Protein AF-0000000075448101 (afdb_homodimer)

InterPro domains:
  IPR000719 Protein kinase domain [PF00069] (1-210)
  IPR000719 Protein kinase domain [PS50011] (1-211)
  IPR000719 Protein kinase domain [SM00220] (1-211)
  IPR001245 Serine-threonine/tyrosine-protein kinase, catalytic domain [PR00109] (26-39)
  IPR001245 Serine-threonine/tyrosine-protein kinase, catalytic domain [PR00109] (62-80)
  IPR001245 Serine-threonine/tyrosine-protein kinase, catalytic domain [PR00109] (111-121)
  IPR001245 Serine-threonine/tyrosine-protein kinase, catalytic domain [PR00109] (179-201)
  IPR008271 Serine/thre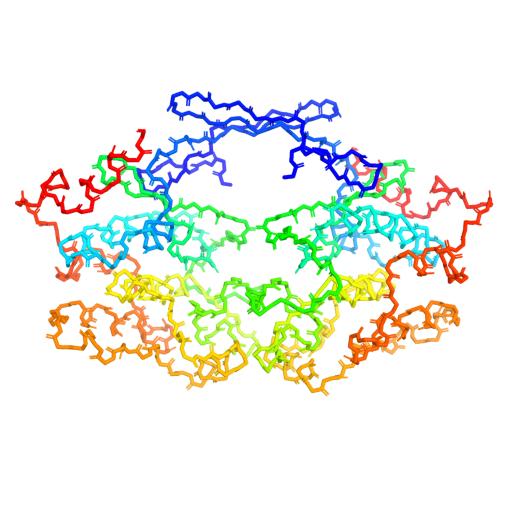onine-protein kinase, active site [PS00108] (68-80)
  IPR011009 Protein kinase-like domain superfamily [SSF56112] (1-221)
  IPR050538 Mitogen-activated protein kinase kinase kinase [PTHR48016] (2-217)

pLDDT: mean 94.85, std 6.55, range [46.41, 98.94]

Secondary structure (DSSP, 8-state):
-TT---TTB--EEEEEE-SSEEEEEEE--TT-BHHHHHHHH----HHHHHHHHHHHHHHHHHHHHTTEE-S---GGGEEE-TTS-EEE---TT-EE-S-TTS-BTT--S-S-GGG--HHHH--TTS-B-THHHHHHHHHHHHHHHHSS-TTTTS-HHHHHHHHHTTPPPPPPHHHHTTS-HHHHHHHHHHT-SSGGGSPPHHHHHHH-GGGS--TT--GGGSHHHHHHHTT-/-TT---TTB--EEEEEE-SSEEEEEEE--TT-BHHHHHHHH----HHHHHHHHHHHHHHHHHHHHTTEE-S--SGGGEEE-TTS-EEE---TT-EE-S-TTS-BTT--S-S-GGG--HHHH--TTS-B-THHHHHHHHHHHHHHHHSS-TTTTS-HHHHHHHHHTTPPPPPPHHHHTTS-HHHHHHHHHHT-SSGGGSPPHHHHHHH-GGGS--TT--GGGSHHHHHHHTT-

Solvent-accessible surface area (backbone atoms only — not comparable to full-atom values): 24820 Å² total; per-residue (Å²): 114,77,75,59,85,49,90,20,39,58,38,52,72,47,73,45,79,55,91,58,28,32,35,39,32,32,56,44,66,84,51,38,25,46,35,56,43,21,75,74,69,39,48,53,54,69,71,56,50,29,52,51,48,31,39,50,29,52,28,46,31,53,34,41,72,72,14,34,33,52,50,48,53,41,39,71,31,25,33,28,32,83,81,62,53,42,20,45,46,77,65,87,70,38,44,78,42,96,50,40,79,40,60,33,59,83,48,64,75,67,59,52,75,71,32,53,33,31,41,51,53,52,32,84,80,42,20,43,36,39,50,42,42,39,24,6,45,28,36,32,54,48,19,40,61,68,36,45,63,46,47,71,91,43,53,62,56,58,42,49,54,40,26,51,71,53,51,68,73,70,75,56,76,94,47,59,86,70,57,51,68,50,58,53,51,50,36,53,45,25,54,36,68,54,58,87,73,27,61,50,43,57,52,44,48,76,64,37,74,53,32,52,85,57,90,83,68,52,54,84,75,37,71,65,41,60,59,58,62,65,74,105,114,78,73,59,84,49,89,20,38,58,38,52,72,46,70,47,79,56,90,58,27,32,34,40,32,32,56,45,66,82,49,38,24,45,34,56,44,22,73,74,68,40,49,53,53,66,70,55,49,30,53,52,50,31,40,49,28,52,28,48,30,52,36,40,72,73,15,34,33,52,51,48,53,40,39,69,32,26,34,28,31,84,82,62,52,43,20,45,46,78,65,87,69,40,46,76,44,95,50,40,79,41,61,32,59,82,48,64,74,68,60,54,75,70,34,54,33,32,42,52,51,51,32,84,80,43,20,41,35,38,50,42,40,39,26,6,45,29,35,32,53,50,19,40,62,67,37,45,63,46,47,72,91,43,53,62,54,58,41,50,53,42,24,52,72,53,50,67,72,71,76,55,75,93,46,59,85,70,56,52,69,51,58,52,50,52,36,54,45,26,56,35,67,54,59,87,72,28,62,51,41,57,53,44,48,76,64,37,74,53,32,53,83,58,89,83,68,52,54,84,76,35,71,66,42,62,58,58,63,66,75,107

Sequence (464 aa):
MQHLDHINIVQYLGCERKETSISIFLEYISGGSIGSCLRKHGKFEESVVSSLTRQTLSGLAYLHREGILHRDLKADNILLDLDGTCKISDFGISKKTDNIYGNDKTNNMQGSVFWMAPEVIRSQGEGYSAKVDIWSLGCVVLEMFAGKRPWAKEEAVGAIYKIANGERPPIPEDIQDTLGPLAVAFMMDCFQVNPFDRPTADVLLSQHPFCELDPNYNFYDTVLYHKIKSFKMQHLDHINIVQYLGCERKETSISIFLEYISGGSIGSCLRKHGKFEESVVSSLTRQTLSGLAYLHREGILHRDLKADNILLDLDGTCKISDFGISKKTDNIYGNDKTNNMQGSVFWMAPEVIRSQGEGYSAKVDIWSLGCVVLEMFAGKRPWAKEEAVGAIYKIANGERPPIPEDIQDTLGPLAVAFMMDCFQVNPFDRPTADVLLSQHPFCELDPNYNFYDTVLYHKIKSFK

Structure (mmCIF, N/CA/C/O backbone):
data_AF-0000000075448101-model_v1
#
loop_
_entity.id
_entity.type
_entity.pdbx_description
1 polymer 'mitogen-activated protein kinase'
#
loop_
_atom_site.group_PDB
_atom_site.id
_atom_site.type_symbol
_atom_site.label_atom_id
_atom_site.label_alt_id
_atom_site.label_comp_id
_atom_site.label_asym_id
_atom_site.label_entity_id
_atom_site.label_seq_id
_atom_site.pdbx_PDB_ins_code
_atom_site.Cartn_x
_atom_site.Cartn_y
_atom_site.Cartn_z
_atom_site.occupancy
_atom_site.B_iso_or_equiv
_atom_site.auth_seq_id
_atom_site.auth_comp_id
_atom_site.auth_asym_id
_atom_site.auth_atom_id
_atom_site.pdbx_PDB_model_num
ATOM 1 N N . MET A 1 1 ? -9.234 -10.016 9.742 1 58.25 1 MET A N 1
ATOM 2 C CA . MET A 1 1 ? -8.594 -11.242 9.266 1 58.25 1 MET A CA 1
ATOM 3 C C . MET A 1 1 ? -8.422 -12.242 10.398 1 58.25 1 MET A C 1
ATOM 5 O O . MET A 1 1 ? -7.891 -13.336 10.195 1 58.25 1 MET A O 1
ATOM 9 N N . GLN A 1 2 ? -8.898 -11.953 11.492 1 65.31 2 GLN A N 1
ATOM 10 C CA . GLN A 1 2 ? -8.625 -12.648 12.742 1 65.31 2 GLN A CA 1
ATOM 11 C C . GLN A 1 2 ? -9.172 -14.078 12.703 1 65.31 2 GLN A C 1
ATOM 13 O O . GLN A 1 2 ? -8.656 -14.961 13.391 1 65.31 2 GLN A O 1
ATOM 18 N N . HIS A 1 3 ? -9.805 -14.367 11.57 1 81.56 3 HIS A N 1
ATOM 19 C CA . HIS A 1 3 ? -10.414 -15.68 11.734 1 81.56 3 HIS A CA 1
ATOM 20 C C . HIS A 1 3 ? -10.133 -16.578 10.531 1 81.56 3 HIS A C 1
ATOM 22 O O . HIS A 1 3 ? -10.758 -17.625 10.367 1 81.56 3 HIS A O 1
ATOM 28 N N . LEU A 1 4 ? -9.234 -16.266 9.883 1 90.94 4 LEU A N 1
ATOM 29 C CA . LEU A 1 4 ? -8.961 -17.078 8.703 1 90.94 4 LEU A CA 1
ATOM 30 C C . LEU A 1 4 ? -8.07 -18.266 9.062 1 90.94 4 LEU A C 1
ATOM 32 O O . LEU A 1 4 ? -7.039 -18.094 9.719 1 90.94 4 LEU A O 1
ATOM 36 N N . ASP A 1 5 ? -8.555 -19.516 8.727 1 94.31 5 ASP A N 1
ATOM 37 C CA . ASP A 1 5 ? -7.812 -20.75 8.961 1 94.31 5 ASP A CA 1
ATOM 38 C C . ASP A 1 5 ? -7.77 -21.609 7.703 1 94.31 5 ASP A C 1
ATOM 40 O O . ASP A 1 5 ? -8.727 -22.312 7.398 1 94.31 5 ASP A O 1
ATOM 44 N N . HIS A 1 6 ? -6.758 -21.547 6.996 1 97.5 6 HIS A N 1
ATOM 45 C CA . HIS A 1 6 ? -6.551 -22.281 5.758 1 97.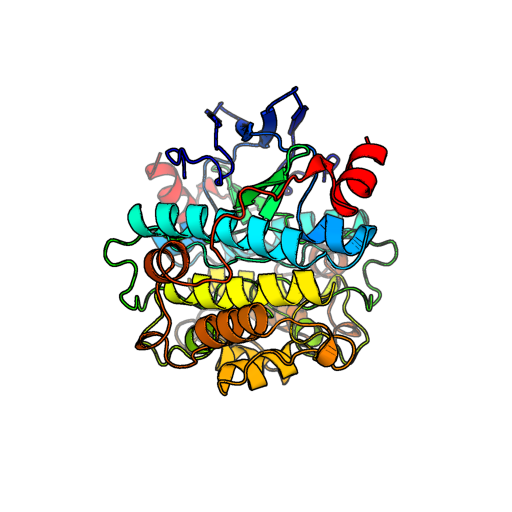5 6 HIS A CA 1
ATOM 46 C C . HIS A 1 6 ? -5.062 -22.5 5.484 1 97.5 6 HIS A C 1
ATOM 48 O O . HIS A 1 6 ? -4.246 -21.609 5.742 1 97.5 6 HIS A O 1
ATOM 54 N N . ILE A 1 7 ? -4.703 -23.562 4.918 1 97.81 7 ILE A N 1
ATOM 55 C CA . ILE A 1 7 ? -3.32 -23.984 4.73 1 97.81 7 ILE A CA 1
ATOM 56 C C . ILE A 1 7 ? -2.594 -23 3.811 1 97.81 7 ILE A C 1
ATOM 58 O O . ILE A 1 7 ? -1.372 -22.859 3.887 1 97.81 7 ILE A O 1
ATOM 62 N N . ASN A 1 8 ? -3.307 -22.297 2.953 1 98.62 8 ASN A N 1
ATOM 63 C CA . ASN A 1 8 ? -2.684 -21.391 1.985 1 98.62 8 ASN A CA 1
ATOM 64 C C . ASN A 1 8 ? -2.912 -19.938 2.35 1 98.62 8 ASN A C 1
ATOM 66 O O . ASN A 1 8 ? -2.809 -19.047 1.494 1 98.62 8 ASN A O 1
ATOM 70 N N . ILE A 1 9 ? -3.303 -19.656 3.604 1 98.25 9 ILE A N 1
ATOM 71 C CA . ILE A 1 9 ? -3.436 -18.312 4.156 1 98.25 9 ILE A CA 1
ATOM 72 C C . ILE A 1 9 ? -2.539 -18.172 5.387 1 98.25 9 ILE A C 1
ATOM 74 O O . ILE A 1 9 ? -2.564 -19.016 6.281 1 98.25 9 ILE A O 1
ATOM 78 N N . VAL A 1 10 ? -1.687 -17.156 5.348 1 97.19 10 VAL A N 1
ATOM 79 C CA . VAL A 1 10 ? -0.873 -16.906 6.535 1 97.19 10 VAL A CA 1
ATOM 80 C C . VAL A 1 10 ? -1.777 -16.688 7.746 1 97.19 10 VAL A C 1
ATOM 82 O O . VAL A 1 10 ? -2.799 -16.016 7.652 1 97.19 10 VAL A O 1
ATOM 85 N N . GLN A 1 11 ? -1.369 -17.234 8.836 1 94.75 11 GLN A N 1
ATOM 86 C CA . GLN A 1 11 ? -2.238 -17.188 10.008 1 94.75 11 GLN A CA 1
ATOM 87 C C . GLN A 1 11 ? -1.943 -15.969 10.875 1 94.75 11 GLN A C 1
ATOM 89 O O . GLN A 1 11 ? -0.783 -15.68 11.172 1 94.75 11 GLN A O 1
ATOM 94 N N . TYR A 1 12 ? -3 -15.242 11.094 1 93.06 12 TYR A N 1
ATOM 95 C CA . TYR A 1 12 ? -2.99 -14.312 12.211 1 93.06 12 TYR A CA 1
ATOM 96 C C . TYR A 1 12 ? -3.242 -15.031 13.531 1 93.06 12 TYR A C 1
ATOM 98 O O . TYR A 1 12 ? -4.336 -15.547 13.758 1 93.06 12 TYR A O 1
ATOM 106 N N . LEU A 1 13 ? -2.238 -15.039 14.375 1 93 13 LEU A N 1
ATOM 107 C CA . LEU A 1 13 ? -2.311 -15.859 15.578 1 93 13 LEU A CA 1
ATOM 108 C C . LEU A 1 13 ? -2.967 -15.102 16.719 1 93 13 LEU A C 1
ATOM 110 O O . LEU A 1 13 ? -3.5 -15.703 17.656 1 93 13 LEU A O 1
ATOM 114 N N . GLY A 1 14 ? -2.869 -13.789 16.719 1 90.25 14 GLY A N 1
ATOM 115 C CA . GLY A 1 14 ? -3.557 -12.984 17.703 1 90.25 14 GLY A CA 1
ATOM 116 C C . GLY A 1 14 ? -2.912 -11.625 17.922 1 90.25 14 GLY A C 1
ATOM 117 O O . GLY A 1 14 ? -1.961 -11.266 17.219 1 90.25 14 GLY A O 1
ATOM 118 N N . CYS A 1 15 ? -3.613 -10.859 18.703 1 91.81 15 CYS A N 1
ATOM 119 C CA . CYS A 1 15 ? -3.117 -9.539 19.062 1 91.81 15 CYS A CA 1
ATOM 120 C C . CYS A 1 15 ? -3.406 -9.227 20.531 1 91.81 15 CYS A C 1
ATOM 122 O O . CYS A 1 15 ? -4.406 -9.688 21.078 1 91.81 15 CYS A O 1
ATOM 124 N N . GLU A 1 16 ? -2.445 -8.625 21.125 1 93.56 16 GLU A N 1
ATOM 125 C CA . GLU A 1 16 ? -2.611 -8.156 22.5 1 93.56 16 GLU A CA 1
ATOM 126 C C . GLU A 1 16 ? -2.365 -6.656 22.609 1 93.56 16 GLU A C 1
ATOM 128 O O . GLU A 1 16 ? -1.334 -6.156 22.141 1 93.56 16 GLU A O 1
ATOM 133 N N . ARG A 1 17 ? -3.363 -6.031 23.125 1 92.81 17 ARG A N 1
ATOM 134 C CA . ARG A 1 17 ? -3.225 -4.594 23.344 1 92.81 17 ARG A CA 1
ATOM 135 C C . ARG A 1 17 ? -2.945 -4.293 24.812 1 92.81 17 ARG A C 1
ATOM 137 O O . ARG A 1 17 ? -3.625 -4.816 25.703 1 92.81 17 ARG A O 1
ATOM 144 N N . LYS A 1 18 ? -1.932 -3.543 25.031 1 92.81 18 LYS A N 1
ATOM 145 C CA . LYS A 1 18 ? -1.643 -2.961 26.328 1 92.81 18 LYS A CA 1
ATOM 146 C C . LYS A 1 18 ? -1.881 -1.453 26.328 1 92.81 18 LYS A C 1
ATOM 148 O O . LYS A 1 18 ? -2.414 -0.907 25.359 1 92.81 18 LYS A O 1
ATOM 153 N N . GLU A 1 19 ? -1.604 -0.842 27.422 1 88.88 19 GLU A N 1
ATOM 154 C CA . GLU A 1 19 ? -1.863 0.587 27.562 1 88.88 19 GLU A CA 1
ATOM 155 C C . GLU A 1 19 ? -1.072 1.394 26.531 1 88.88 19 GLU A C 1
ATOM 157 O O . GLU A 1 19 ? -1.596 2.342 25.938 1 88.88 19 GLU A O 1
ATOM 162 N N . THR A 1 20 ? 0.101 0.955 26.297 1 91.31 20 THR A N 1
ATOM 163 C CA . THR A 1 20 ? 0.954 1.797 25.469 1 91.31 20 THR A CA 1
ATOM 164 C C . THR A 1 20 ? 1.556 0.991 24.328 1 91.31 20 THR A C 1
ATOM 166 O O . THR A 1 20 ? 2.449 1.47 23.625 1 91.31 20 THR A O 1
ATOM 169 N N . SER A 1 21 ? 1.074 -0.249 24.203 1 94.31 21 SER A N 1
ATOM 170 C CA . SER A 1 21 ? 1.671 -1.071 23.156 1 94.31 21 SER A CA 1
ATOM 171 C C . SER A 1 21 ? 0.669 -2.082 22.609 1 94.31 21 SER A C 1
ATOM 173 O O . SER A 1 21 ? -0.315 -2.412 23.266 1 94.31 21 SER A O 1
ATOM 175 N N . ILE A 1 22 ? 0.922 -2.469 21.406 1 93.88 22 ILE A N 1
ATOM 176 C CA . ILE A 1 22 ? 0.16 -3.533 20.766 1 93.88 22 ILE A CA 1
ATOM 177 C C . ILE A 1 22 ? 1.108 -4.629 20.281 1 93.88 22 ILE A C 1
ATOM 179 O O . ILE A 1 22 ? 2.191 -4.34 19.766 1 93.88 22 ILE A O 1
ATOM 183 N N . SER A 1 23 ? 0.733 -5.859 20.547 1 94.81 23 SER A N 1
ATOM 184 C CA . SER A 1 23 ? 1.482 -7.031 20.094 1 94.81 23 SER A CA 1
ATOM 185 C C . SER A 1 23 ? 0.706 -7.812 19.031 1 94.81 23 SER A C 1
ATOM 187 O O . SER A 1 23 ? -0.442 -8.203 19.266 1 94.81 23 SER A O 1
ATOM 189 N N . ILE A 1 24 ? 1.372 -7.992 17.953 1 93.44 24 ILE A N 1
ATOM 190 C CA . ILE A 1 24 ? 0.77 -8.766 16.875 1 93.44 24 ILE A CA 1
ATOM 191 C C . ILE A 1 24 ? 1.519 -10.086 16.703 1 93.44 24 ILE A C 1
ATOM 193 O O . ILE A 1 24 ? 2.746 -10.102 16.594 1 93.44 24 ILE A O 1
ATOM 197 N N . PHE A 1 25 ? 0.82 -11.133 16.672 1 94.38 25 PHE A N 1
ATOM 198 C CA . PHE A 1 25 ? 1.392 -12.469 16.531 1 94.38 25 PHE A CA 1
ATOM 199 C C . PHE A 1 25 ? 1.001 -13.086 15.188 1 94.38 25 PHE A C 1
ATOM 201 O O . PHE A 1 25 ? -0.185 -13.258 14.898 1 94.38 25 PHE A O 1
ATOM 208 N N . LEU A 1 26 ? 2.027 -13.391 14.398 1 94.5 26 LEU A N 1
ATOM 209 C CA . LEU A 1 26 ? 1.801 -13.945 13.07 1 94.5 26 LEU A CA 1
ATOM 210 C C . LEU A 1 26 ? 2.531 -15.281 12.914 1 94.5 26 LEU A C 1
ATOM 212 O O . LEU A 1 26 ? 3.52 -15.539 13.602 1 94.5 26 LEU A O 1
ATOM 216 N N . GLU A 1 27 ? 1.944 -16.125 12.055 1 95.19 27 GLU A N 1
ATOM 217 C CA . GLU A 1 27 ? 2.68 -17.297 11.594 1 95.19 27 GLU A CA 1
ATOM 218 C C . GLU A 1 27 ? 3.979 -16.891 10.898 1 95.19 27 GLU A C 1
ATOM 220 O O . GLU A 1 27 ? 4.008 -15.945 10.125 1 95.19 27 GLU A O 1
ATOM 225 N N . TYR A 1 28 ? 5.008 -17.688 11.32 1 94.5 28 TYR A N 1
ATOM 226 C CA . TYR A 1 28 ? 6.285 -17.469 10.656 1 94.5 28 TYR A CA 1
ATOM 227 C C . TYR A 1 28 ? 6.496 -18.484 9.539 1 94.5 28 TYR A C 1
ATOM 229 O O . TYR A 1 28 ? 6.379 -19.688 9.758 1 94.5 28 TYR A O 1
ATOM 237 N N . ILE A 1 29 ? 6.754 -17.969 8.281 1 93.69 29 ILE A N 1
ATOM 238 C CA . ILE A 1 29 ? 7.051 -18.812 7.121 1 93.69 29 ILE A CA 1
ATOM 239 C C . ILE A 1 29 ? 8.516 -18.625 6.715 1 93.69 29 ILE A C 1
ATOM 241 O O . ILE A 1 29 ? 8.93 -17.531 6.352 1 93.69 29 ILE A O 1
ATOM 245 N N . SER A 1 30 ? 9.328 -19.609 6.602 1 90.44 30 SER A N 1
ATOM 246 C CA . SER A 1 30 ? 10.781 -19.531 6.594 1 90.44 30 SER A CA 1
ATOM 247 C C . SER A 1 30 ? 11.32 -19.312 5.18 1 90.44 30 SER A C 1
ATOM 249 O O . SER A 1 30 ? 12.406 -18.766 5.004 1 90.44 30 SER A O 1
ATOM 251 N N . GLY A 1 31 ? 10.672 -19.703 4.164 1 91.81 31 GLY A N 1
ATOM 252 C CA . GLY A 1 31 ? 11.242 -19.703 2.826 1 91.81 31 GLY A CA 1
ATOM 253 C C . GLY A 1 31 ? 11.18 -18.344 2.158 1 91.81 31 GLY A C 1
ATOM 254 O O . GLY A 1 31 ? 11.742 -18.141 1.08 1 91.81 31 GLY A O 1
ATOM 255 N N . GLY A 1 32 ? 10.469 -17.375 2.719 1 93.44 32 GLY A N 1
ATOM 256 C CA . GLY A 1 32 ? 10.336 -16.062 2.121 1 93.44 32 GLY A CA 1
ATOM 257 C C . GLY A 1 32 ? 9.156 -15.953 1.172 1 93.44 32 GLY A C 1
ATOM 258 O O . GLY A 1 32 ? 8.359 -16.891 1.054 1 93.44 32 GLY A O 1
ATOM 259 N N . SER A 1 33 ? 9.094 -14.812 0.509 1 97.69 33 SER A N 1
ATOM 260 C CA . SER A 1 33 ? 8.016 -14.617 -0.456 1 97.69 33 SER A CA 1
ATOM 261 C C . SER A 1 33 ? 8.398 -15.156 -1.83 1 97.69 33 SER A C 1
ATOM 263 O O . SER A 1 33 ? 9.586 -15.289 -2.139 1 97.69 33 SER A O 1
ATOM 265 N N . ILE A 1 34 ? 7.445 -15.461 -2.645 1 98.5 34 ILE A N 1
ATOM 266 C CA . ILE A 1 34 ? 7.699 -15.836 -4.031 1 98.5 34 ILE A CA 1
ATOM 267 C C . ILE A 1 34 ? 8.469 -14.727 -4.734 1 98.5 34 ILE A C 1
ATOM 269 O O . ILE A 1 34 ? 9.398 -14.992 -5.496 1 98.5 34 ILE A O 1
ATOM 273 N N . GLY A 1 35 ? 8.094 -13.492 -4.414 1 97.88 35 GLY A N 1
ATOM 274 C CA . GLY A 1 35 ? 8.812 -12.367 -4.988 1 97.88 35 GLY A CA 1
ATOM 275 C C . GLY A 1 35 ? 10.297 -12.367 -4.656 1 97.88 35 GLY A C 1
ATOM 276 O O . GLY A 1 35 ? 11.133 -12.164 -5.535 1 97.88 35 GLY A O 1
ATOM 277 N N . SER A 1 36 ? 10.625 -12.586 -3.395 1 96.25 36 SER A N 1
ATOM 278 C CA . SER A 1 36 ? 12.023 -12.633 -2.979 1 96.25 36 SER A CA 1
ATOM 279 C C . SER A 1 36 ? 12.758 -13.805 -3.621 1 96.25 36 SER A C 1
ATOM 281 O O . SER A 1 36 ? 13.922 -13.688 -3.998 1 96.25 36 SER A O 1
ATOM 283 N N . CYS A 1 37 ? 12.125 -14.906 -3.764 1 97.25 37 CYS A N 1
ATOM 284 C CA . CYS A 1 37 ? 12.711 -16.062 -4.41 1 97.25 37 CYS A CA 1
ATOM 285 C C . CYS A 1 37 ? 13.023 -15.781 -5.875 1 97.25 37 CYS A C 1
ATOM 287 O O . CYS A 1 37 ? 14.086 -16.156 -6.375 1 97.25 37 CYS A O 1
ATOM 289 N N . LEU A 1 38 ? 12.086 -15.125 -6.492 1 97.81 38 LEU A N 1
ATOM 290 C CA . LEU A 1 38 ? 12.297 -14.766 -7.895 1 97.81 38 LEU A CA 1
ATOM 291 C C . LEU A 1 38 ? 13.508 -13.852 -8.047 1 97.81 38 LEU A C 1
ATOM 293 O O . LEU A 1 38 ? 14.328 -14.055 -8.945 1 97.81 38 LEU A O 1
ATOM 297 N N . ARG A 1 39 ? 13.633 -12.891 -7.227 1 95.25 39 ARG A N 1
ATOM 298 C CA . ARG A 1 39 ? 14.742 -11.945 -7.293 1 95.25 39 ARG A CA 1
ATOM 299 C C . ARG A 1 39 ? 16.078 -12.641 -7.039 1 95.25 39 ARG A C 1
ATOM 301 O O . ARG A 1 39 ? 17.078 -12.336 -7.688 1 95.25 39 ARG A O 1
ATOM 308 N N . LYS A 1 40 ? 16.062 -13.586 -6.16 1 95.88 40 LYS A N 1
ATOM 309 C CA . LYS A 1 40 ? 17.297 -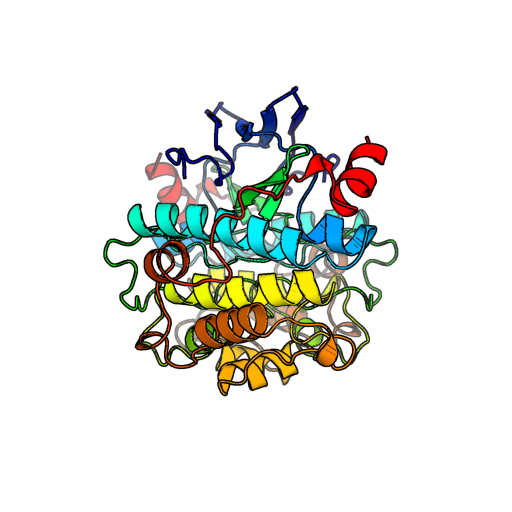14.234 -5.719 1 95.88 40 LYS A CA 1
ATOM 310 C C . LYS A 1 40 ? 17.672 -15.398 -6.637 1 95.88 40 LYS A C 1
ATOM 312 O O . LYS A 1 40 ? 18.859 -15.641 -6.895 1 95.88 40 LYS A O 1
ATOM 317 N N . HIS A 1 41 ? 16.641 -16.094 -7.129 1 96.12 41 HIS A N 1
ATOM 318 C CA . HIS A 1 41 ? 16.938 -17.391 -7.738 1 96.12 41 HIS A CA 1
ATOM 319 C C . HIS A 1 41 ? 16.422 -17.453 -9.172 1 96.12 41 HIS A C 1
ATOM 321 O O . HIS A 1 41 ? 16.688 -18.422 -9.883 1 96.12 41 HIS A O 1
ATOM 327 N N . GLY A 1 42 ? 15.688 -16.469 -9.609 1 96.38 42 GLY A N 1
ATOM 328 C CA . GLY A 1 42 ? 15.195 -16.453 -10.977 1 96.38 42 GLY A CA 1
ATOM 329 C C . GLY A 1 42 ? 13.867 -17.156 -11.156 1 96.38 42 GLY A C 1
ATOM 330 O O . GLY A 1 42 ? 13.188 -17.469 -10.172 1 96.38 42 GLY A O 1
ATOM 331 N N . LYS A 1 43 ? 13.523 -17.391 -12.398 1 97.56 43 LYS A N 1
ATOM 332 C CA . LYS A 1 43 ? 12.203 -17.906 -12.742 1 97.56 43 LYS A CA 1
ATOM 333 C C . LYS A 1 43 ? 12.047 -19.359 -12.289 1 97.56 43 LYS A C 1
ATOM 335 O O . LYS A 1 43 ? 13.031 -20.016 -11.953 1 97.56 43 LYS A O 1
ATOM 340 N N . PHE A 1 44 ? 10.836 -19.828 -12.258 1 98.12 44 PHE A N 1
ATOM 341 C CA . PHE A 1 44 ? 10.523 -21.141 -11.727 1 98.12 44 PHE A CA 1
ATOM 342 C C . PHE A 1 44 ? 10.234 -22.125 -12.852 1 98.12 44 PHE A C 1
ATOM 344 O O . PHE A 1 44 ? 9.898 -21.719 -13.969 1 98.12 44 PHE A O 1
ATOM 351 N N . GLU A 1 45 ? 10.367 -23.406 -12.492 1 95.81 45 GLU A N 1
ATOM 352 C CA . GLU A 1 45 ? 9.953 -24.5 -13.375 1 95.81 45 GLU A CA 1
ATOM 353 C C . GLU A 1 45 ? 8.438 -24.594 -13.453 1 95.81 45 GLU A C 1
ATOM 355 O O . GLU A 1 45 ? 7.742 -24.312 -12.477 1 95.81 45 GLU A O 1
ATOM 360 N N . GLU A 1 46 ? 7.988 -25.109 -14.586 1 96.88 46 GLU A N 1
ATOM 361 C CA . GLU A 1 46 ? 6.551 -25.172 -14.836 1 96.88 46 GLU A CA 1
ATOM 362 C C . GLU A 1 46 ? 5.832 -25.969 -13.758 1 96.88 46 GLU A C 1
ATOM 364 O O . GLU A 1 46 ? 4.738 -25.594 -13.32 1 96.88 46 GLU A O 1
ATOM 369 N N . SER A 1 47 ? 6.422 -27.078 -13.32 1 97.25 47 SER A N 1
ATOM 370 C CA . SER A 1 47 ? 5.766 -27.906 -12.312 1 97.25 47 SER A CA 1
ATOM 371 C C . SER A 1 47 ? 5.602 -27.156 -11 1 97.25 47 SER A C 1
ATOM 373 O O . SER A 1 47 ? 4.586 -27.297 -10.32 1 97.25 47 SER A O 1
ATOM 375 N N . VAL A 1 48 ? 6.594 -26.328 -10.656 1 98.38 48 VAL A N 1
ATOM 376 C CA . VAL A 1 48 ? 6.527 -25.5 -9.461 1 98.38 48 VAL A CA 1
ATOM 377 C C . VAL A 1 48 ? 5.43 -24.438 -9.617 1 98.38 48 VAL A C 1
ATOM 379 O O . VAL A 1 48 ? 4.602 -24.266 -8.719 1 98.38 48 VAL A O 1
ATOM 382 N N . VAL A 1 49 ? 5.391 -23.797 -10.805 1 98.75 49 VAL A N 1
ATOM 383 C CA . VAL A 1 49 ? 4.402 -22.75 -11.07 1 98.75 49 VAL A CA 1
ATOM 384 C C . VAL A 1 49 ? 2.996 -23.328 -10.977 1 98.75 49 VAL A C 1
ATOM 386 O O . VAL A 1 49 ? 2.111 -22.734 -10.352 1 98.75 49 VAL A O 1
ATOM 389 N N . SER A 1 50 ? 2.848 -24.484 -11.578 1 98.69 50 SER A N 1
ATOM 390 C CA . SER A 1 50 ? 1.545 -25.141 -11.547 1 98.69 50 SER A CA 1
ATOM 391 C C . SER A 1 50 ? 1.118 -25.453 -10.117 1 98.69 50 SER A C 1
ATOM 393 O O . SER A 1 50 ? -0.005 -25.141 -9.719 1 98.69 50 SER A O 1
ATOM 395 N N . SER A 1 51 ? 1.985 -26.016 -9.352 1 98.75 51 SER A N 1
ATOM 396 C CA . SER A 1 51 ? 1.693 -26.391 -7.973 1 98.75 51 SER A CA 1
ATOM 397 C C . SER A 1 51 ? 1.359 -25.156 -7.133 1 98.75 51 SER A C 1
ATOM 399 O O . SER A 1 51 ? 0.354 -25.141 -6.418 1 98.75 51 SER A O 1
ATOM 401 N N . LEU A 1 52 ? 2.172 -24.109 -7.23 1 98.81 52 LEU A N 1
ATOM 402 C CA . LEU A 1 52 ? 1.966 -22.875 -6.457 1 98.81 52 LEU A CA 1
ATOM 403 C C . LEU A 1 52 ? 0.683 -22.172 -6.887 1 98.81 52 LEU A C 1
ATOM 405 O O . LEU A 1 52 ? -0.017 -21.594 -6.055 1 98.81 52 LEU A O 1
ATOM 409 N N . THR A 1 53 ? 0.386 -22.234 -8.164 1 98.94 53 THR A N 1
ATOM 410 C CA . THR A 1 53 ? -0.847 -21.656 -8.68 1 98.94 53 THR A CA 1
ATOM 411 C C . THR A 1 53 ? -2.066 -22.344 -8.078 1 98.94 53 THR A C 1
ATOM 413 O O . THR A 1 53 ? -3 -21.688 -7.621 1 98.94 53 THR A O 1
ATOM 416 N N . ARG A 1 54 ? -2.039 -23.656 -8.062 1 98.88 54 ARG A N 1
ATOM 417 C CA . ARG A 1 54 ? -3.131 -24.422 -7.477 1 98.88 54 ARG A CA 1
ATOM 418 C C . ARG A 1 54 ? -3.334 -24.047 -6.012 1 98.88 54 ARG A C 1
ATOM 420 O O . ARG A 1 54 ? -4.465 -23.844 -5.566 1 98.88 54 ARG A O 1
ATOM 427 N N . GLN A 1 55 ? -2.283 -23.938 -5.289 1 98.81 55 GLN A N 1
ATOM 428 C CA . GLN A 1 55 ? -2.346 -23.609 -3.871 1 98.81 55 GLN A CA 1
ATOM 429 C C . GLN A 1 55 ? -2.885 -22.203 -3.658 1 98.81 55 GLN A C 1
ATOM 431 O O . GLN A 1 55 ? -3.727 -21.969 -2.787 1 98.81 55 GLN A O 1
ATOM 436 N N . THR A 1 56 ? -2.395 -21.25 -4.461 1 98.94 56 THR A N 1
ATOM 437 C CA . THR A 1 56 ? -2.877 -19.875 -4.363 1 98.94 56 THR A CA 1
ATOM 438 C C . THR A 1 56 ? -4.371 -19.812 -4.676 1 98.94 56 THR A C 1
ATOM 440 O O . THR A 1 56 ? -5.117 -19.109 -3.99 1 98.94 56 THR A O 1
ATOM 443 N N . LEU A 1 57 ? -4.762 -20.578 -5.676 1 98.94 57 LEU A N 1
ATOM 444 C CA . LEU A 1 57 ? -6.18 -20.641 -6.016 1 98.94 57 LEU A CA 1
ATOM 445 C C . LEU A 1 57 ? -6.992 -21.203 -4.848 1 98.94 57 LEU A C 1
ATOM 447 O O . LEU A 1 57 ? -8.094 -20.719 -4.57 1 98.94 57 LEU A O 1
ATOM 451 N N . SER A 1 58 ? -6.461 -22.203 -4.246 1 98.88 58 SER A N 1
ATOM 452 C CA . SER A 1 58 ? -7.129 -22.766 -3.074 1 98.88 58 SER A CA 1
ATOM 453 C C . SER A 1 58 ? -7.32 -21.703 -1.989 1 98.88 58 SER A C 1
ATOM 455 O O . SER A 1 58 ? -8.406 -21.578 -1.42 1 98.88 58 SER A O 1
ATOM 457 N N . GLY A 1 59 ? -6.285 -20.922 -1.715 1 98.81 59 GLY A N 1
ATOM 458 C CA . GLY A 1 59 ? -6.387 -19.828 -0.776 1 98.81 59 GLY A CA 1
ATOM 459 C C . GLY A 1 59 ? -7.395 -18.766 -1.199 1 98.81 59 GLY A C 1
ATOM 460 O O . GLY A 1 59 ? -8.211 -18.328 -0.388 1 98.81 59 GLY A O 1
ATOM 461 N N . LEU A 1 60 ? -7.375 -18.375 -2.471 1 98.88 60 LEU A N 1
ATOM 462 C CA . LEU A 1 60 ? -8.297 -17.375 -2.988 1 98.88 60 LEU A CA 1
ATOM 463 C C . LEU A 1 60 ? -9.734 -17.859 -2.904 1 98.88 60 LEU A C 1
ATOM 465 O O . LEU A 1 60 ? -10.633 -17.094 -2.547 1 98.88 60 LEU A O 1
ATOM 469 N N . ALA A 1 61 ? -9.891 -19.125 -3.299 1 98.75 61 ALA A N 1
ATOM 470 C CA . ALA A 1 61 ? -11.234 -19.688 -3.215 1 98.75 61 ALA A CA 1
ATOM 471 C C . ALA A 1 61 ? -11.773 -19.609 -1.789 1 98.75 61 ALA A C 1
ATOM 473 O O . ALA A 1 61 ? -12.93 -19.234 -1.576 1 98.75 61 ALA A O 1
ATOM 474 N N . TYR A 1 62 ? -11 -19.969 -0.831 1 98.69 62 TYR A N 1
ATOM 475 C CA . TYR A 1 62 ? -11.367 -19.875 0.577 1 98.69 62 TYR A CA 1
ATOM 476 C C . TYR A 1 62 ? -11.695 -18.438 0.965 1 98.69 62 TYR A C 1
ATOM 478 O O . TYR A 1 62 ? -12.742 -18.172 1.562 1 98.69 62 TYR A O 1
ATOM 486 N N . LEU A 1 63 ? -10.797 -17.453 0.608 1 98.5 63 LEU A N 1
ATOM 487 C CA . LEU A 1 63 ? -11.023 -16.047 0.917 1 98.5 63 LEU A CA 1
ATOM 488 C C . LEU A 1 63 ? -12.344 -15.57 0.333 1 98.5 63 LEU A C 1
ATOM 490 O O . LEU A 1 63 ? -13.133 -14.93 1.025 1 98.5 63 LEU A O 1
ATOM 494 N N . HIS A 1 64 ? -12.547 -15.898 -0.92 1 98.56 64 HIS A N 1
ATOM 495 C CA . HIS A 1 64 ? -13.75 -15.445 -1.604 1 98.56 64 HIS A CA 1
ATOM 496 C C . HIS A 1 64 ? -15 -16.047 -0.976 1 98.56 64 HIS A C 1
ATOM 498 O O . HIS A 1 64 ? -16.031 -15.375 -0.849 1 98.56 64 HIS A O 1
ATOM 504 N N . ARG A 1 65 ? -14.914 -17.281 -0.563 1 97.81 65 ARG A N 1
ATOM 505 C CA . ARG A 1 65 ? -16.031 -17.906 0.142 1 97.81 65 ARG A CA 1
ATOM 506 C C . ARG A 1 65 ? -16.312 -17.203 1.465 1 97.81 65 ARG A C 1
ATOM 508 O O . ARG A 1 65 ? -17.453 -17.094 1.893 1 97.81 65 ARG A O 1
ATOM 515 N N . GLU A 1 66 ? -15.289 -16.75 2.068 1 97.19 66 GLU A N 1
ATOM 516 C CA . GLU A 1 66 ? -15.422 -16.016 3.33 1 97.19 66 GLU A CA 1
ATOM 517 C C . GLU A 1 66 ? -15.805 -14.562 3.09 1 97.19 66 GLU A C 1
ATOM 519 O O . GLU A 1 66 ? -15.859 -13.766 4.031 1 97.19 66 GLU A O 1
ATOM 524 N N . GLY A 1 67 ? -15.961 -14.164 1.793 1 97.56 67 GLY A N 1
ATOM 525 C CA . GLY A 1 67 ? -16.406 -12.82 1.449 1 97.56 67 GLY A CA 1
ATOM 526 C C . GLY A 1 67 ? -15.281 -11.805 1.479 1 97.56 67 GLY A C 1
ATOM 527 O O . GLY A 1 67 ? -15.516 -10.617 1.74 1 97.56 67 GLY A O 1
ATOM 528 N N . ILE A 1 68 ? -14.086 -12.266 1.199 1 97.69 68 ILE A N 1
ATOM 529 C CA . ILE A 1 68 ? -12.945 -11.367 1.295 1 97.69 68 ILE A CA 1
ATOM 530 C C . ILE A 1 68 ? -12.281 -11.227 -0.073 1 97.69 68 ILE A C 1
ATOM 532 O O . ILE A 1 68 ? -11.875 -12.219 -0.679 1 97.69 68 ILE A O 1
ATOM 536 N N . LEU A 1 69 ? -12.242 -10.047 -0.675 1 97.5 69 LEU A N 1
ATOM 537 C CA . LEU A 1 69 ? -11.391 -9.75 -1.823 1 97.5 69 LEU A CA 1
ATOM 538 C C . LEU A 1 69 ? -10.039 -9.227 -1.373 1 97.5 69 LEU A C 1
ATOM 540 O O . LEU A 1 69 ? -9.961 -8.32 -0.534 1 97.5 69 LEU A O 1
ATOM 544 N N . HIS A 1 70 ? -8.938 -9.758 -1.831 1 98 70 HIS A N 1
ATOM 545 C CA . HIS A 1 70 ? -7.582 -9.477 -1.375 1 98 70 HIS A CA 1
ATOM 546 C C . HIS A 1 70 ? -7.102 -8.117 -1.878 1 98 70 HIS A C 1
ATOM 548 O O . HIS A 1 70 ? -6.641 -7.289 -1.092 1 98 70 HIS A O 1
ATOM 554 N N . ARG A 1 71 ? -7.094 -7.867 -3.225 1 97.12 71 ARG A N 1
ATOM 555 C CA . ARG A 1 71 ? -6.926 -6.598 -3.926 1 97.12 71 ARG A CA 1
ATOM 556 C C . ARG A 1 71 ? -5.449 -6.27 -4.113 1 97.12 71 ARG A C 1
ATOM 558 O O . ARG A 1 71 ? -5.109 -5.254 -4.723 1 97.12 71 ARG A O 1
ATOM 565 N N . ASP A 1 72 ? -4.574 -7.141 -3.68 1 97.12 72 ASP A N 1
ATOM 566 C CA . ASP A 1 72 ? -3.154 -6.855 -3.873 1 97.12 72 ASP A CA 1
ATOM 567 C C . ASP A 1 72 ? -2.354 -8.141 -4.051 1 97.12 72 ASP A C 1
ATOM 569 O O . ASP A 1 72 ? -1.268 -8.289 -3.488 1 97.12 72 ASP A O 1
ATOM 573 N N . LEU A 1 73 ? -2.889 -9.055 -4.723 1 98.31 73 LEU A N 1
ATOM 574 C CA . LEU A 1 73 ? -2.164 -10.289 -5.004 1 98.31 73 LEU A CA 1
ATOM 575 C C . LEU A 1 73 ? -1.004 -10.039 -5.957 1 98.31 73 LEU A C 1
ATOM 577 O O . LEU A 1 73 ? -1.189 -9.445 -7.023 1 98.31 73 LEU A O 1
ATOM 581 N N . LYS A 1 74 ? 0.163 -10.367 -5.543 1 97.94 74 LYS A N 1
ATOM 582 C CA . LYS A 1 74 ? 1.431 -10.328 -6.266 1 97.94 74 LYS A CA 1
ATOM 583 C C . LYS A 1 74 ? 2.445 -11.289 -5.645 1 97.94 74 LYS A C 1
ATOM 585 O O . LYS A 1 74 ? 2.209 -11.844 -4.57 1 97.94 74 LYS A O 1
ATOM 590 N N . ALA A 1 75 ? 3.529 -11.523 -6.285 1 98.5 75 ALA A N 1
ATOM 591 C CA . ALA A 1 75 ? 4.512 -12.516 -5.844 1 98.5 75 ALA A CA 1
ATOM 592 C C . ALA A 1 75 ? 5.059 -12.164 -4.465 1 98.5 75 ALA A C 1
ATOM 594 O O . ALA A 1 75 ? 5.355 -13.047 -3.66 1 98.5 75 ALA A O 1
ATOM 595 N N . ASP A 1 76 ? 5.113 -10.859 -4.137 1 96.94 76 ASP A N 1
ATOM 596 C CA . ASP A 1 76 ? 5.672 -10.414 -2.867 1 96.94 76 ASP A CA 1
ATOM 597 C C . ASP A 1 76 ? 4.727 -10.727 -1.709 1 96.94 76 ASP A C 1
ATOM 599 O O . ASP A 1 76 ? 5.129 -10.695 -0.545 1 96.94 76 ASP A O 1
ATOM 603 N N . ASN A 1 77 ? 3.451 -10.977 -2.037 1 97.44 77 ASN A N 1
ATOM 604 C CA . ASN A 1 77 ? 2.457 -11.195 -0.991 1 97.44 77 ASN A CA 1
ATOM 605 C C . ASN A 1 77 ? 2.074 -12.672 -0.884 1 97.44 77 ASN A C 1
ATOM 607 O O . ASN A 1 77 ? 1.033 -13.008 -0.317 1 97.44 77 ASN A O 1
ATOM 611 N N . ILE A 1 78 ? 2.887 -13.539 -1.498 1 98.81 78 ILE A N 1
ATOM 612 C CA . ILE A 1 78 ? 2.748 -14.977 -1.351 1 98.81 78 ILE A CA 1
ATOM 613 C C . ILE A 1 78 ? 4.027 -15.562 -0.753 1 98.81 78 ILE A C 1
ATOM 615 O O . ILE A 1 78 ? 5.086 -15.523 -1.384 1 98.81 78 ILE A O 1
ATOM 619 N N . LEU A 1 79 ? 3.873 -16.094 0.415 1 98.12 79 LEU A N 1
ATOM 620 C CA . LEU A 1 79 ? 5.008 -16.672 1.128 1 98.12 79 LEU A CA 1
ATOM 621 C C . LEU A 1 79 ? 5.188 -18.141 0.761 1 98.12 79 LEU A C 1
ATOM 623 O O . LEU A 1 79 ? 4.207 -18.844 0.51 1 98.12 79 LEU A O 1
ATOM 627 N N . LEU A 1 80 ? 6.406 -18.516 0.654 1 98.12 80 LEU A N 1
ATOM 628 C CA . LEU A 1 80 ? 6.754 -19.891 0.314 1 98.12 80 LEU A CA 1
ATOM 629 C C . LEU A 1 80 ? 7.516 -20.562 1.454 1 98.12 80 LEU A C 1
ATOM 631 O O . LEU A 1 80 ? 8.578 -20.078 1.855 1 98.12 80 LEU A O 1
ATOM 635 N N . ASP A 1 81 ? 6.969 -21.625 1.931 1 96.56 81 ASP A N 1
ATOM 636 C CA . ASP A 1 81 ? 7.633 -22.391 2.988 1 96.56 81 ASP A CA 1
ATOM 637 C C . ASP A 1 81 ? 8.617 -23.406 2.406 1 96.56 81 ASP A C 1
ATOM 639 O O . ASP A 1 81 ? 8.57 -23.703 1.212 1 96.56 81 ASP A O 1
ATOM 643 N N . LEU A 1 82 ? 9.391 -23.984 3.256 1 95.06 82 LEU A N 1
ATOM 644 C CA . LEU A 1 82 ? 10.453 -24.875 2.824 1 95.06 82 LEU A CA 1
ATOM 645 C C . LEU A 1 82 ? 9.891 -26.234 2.398 1 95.06 82 LEU A C 1
ATOM 647 O O . LEU A 1 82 ? 10.562 -27 1.712 1 95.06 82 LEU A O 1
ATOM 651 N N . ASP A 1 83 ? 8.719 -26.484 2.758 1 96.38 83 ASP A N 1
ATOM 652 C CA . ASP A 1 83 ? 8.133 -27.75 2.354 1 96.38 83 ASP A CA 1
ATOM 653 C C . ASP A 1 83 ? 7.336 -27.609 1.058 1 96.38 83 ASP A C 1
ATOM 655 O O . ASP A 1 83 ? 6.684 -28.547 0.61 1 96.38 83 ASP A O 1
ATOM 659 N N . GLY A 1 84 ? 7.301 -26.406 0.529 1 97.5 84 GLY A N 1
ATOM 660 C CA . GLY A 1 84 ? 6.648 -26.188 -0.751 1 97.5 84 GLY A CA 1
ATOM 661 C C . GLY A 1 84 ? 5.246 -25.625 -0.618 1 97.5 84 GLY A C 1
ATOM 662 O O . GLY A 1 84 ? 4.586 -25.344 -1.62 1 97.5 84 GLY A O 1
ATOM 663 N N . THR A 1 85 ? 4.801 -25.406 0.584 1 98.25 85 THR A N 1
ATOM 664 C CA . THR A 1 85 ? 3.496 -24.797 0.815 1 98.25 85 THR A CA 1
ATOM 665 C C . THR A 1 85 ? 3.576 -23.281 0.659 1 98.25 85 THR A C 1
ATOM 667 O O . THR A 1 85 ? 4.484 -22.641 1.196 1 98.25 85 THR A O 1
ATOM 670 N N . CYS A 1 86 ? 2.684 -22.703 -0.13 1 98.5 86 CYS A N 1
ATOM 671 C CA . CYS A 1 86 ? 2.666 -21.25 -0.209 1 98.5 86 CYS A CA 1
ATOM 672 C C . CYS A 1 86 ? 1.444 -20.672 0.502 1 98.5 86 CYS A C 1
ATOM 674 O O . CYS A 1 86 ? 0.437 -21.359 0.664 1 98.5 86 CYS A O 1
ATOM 676 N N . LYS A 1 87 ? 1.559 -19.5 1.035 1 98.56 87 LYS A N 1
ATOM 677 C CA . LYS A 1 87 ? 0.494 -18.844 1.794 1 98.56 87 LYS A CA 1
ATOM 678 C C . LYS A 1 87 ? 0.325 -17.391 1.368 1 98.56 87 LYS A C 1
ATOM 680 O O . LYS A 1 87 ? 1.299 -16.641 1.312 1 98.56 87 LYS A O 1
ATOM 685 N N . ILE A 1 88 ? -0.932 -17.047 1.044 1 98.62 88 ILE A N 1
ATOM 686 C CA . ILE A 1 88 ? -1.264 -15.648 0.76 1 98.62 88 ILE A CA 1
ATOM 687 C C . ILE A 1 88 ? -1.114 -14.812 2.029 1 98.62 88 ILE A C 1
ATOM 689 O O . ILE A 1 88 ? -1.521 -15.242 3.113 1 98.62 88 ILE A O 1
ATOM 693 N N . SER A 1 89 ? -0.491 -13.719 1.882 1 96.5 89 SER A N 1
ATOM 694 C CA . SER A 1 89 ? -0.27 -12.812 3.006 1 96.5 89 SER A CA 1
ATOM 695 C C . SER A 1 89 ? -0.614 -11.375 2.635 1 96.5 89 SER A C 1
ATOM 697 O O . SER A 1 89 ? -1.149 -11.117 1.555 1 96.5 89 SER A O 1
ATOM 699 N N . ASP A 1 90 ? -0.428 -10.414 3.545 1 91.75 90 ASP A N 1
ATOM 700 C CA . ASP A 1 90 ? -0.628 -8.977 3.373 1 91.75 90 ASP A CA 1
ATOM 701 C C . ASP A 1 90 ? -2.082 -8.664 3.023 1 91.75 90 ASP A C 1
ATOM 703 O O . ASP A 1 90 ? -2.422 -8.5 1.851 1 91.75 90 ASP A O 1
ATOM 707 N N . PHE A 1 91 ? -2.895 -8.492 3.99 1 93.5 91 PHE A N 1
ATOM 708 C CA . PHE A 1 91 ? -4.312 -8.188 3.846 1 93.5 91 PHE A CA 1
ATOM 709 C C . PHE A 1 91 ? -4.59 -6.723 4.156 1 93.5 91 PHE A C 1
ATOM 711 O O . PHE A 1 91 ? -5.688 -6.371 4.59 1 93.5 91 PHE A O 1
ATOM 718 N N . GLY A 1 92 ? -3.578 -5.93 3.957 1 87.81 92 GLY A N 1
ATOM 719 C CA . GLY A 1 92 ? -3.623 -4.527 4.34 1 87.81 92 GLY A CA 1
ATOM 720 C C . GLY A 1 92 ? -4.715 -3.75 3.635 1 87.81 92 GLY A C 1
ATOM 721 O O . GLY A 1 92 ? -5.227 -2.764 4.168 1 87.81 92 GLY A O 1
ATOM 722 N N . ILE A 1 93 ? -5.113 -4.172 2.455 1 89.88 93 ILE A N 1
ATOM 723 C CA . ILE A 1 93 ? -6.129 -3.426 1.716 1 89.88 93 ILE A CA 1
ATOM 724 C C . ILE A 1 93 ? -7.262 -4.363 1.307 1 89.88 93 ILE A C 1
ATOM 726 O O . ILE A 1 93 ? -8 -4.074 0.362 1 89.88 93 ILE A O 1
ATOM 730 N N . SER A 1 94 ? -7.312 -5.5 1.976 1 95.44 94 SER A N 1
ATOM 731 C CA . SER A 1 94 ? -8.414 -6.414 1.717 1 95.44 94 SER A CA 1
ATOM 732 C C . SER A 1 94 ? -9.75 -5.812 2.156 1 95.44 94 SER A C 1
ATOM 734 O O . SER A 1 94 ? -9.773 -4.844 2.918 1 95.44 94 SER A O 1
ATOM 736 N N . LYS A 1 95 ? -10.812 -6.41 1.609 1 95.31 95 LYS A N 1
ATOM 737 C CA . LYS A 1 95 ? -12.141 -5.906 1.933 1 95.31 95 LYS A CA 1
ATOM 738 C C . LYS A 1 95 ? -13.148 -7.047 2.072 1 95.31 95 LYS A C 1
ATOM 740 O O . LYS A 1 95 ? -13.164 -7.969 1.254 1 95.31 95 LYS A O 1
ATOM 745 N N . LYS A 1 96 ? -13.93 -6.992 3.084 1 95.56 96 LYS A N 1
ATOM 746 C CA . LYS A 1 96 ? -15.031 -7.938 3.262 1 95.56 96 LYS A CA 1
ATOM 747 C C . LYS A 1 96 ? -16.297 -7.441 2.58 1 95.56 96 LYS A C 1
ATOM 749 O O . LYS A 1 96 ? -16.609 -6.246 2.621 1 95.56 96 LYS A O 1
ATOM 754 N N . THR A 1 97 ? -16.953 -8.312 2.004 1 96.56 97 THR A N 1
ATOM 755 C CA . THR A 1 97 ? -18.203 -7.973 1.318 1 96.56 97 THR A CA 1
ATOM 756 C C . THR A 1 97 ? -19.188 -9.141 1.371 1 96.56 97 THR A C 1
ATOM 758 O O . THR A 1 97 ? -18.781 -10.297 1.479 1 96.56 97 THR A O 1
ATOM 761 N N . ASP A 1 98 ? -20.438 -8.812 1.294 1 96.12 98 ASP A N 1
ATOM 762 C CA . ASP A 1 98 ? -21.484 -9.836 1.272 1 96.12 98 ASP A CA 1
ATOM 763 C C . ASP A 1 98 ? -21.766 -10.297 -0.154 1 96.12 98 ASP A C 1
ATOM 765 O O . ASP A 1 98 ? -22.453 -11.297 -0.361 1 96.12 98 ASP A O 1
ATOM 769 N N . ASN A 1 99 ? -21.297 -9.609 -1.11 1 97.5 99 ASN A N 1
ATOM 770 C CA . ASN A 1 99 ? -21.438 -9.953 -2.521 1 97.5 99 ASN A CA 1
ATOM 771 C C . ASN A 1 99 ? -20.094 -9.984 -3.229 1 97.5 99 ASN A C 1
ATOM 773 O O . ASN A 1 99 ? -19.75 -9.062 -3.973 1 97.5 99 ASN A O 1
ATOM 777 N N . ILE A 1 100 ? -19.438 -11.055 -3.121 1 98.06 100 ILE A N 1
ATOM 778 C CA . ILE A 1 100 ? -18.016 -11.188 -3.395 1 98.06 100 ILE A CA 1
ATOM 779 C C . ILE A 1 100 ? -17.75 -11 -4.887 1 98.06 100 ILE A C 1
ATOM 781 O O . ILE A 1 100 ? -16.703 -10.477 -5.281 1 98.06 100 ILE A O 1
ATOM 785 N N . TYR A 1 101 ? -18.672 -11.359 -5.723 1 97.81 101 TYR A N 1
ATOM 786 C CA . TYR A 1 101 ? -18.453 -11.25 -7.16 1 97.81 101 TYR A CA 1
ATOM 787 C C . TYR A 1 101 ? -19.375 -10.219 -7.785 1 97.81 101 TYR A C 1
ATOM 789 O O . TYR A 1 101 ? -19.562 -10.195 -9 1 97.81 101 TYR A O 1
ATOM 797 N N . GLY A 1 102 ? -19.984 -9.414 -6.945 1 96.94 102 GLY A N 1
ATOM 798 C CA . GLY A 1 102 ? -20.672 -8.203 -7.375 1 96.94 102 GLY A CA 1
ATOM 799 C C . GLY A 1 102 ? -19.828 -6.957 -7.254 1 96.94 102 GLY A C 1
ATOM 800 O O . GLY A 1 102 ? -19.094 -6.789 -6.277 1 96.94 102 GLY A O 1
ATOM 801 N N . ASN A 1 103 ? -19.953 -6.164 -8.273 1 95.69 103 ASN A N 1
ATOM 802 C CA . ASN A 1 103 ? -19.234 -4.898 -8.203 1 95.69 103 ASN A CA 1
ATOM 803 C C . ASN A 1 103 ? -19.688 -4.059 -7.012 1 95.69 103 ASN A C 1
ATOM 805 O O . ASN A 1 103 ? -20.875 -3.984 -6.715 1 95.69 103 ASN A O 1
ATOM 809 N N . ASP A 1 104 ? -18.734 -3.529 -6.383 1 95.19 104 ASP A N 1
ATOM 810 C CA . ASP A 1 104 ? -18.953 -2.629 -5.258 1 95.19 104 ASP A CA 1
ATOM 811 C C . ASP A 1 104 ? -18.375 -1.244 -5.539 1 95.19 104 ASP A C 1
ATOM 813 O O . ASP A 1 104 ? -17.172 -1.084 -5.648 1 95.19 104 ASP A O 1
ATOM 817 N N . LYS A 1 105 ? -19.156 -0.217 -5.578 1 90.69 105 LYS A N 1
ATOM 818 C CA . LYS A 1 105 ? -18.781 1.142 -5.961 1 90.69 105 LYS A CA 1
ATOM 819 C C . LYS A 1 105 ? -17.781 1.736 -4.965 1 90.69 105 LYS A C 1
ATOM 821 O O . LYS A 1 105 ? -17.078 2.703 -5.281 1 90.69 105 LYS A O 1
ATOM 826 N N . THR A 1 106 ? -17.797 1.169 -3.783 1 89.06 106 THR A N 1
ATOM 827 C CA . THR A 1 106 ? -16.891 1.704 -2.771 1 89.06 106 THR A CA 1
ATOM 828 C C . THR A 1 106 ? -15.477 1.146 -2.955 1 89.06 106 THR A C 1
ATOM 830 O O . THR A 1 106 ? -14.539 1.585 -2.289 1 89.06 106 THR A O 1
ATOM 833 N N . ASN A 1 107 ? -15.344 0.207 -3.826 1 91.5 107 ASN A N 1
ATOM 834 C CA . ASN A 1 107 ? -14.016 -0.274 -4.184 1 91.5 107 ASN A CA 1
ATOM 835 C C . ASN A 1 107 ? -13.289 0.709 -5.098 1 91.5 107 ASN A C 1
ATOM 837 O O . ASN A 1 107 ? -13.484 0.69 -6.312 1 91.5 107 ASN A O 1
ATOM 841 N N . ASN A 1 108 ? -12.438 1.48 -4.48 1 86.38 108 ASN A N 1
ATOM 842 C CA . ASN A 1 108 ? -11.602 2.408 -5.234 1 86.38 108 ASN A CA 1
ATOM 843 C C . ASN A 1 108 ? -10.289 1.758 -5.66 1 86.38 108 ASN A C 1
ATOM 845 O O . ASN A 1 108 ? -10.055 0.582 -5.379 1 86.38 108 ASN A O 1
ATOM 849 N N . MET A 1 109 ? -9.531 2.521 -6.434 1 86.62 109 MET A N 1
ATOM 850 C CA . MET A 1 109 ? -8.258 1.988 -6.914 1 86.62 109 MET A CA 1
ATOM 851 C C . MET A 1 109 ? -7.328 1.67 -5.75 1 86.62 109 MET A C 1
ATOM 853 O O . MET A 1 109 ? -6.879 2.574 -5.043 1 86.62 109 MET A O 1
ATOM 857 N N . GLN A 1 110 ? -7.109 0.436 -5.5 1 86.69 110 GLN A N 1
ATOM 858 C CA . GLN A 1 110 ? -6.215 -0.119 -4.492 1 86.69 110 GLN A CA 1
ATOM 859 C C . GLN A 1 110 ? -5.344 -1.227 -5.078 1 86.69 110 GLN A C 1
ATOM 861 O O . GLN A 1 110 ? -5.75 -1.913 -6.016 1 86.69 110 GLN A O 1
ATOM 866 N N . GLY A 1 111 ? -4.086 -1.307 -4.547 1 89.75 111 GLY A N 1
ATOM 867 C CA . GLY A 1 111 ? -3.234 -2.408 -4.969 1 89.75 111 GLY A CA 1
ATOM 868 C C . GLY A 1 111 ? -1.965 -1.95 -5.66 1 89.75 111 GLY A C 1
ATOM 869 O O . GLY A 1 111 ? -1.576 -0.786 -5.551 1 89.75 111 GLY A O 1
ATOM 870 N N . SER A 1 112 ? -1.318 -2.885 -6.262 1 92.56 112 SER A N 1
ATOM 871 C CA . SER A 1 112 ? -0.089 -2.615 -7 1 92.56 112 SER A CA 1
ATOM 872 C C . SER A 1 112 ? -0.355 -2.508 -8.492 1 92.56 112 SER A C 1
ATOM 874 O O . SER A 1 112 ? -0.869 -3.445 -9.109 1 92.56 112 SER A O 1
ATOM 876 N N . VAL A 1 113 ? 0.074 -1.547 -9.078 1 89.94 113 VAL A N 1
ATOM 877 C CA . VAL A 1 113 ? -0.331 -1.067 -10.398 1 89.94 113 VAL A CA 1
ATOM 878 C C . VAL A 1 113 ? -0.132 -2.172 -11.43 1 89.94 113 VAL A C 1
ATOM 880 O O . VAL A 1 113 ? -1.057 -2.506 -12.18 1 89.94 113 VAL A O 1
ATOM 883 N N . PHE A 1 114 ? 0.99 -2.844 -11.453 1 94.44 114 PHE A N 1
ATOM 884 C CA . PHE A 1 114 ? 1.37 -3.727 -12.547 1 94.44 114 PHE A CA 1
ATOM 885 C C . PHE A 1 114 ? 0.588 -5.031 -12.484 1 94.44 114 PHE A C 1
ATOM 887 O O . PHE A 1 114 ? 0.604 -5.816 -13.438 1 94.44 114 PHE A O 1
ATOM 894 N N . TRP A 1 115 ? -0.162 -5.219 -11.445 1 97.44 115 TRP A N 1
ATOM 895 C CA . TRP A 1 115 ? -0.949 -6.434 -11.266 1 97.44 115 TRP A CA 1
ATOM 896 C C . TRP A 1 115 ? -2.441 -6.129 -11.32 1 97.44 115 TRP A C 1
ATOM 898 O O . TRP A 1 115 ? -3.271 -7.023 -11.148 1 97.44 115 TRP A O 1
ATOM 908 N N . MET A 1 116 ? -2.795 -4.859 -11.625 1 96.56 116 MET A N 1
ATOM 909 C CA . MET A 1 116 ? -4.184 -4.414 -11.547 1 96.56 116 MET A CA 1
ATOM 910 C C . MET A 1 116 ? -4.977 -4.887 -12.758 1 96.56 116 MET A C 1
ATOM 912 O O . MET A 1 116 ? -4.473 -4.871 -13.883 1 96.56 116 MET A O 1
ATOM 916 N N . ALA A 1 117 ? -6.188 -5.234 -12.492 1 97.94 117 ALA A N 1
ATOM 917 C CA . ALA A 1 117 ? -7.145 -5.484 -13.562 1 97.94 117 ALA A CA 1
ATOM 918 C C . ALA A 1 117 ? -7.648 -4.176 -14.164 1 97.94 117 ALA A C 1
ATOM 920 O O . ALA A 1 117 ? -7.621 -3.131 -13.508 1 97.94 117 ALA A O 1
ATOM 921 N N . PRO A 1 118 ? -8.133 -4.234 -15.406 1 96.62 118 PRO A N 1
ATOM 922 C CA . PRO A 1 118 ? -8.594 -3.016 -16.062 1 96.62 118 PRO A CA 1
ATOM 923 C C . PRO A 1 118 ? -9.695 -2.301 -15.289 1 96.62 118 PRO A C 1
ATOM 925 O O . PRO A 1 118 ? -9.695 -1.07 -15.195 1 96.62 118 PRO A O 1
ATOM 928 N N . GLU A 1 119 ? -10.594 -3.027 -14.633 1 96.5 119 GLU A N 1
ATOM 929 C CA . GLU A 1 119 ? -11.75 -2.434 -13.969 1 96.5 119 GLU A CA 1
ATOM 930 C C . GLU A 1 119 ? -11.352 -1.767 -12.656 1 96.5 119 GLU A C 1
ATOM 932 O O . GLU A 1 119 ? -12.133 -1.01 -12.078 1 96.5 119 GLU A O 1
ATOM 937 N N . VAL A 1 120 ? -10.172 -2.053 -12.188 1 95.06 120 VAL A N 1
ATOM 938 C CA . VAL A 1 120 ? -9.68 -1.342 -11.008 1 95.06 120 VAL A CA 1
ATOM 939 C C . VAL A 1 120 ? -9.344 0.1 -11.383 1 95.06 120 VAL A C 1
ATOM 941 O O . VAL A 1 120 ? -9.555 1.018 -10.586 1 95.06 120 VAL A O 1
ATOM 944 N N . ILE A 1 121 ? -8.758 0.234 -12.562 1 90.94 121 ILE A N 1
ATOM 945 C CA . ILE A 1 121 ? -8.305 1.533 -13.047 1 90.94 121 ILE A CA 1
ATOM 946 C C . ILE A 1 121 ? -9.484 2.303 -13.641 1 90.94 121 ILE A C 1
ATOM 948 O O . ILE A 1 121 ? -9.68 3.48 -13.328 1 90.94 121 ILE A O 1
ATOM 952 N N . ARG A 1 122 ? -10.242 1.649 -14.406 1 87.75 122 ARG A N 1
ATOM 953 C CA . ARG A 1 122 ? -11.414 2.24 -15.047 1 87.75 122 ARG A CA 1
ATOM 954 C C . ARG A 1 122 ? -12.695 1.532 -14.617 1 87.75 122 ARG A C 1
ATOM 956 O O . ARG A 1 122 ? -13.203 0.665 -15.328 1 87.75 122 ARG A O 1
ATOM 963 N N . SER A 1 123 ? -13.172 1.905 -13.484 1 80.56 123 SER A N 1
ATOM 964 C CA . SER A 1 123 ? -14.367 1.243 -12.969 1 80.56 123 SER A CA 1
ATOM 965 C C . SER A 1 123 ? -15.633 1.878 -13.531 1 80.56 123 SER A C 1
ATOM 967 O O . SER A 1 123 ? -16.719 1.28 -13.477 1 80.56 123 SER A O 1
ATOM 969 N N . GLN A 1 124 ? -15.531 3.061 -14.078 1 79.19 124 GLN A N 1
ATOM 970 C CA . GLN A 1 124 ? -16.656 3.82 -14.602 1 79.19 124 GLN A CA 1
ATOM 971 C C . GLN A 1 124 ? -17.75 3.979 -13.539 1 79.19 124 GLN A C 1
ATOM 973 O O . GLN A 1 124 ? -18.938 3.766 -13.82 1 79.19 124 GLN A O 1
ATOM 978 N N . GLY A 1 125 ? -17.344 4.133 -12.266 1 81.69 125 GLY A N 1
ATOM 979 C CA . GLY A 1 125 ? -18.266 4.398 -11.172 1 81.69 125 GLY A CA 1
ATOM 980 C C . GLY A 1 125 ? -18.922 3.143 -10.633 1 81.69 125 GLY A C 1
ATOM 981 O O . GLY A 1 125 ? -19.656 3.197 -9.641 1 81.69 125 GLY A O 1
ATOM 982 N N . GLU A 1 126 ? -18.625 1.988 -11.18 1 90.88 126 GLU A N 1
ATOM 983 C CA . GLU A 1 126 ? -19.297 0.756 -10.773 1 90.88 126 GLU A CA 1
ATOM 984 C C . GLU A 1 126 ? -18.484 -0.003 -9.734 1 90.88 126 GLU A C 1
ATOM 986 O O . GLU A 1 126 ? -19 -0.925 -9.094 1 90.88 126 GLU A O 1
ATOM 991 N N . GLY A 1 127 ? -17.281 0.362 -9.594 1 93.56 127 GLY A N 1
ATOM 992 C CA . GLY A 1 127 ? -16.406 -0.408 -8.734 1 93.56 127 GLY A CA 1
ATOM 993 C C . GLY A 1 127 ? -16 -1.742 -9.336 1 93.56 127 GLY A C 1
ATOM 994 O O . GLY A 1 127 ? -15.984 -1.9 -10.555 1 93.56 127 GLY A O 1
ATOM 995 N N . TYR A 1 128 ? -15.586 -2.619 -8.484 1 96.94 128 TYR A N 1
ATOM 996 C CA . TYR A 1 128 ? -15.133 -3.926 -8.953 1 96.94 128 TYR A CA 1
ATOM 997 C C . TYR A 1 128 ? -15.367 -4.992 -7.887 1 96.94 128 TYR A C 1
ATOM 999 O O . TYR A 1 128 ? -15.758 -4.68 -6.762 1 96.94 128 TYR A O 1
ATOM 1007 N N . SER A 1 129 ? -15.195 -6.238 -8.281 1 98.06 129 SER A N 1
ATOM 1008 C CA . SER A 1 129 ? -15.438 -7.398 -7.43 1 98.06 129 SER A CA 1
ATOM 1009 C C . SER A 1 129 ? -14.148 -8.188 -7.199 1 98.06 129 SER A C 1
ATOM 1011 O O . SER A 1 129 ? -13.062 -7.73 -7.555 1 98.06 129 SER A O 1
ATOM 1013 N N . ALA A 1 130 ? -14.289 -9.367 -6.602 1 98.62 130 ALA A N 1
ATOM 1014 C CA . ALA A 1 130 ? -13.148 -10.211 -6.277 1 98.62 130 ALA A CA 1
ATOM 1015 C C . ALA A 1 130 ? -12.508 -10.781 -7.543 1 98.62 130 ALA A C 1
ATOM 1017 O O . ALA A 1 130 ? -11.438 -11.398 -7.488 1 98.62 130 ALA A O 1
ATOM 1018 N N . LYS A 1 131 ? -13.148 -10.508 -8.75 1 98.75 131 LYS A N 1
ATOM 1019 C CA . LYS A 1 131 ? -12.586 -10.961 -10.016 1 98.75 131 LYS A CA 1
ATOM 1020 C C . LYS A 1 131 ? -11.211 -10.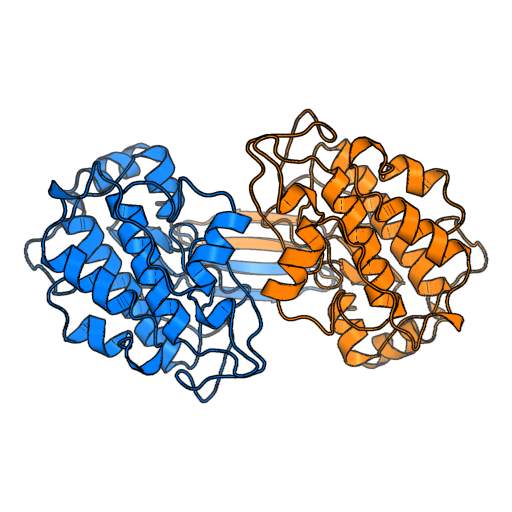336 -10.266 1 98.75 131 LYS A C 1
ATOM 1022 O O . LYS A 1 131 ? -10.406 -10.891 -11.016 1 98.75 131 LYS A O 1
ATOM 1027 N N . VAL A 1 132 ? -10.914 -9.219 -9.578 1 98.75 132 VAL A N 1
ATOM 1028 C CA . VAL A 1 132 ? -9.633 -8.547 -9.766 1 98.75 132 VAL A CA 1
ATOM 1029 C C . VAL A 1 132 ? -8.508 -9.414 -9.203 1 98.75 132 VAL A C 1
ATOM 1031 O O . VAL A 1 132 ? -7.383 -9.375 -9.703 1 98.75 132 VAL A O 1
ATOM 1034 N N . ASP A 1 133 ? -8.812 -10.266 -8.195 1 98.88 133 ASP A N 1
ATOM 1035 C CA . ASP A 1 133 ? -7.816 -11.18 -7.641 1 98.88 133 ASP A CA 1
ATOM 1036 C C . ASP A 1 133 ? -7.402 -12.234 -8.664 1 98.88 133 ASP A C 1
ATOM 1038 O O . ASP A 1 133 ? -6.25 -12.68 -8.68 1 98.88 133 ASP A O 1
ATOM 1042 N N . ILE A 1 134 ? -8.344 -12.594 -9.5 1 98.94 134 ILE A N 1
ATOM 1043 C CA . ILE A 1 134 ? -8.078 -13.602 -10.523 1 98.94 134 ILE A CA 1
ATOM 1044 C C . ILE A 1 134 ? -7.148 -13.031 -11.586 1 98.94 134 ILE A C 1
ATOM 1046 O O . ILE A 1 134 ? -6.207 -13.703 -12.023 1 98.94 134 ILE A O 1
ATOM 1050 N N . TRP A 1 135 ? -7.418 -11.82 -12 1 98.88 135 TRP A N 1
ATOM 1051 C CA . TRP A 1 135 ? -6.504 -11.148 -12.914 1 98.88 135 TRP A CA 1
ATOM 1052 C C . TRP A 1 135 ? -5.098 -11.086 -12.328 1 98.88 135 TRP A C 1
ATOM 1054 O O . TRP A 1 135 ? -4.125 -11.445 -12.992 1 98.88 135 TRP A O 1
ATOM 1064 N N . SER A 1 136 ? -4.996 -10.656 -11.078 1 98.88 136 SER A N 1
ATOM 1065 C CA . SER A 1 136 ? -3.709 -10.547 -10.398 1 98.88 136 SER A CA 1
ATOM 1066 C C . SER A 1 136 ? -2.998 -11.891 -10.336 1 98.88 136 SER A C 1
ATOM 1068 O O . SER A 1 136 ? -1.771 -11.961 -10.438 1 98.88 136 SER A O 1
ATOM 1070 N N . LEU A 1 137 ? -3.773 -12.945 -10.133 1 98.94 137 LEU A N 1
ATOM 1071 C CA . LEU A 1 137 ? -3.162 -14.266 -10.133 1 98.94 137 LEU A CA 1
ATOM 1072 C C . LEU A 1 137 ? -2.523 -14.578 -11.477 1 98.94 137 LEU A C 1
ATOM 1074 O O . LEU A 1 137 ? -1.417 -15.117 -11.539 1 98.94 137 LEU A O 1
ATOM 1078 N N . GLY A 1 138 ? -3.232 -14.258 -12.57 1 98.94 138 GLY A N 1
ATOM 1079 C CA . GLY A 1 138 ? -2.609 -14.398 -13.875 1 98.94 138 GLY A CA 1
ATOM 1080 C C . GLY A 1 138 ? -1.276 -13.68 -13.977 1 98.94 138 GLY A C 1
ATOM 1081 O O . GLY A 1 138 ? -0.316 -14.219 -14.531 1 98.94 138 GLY A O 1
ATOM 1082 N N . CYS A 1 139 ? -1.233 -12.508 -13.406 1 98.88 139 CYS A N 1
ATOM 1083 C CA . CYS A 1 139 ? 0.001 -11.734 -13.383 1 98.88 139 CYS A CA 1
ATOM 1084 C C . CYS A 1 139 ? 1.08 -12.445 -12.578 1 98.88 139 CYS A C 1
ATOM 1086 O O . CYS A 1 139 ? 2.25 -12.453 -12.969 1 98.88 139 CYS A O 1
ATOM 1088 N N . VAL A 1 140 ? 0.751 -13.047 -11.477 1 98.88 140 VAL A N 1
ATOM 1089 C CA . VAL A 1 140 ? 1.7 -13.766 -10.625 1 98.88 140 VAL A CA 1
ATOM 1090 C C . VAL A 1 140 ? 2.254 -14.969 -11.383 1 98.88 140 VAL A C 1
ATOM 1092 O O . VAL A 1 140 ? 3.451 -15.258 -11.305 1 98.88 140 VAL A O 1
ATOM 1095 N N . VAL A 1 141 ? 1.354 -15.656 -12.062 1 98.88 141 VAL A N 1
ATOM 1096 C CA . VAL A 1 141 ? 1.783 -16.797 -12.867 1 98.88 141 VAL A CA 1
ATOM 1097 C C . VAL A 1 141 ? 2.799 -16.344 -13.914 1 98.88 141 VAL A C 1
ATOM 1099 O O . VAL A 1 141 ? 3.859 -16.953 -14.062 1 98.88 141 VAL A O 1
ATOM 1102 N N . LEU A 1 142 ? 2.482 -15.273 -14.578 1 98.81 142 LEU A N 1
ATOM 1103 C CA . LEU A 1 142 ? 3.408 -14.703 -15.547 1 98.81 142 LEU A CA 1
ATOM 1104 C C . LEU A 1 142 ? 4.73 -14.328 -14.883 1 98.81 142 LEU A C 1
ATOM 1106 O O . LEU A 1 142 ? 5.801 -14.594 -15.438 1 98.81 142 LEU A O 1
ATOM 1110 N N . GLU A 1 143 ? 4.707 -13.758 -13.695 1 98.25 143 GLU A N 1
ATOM 1111 C CA . GLU A 1 143 ? 5.895 -13.398 -12.922 1 98.25 143 GLU A CA 1
ATOM 1112 C C . GLU A 1 143 ? 6.762 -14.617 -12.648 1 98.25 143 GLU A C 1
ATOM 1114 O O . GLU A 1 143 ? 7.988 -14.562 -12.781 1 98.25 143 GLU A O 1
ATOM 1119 N N . MET A 1 144 ? 6.129 -15.664 -12.273 1 98.75 144 MET A N 1
ATOM 1120 C CA . MET A 1 144 ? 6.879 -16.859 -11.898 1 98.75 144 MET A CA 1
ATOM 1121 C C . MET A 1 144 ? 7.574 -17.469 -13.117 1 98.75 144 MET A C 1
ATOM 1123 O O . MET A 1 144 ? 8.695 -17.969 -13.016 1 98.75 144 MET A O 1
ATOM 1127 N N . PHE A 1 145 ? 6.918 -17.359 -14.273 1 98.56 145 PHE A N 1
ATOM 1128 C CA . PHE A 1 145 ? 7.512 -17.906 -15.492 1 98.56 145 PHE A CA 1
ATOM 1129 C C . PHE A 1 145 ? 8.609 -16.984 -16.016 1 98.56 145 PHE A C 1
ATOM 1131 O O . PHE A 1 145 ? 9.617 -17.453 -16.547 1 98.56 145 PHE A O 1
ATOM 1138 N N . ALA A 1 146 ? 8.375 -15.664 -15.859 1 97.88 146 ALA A N 1
ATOM 1139 C CA . ALA A 1 146 ? 9.266 -14.695 -16.5 1 97.88 146 ALA A CA 1
ATOM 1140 C C . ALA A 1 146 ? 10.406 -14.305 -15.57 1 97.88 146 ALA A C 1
ATOM 1142 O O . ALA A 1 146 ? 11.461 -13.867 -16.031 1 97.88 146 ALA A O 1
ATOM 1143 N N . GLY A 1 147 ? 10.148 -14.375 -14.242 1 97.5 147 GLY A N 1
ATOM 1144 C CA . GLY A 1 147 ? 11.141 -13.945 -13.266 1 97.5 147 GLY A CA 1
ATOM 1145 C C . GLY A 1 147 ? 11.156 -12.445 -13.047 1 97.5 147 GLY A C 1
ATOM 1146 O O . GLY A 1 147 ? 12.086 -11.914 -12.438 1 97.5 147 GLY A O 1
ATOM 1147 N N . LYS A 1 148 ? 10.195 -11.781 -13.594 1 95.5 148 LYS A N 1
ATOM 1148 C CA . LYS A 1 148 ? 10.062 -10.336 -13.461 1 95.5 148 LYS A CA 1
ATOM 1149 C C . LYS A 1 148 ? 8.594 -9.922 -13.445 1 95.5 148 LYS A C 1
ATOM 1151 O O . LYS A 1 148 ? 7.719 -10.703 -13.828 1 95.5 148 LYS A O 1
ATOM 1156 N N . ARG A 1 149 ? 8.344 -8.719 -13.016 1 94.88 149 ARG A N 1
ATOM 1157 C CA . ARG A 1 149 ? 6.969 -8.234 -12.906 1 94.88 149 ARG A CA 1
ATOM 1158 C C . ARG A 1 149 ? 6.324 -8.094 -14.281 1 94.88 149 ARG A C 1
ATOM 1160 O O . ARG A 1 149 ? 7.02 -7.949 -15.289 1 94.88 149 ARG A O 1
ATOM 1167 N N . PRO A 1 150 ? 4.906 -8.062 -14.312 1 97.25 150 PRO A N 1
ATOM 1168 C CA . PRO A 1 150 ? 4.23 -7.707 -15.562 1 97.25 150 PRO A CA 1
ATOM 1169 C C . PRO A 1 150 ? 4.535 -6.281 -16.016 1 97.25 150 PRO A C 1
ATOM 1171 O O . PRO A 1 150 ? 4.879 -5.43 -15.195 1 97.25 150 PRO A O 1
ATOM 1174 N N . TRP A 1 151 ? 4.582 -6.098 -17.344 1 95.75 151 TRP A N 1
ATOM 1175 C CA . TRP A 1 151 ? 4.801 -4.781 -17.938 1 95.75 151 TRP A CA 1
ATOM 1176 C C . TRP A 1 151 ? 6.195 -4.262 -17.609 1 95.75 151 TRP A C 1
ATOM 1178 O O . TRP A 1 151 ? 6.371 -3.068 -17.344 1 95.75 151 TRP A O 1
ATOM 1188 N N . ALA A 1 152 ? 7.121 -5.172 -17.5 1 91.38 152 ALA A N 1
ATOM 1189 C CA . ALA A 1 152 ? 8.469 -4.855 -17.031 1 91.38 152 ALA A CA 1
ATOM 1190 C C . ALA A 1 152 ? 9.117 -3.785 -17.906 1 91.38 152 ALA A C 1
ATOM 1192 O O . ALA A 1 152 ? 10.016 -3.068 -17.453 1 91.38 152 ALA A O 1
ATOM 1193 N N . LYS A 1 153 ? 8.656 -3.604 -19.141 1 89.88 153 LYS A N 1
ATOM 1194 C CA . LYS A 1 153 ? 9.258 -2.637 -20.047 1 89.88 153 LYS A CA 1
ATOM 1195 C C . LYS A 1 153 ? 8.539 -1.293 -19.984 1 89.88 153 LYS A C 1
ATOM 1197 O O . LYS A 1 153 ? 8.938 -0.334 -20.656 1 89.88 153 LYS A O 1
ATOM 1202 N N . GLU A 1 154 ? 7.504 -1.227 -19.172 1 89.25 154 GLU A N 1
ATOM 1203 C CA . GLU A 1 154 ? 6.711 -0.006 -19.062 1 89.25 154 GLU A CA 1
ATOM 1204 C C . GLU A 1 154 ? 6.984 0.719 -17.75 1 89.25 154 GLU A C 1
ATOM 1206 O O . GLU A 1 154 ? 7.176 0.081 -16.719 1 89.25 154 GLU A O 1
ATOM 1211 N N . GLU A 1 155 ? 6.973 2.004 -17.875 1 83.69 155 GLU A N 1
ATOM 1212 C CA . GLU A 1 155 ? 6.801 2.799 -16.672 1 83.69 155 GLU A CA 1
ATOM 1213 C C . GLU A 1 155 ? 5.352 2.768 -16.188 1 83.69 155 GLU A C 1
ATOM 1215 O O . GLU A 1 155 ? 4.457 2.338 -16.922 1 83.69 155 GLU A O 1
ATOM 1220 N N . ALA A 1 156 ? 5.156 3.225 -15 1 83.75 156 ALA A N 1
ATOM 1221 C CA . ALA A 1 156 ? 3.846 3.121 -14.367 1 83.75 156 ALA A CA 1
ATOM 1222 C C . ALA A 1 156 ? 2.762 3.76 -15.227 1 83.75 156 ALA A C 1
ATOM 1224 O O . ALA A 1 156 ? 1.708 3.16 -15.453 1 83.75 156 ALA A O 1
ATOM 1225 N N . VAL A 1 157 ? 2.992 4.895 -15.758 1 84 157 VAL A N 1
ATOM 1226 C CA . VAL A 1 157 ? 1.983 5.621 -16.531 1 84 157 VAL A CA 1
ATOM 1227 C C . VAL A 1 157 ? 1.65 4.852 -17.797 1 84 157 VAL A C 1
ATOM 1229 O O . VAL A 1 157 ? 0.479 4.715 -18.156 1 84 157 VAL A O 1
ATOM 1232 N N . GLY A 1 158 ? 2.701 4.367 -18.422 1 88.56 158 GLY A N 1
ATOM 1233 C CA . GLY A 1 158 ? 2.477 3.564 -19.609 1 88.56 158 GLY A CA 1
ATOM 1234 C C . GLY A 1 158 ? 1.68 2.303 -19.344 1 88.56 158 GLY A C 1
ATOM 1235 O O . GLY A 1 158 ? 0.761 1.97 -20.094 1 88.56 158 GLY A O 1
ATOM 1236 N N . ALA A 1 159 ? 2.021 1.671 -18.266 1 92.06 159 ALA A N 1
ATOM 1237 C CA . ALA A 1 159 ? 1.31 0.455 -17.875 1 92.06 159 ALA A CA 1
ATOM 1238 C C . ALA A 1 159 ? -0.156 0.751 -17.578 1 92.06 159 ALA A C 1
ATOM 1240 O O . ALA A 1 159 ? -1.05 0.043 -18.047 1 92.06 159 ALA A O 1
ATOM 1241 N N . ILE A 1 160 ? -0.361 1.819 -16.844 1 91.44 160 ILE A N 1
ATOM 1242 C CA . ILE A 1 160 ? -1.709 2.193 -16.422 1 91.44 160 ILE A CA 1
ATOM 1243 C C . ILE A 1 160 ? -2.58 2.428 -17.656 1 91.44 160 ILE A C 1
ATOM 1245 O O . ILE A 1 160 ? -3.715 1.947 -17.719 1 91.44 160 ILE A O 1
ATOM 1249 N N . TYR A 1 161 ? -2.037 3.1 -18.578 1 90.06 161 TYR A N 1
ATOM 1250 C CA . TYR A 1 161 ? -2.795 3.396 -19.781 1 90.06 161 TYR A CA 1
ATOM 1251 C C . TYR A 1 161 ? -3.139 2.117 -20.547 1 90.06 161 TYR A C 1
ATOM 1253 O O . TYR A 1 161 ? -4.281 1.928 -20.969 1 90.06 161 TYR A O 1
ATOM 1261 N N . LYS A 1 162 ? -2.213 1.266 -20.672 1 95.06 162 LYS A N 1
ATOM 1262 C CA . LYS A 1 162 ? -2.422 0.016 -21.391 1 95.06 162 LYS A CA 1
ATOM 1263 C C . LYS A 1 162 ? -3.422 -0.88 -20.672 1 95.06 162 LYS A C 1
ATOM 1265 O O . LYS A 1 162 ? -4.309 -1.464 -21.297 1 95.06 162 LYS A O 1
ATOM 1270 N N . ILE A 1 163 ? -3.314 -0.93 -19.375 1 95.5 163 ILE A N 1
ATOM 1271 C CA . ILE A 1 163 ? -4.227 -1.728 -18.562 1 95.5 163 ILE A CA 1
ATOM 1272 C C . ILE A 1 163 ? -5.641 -1.158 -18.656 1 95.5 163 ILE A C 1
ATOM 1274 O O . ILE A 1 163 ? -6.598 -1.897 -18.906 1 95.5 163 ILE A O 1
ATOM 1278 N N . ALA A 1 164 ? -5.73 0.109 -18.531 1 92.44 164 ALA A N 1
ATOM 1279 C CA . ALA A 1 164 ? -7.027 0.771 -18.594 1 92.44 164 ALA A CA 1
ATOM 1280 C C . ALA A 1 164 ? -7.719 0.489 -19.922 1 92.44 164 ALA A C 1
ATOM 1282 O O . ALA A 1 164 ? -8.945 0.413 -20 1 92.44 164 ALA A O 1
ATOM 1283 N N . ASN A 1 165 ? -6.961 0.258 -20.953 1 93.56 165 ASN A N 1
ATOM 1284 C CA . ASN A 1 165 ? -7.488 0.004 -22.281 1 93.56 165 ASN A CA 1
ATOM 1285 C C . ASN A 1 165 ? -7.77 -1.48 -22.5 1 93.56 165 ASN A C 1
ATOM 1287 O O . ASN A 1 165 ? -8.102 -1.896 -23.609 1 93.56 165 ASN A O 1
ATOM 1291 N N . GLY A 1 166 ? -7.539 -2.266 -21.531 1 96 166 GLY A N 1
ATOM 1292 C CA . GLY A 1 166 ? -7.887 -3.676 -21.594 1 96 166 GLY A CA 1
ATOM 1293 C C . GLY A 1 166 ? -6.789 -4.539 -22.188 1 96 166 GLY A C 1
ATOM 1294 O O . GLY A 1 166 ? -7.039 -5.664 -22.625 1 96 166 GLY A O 1
ATOM 1295 N N . GLU A 1 167 ? -5.605 -4 -22.234 1 97.69 167 GLU A N 1
ATOM 1296 C CA . GLU A 1 167 ? -4.5 -4.816 -22.719 1 97.69 167 GLU A CA 1
ATOM 1297 C C . GLU A 1 167 ? -4.047 -5.824 -21.672 1 97.69 167 GLU A C 1
ATOM 1299 O O . GLU A 1 167 ? -4.031 -5.523 -20.469 1 97.69 167 GLU A O 1
ATOM 1304 N N . ARG A 1 168 ? -3.666 -7 -22.125 1 97.88 168 ARG A N 1
ATOM 1305 C CA . ARG A 1 168 ? -3.102 -8.023 -21.25 1 97.88 168 ARG A CA 1
ATOM 1306 C C . ARG A 1 168 ? -1.599 -7.832 -21.078 1 97.88 168 ARG A C 1
ATOM 1308 O O . ARG A 1 168 ? -0.928 -7.316 -21.969 1 97.88 168 ARG A O 1
ATOM 1315 N N . PRO A 1 169 ? -1.126 -8.172 -19.891 1 98.12 169 PRO A N 1
ATOM 1316 C CA . PRO A 1 169 ? 0.335 -8.117 -19.797 1 98.12 169 PRO A CA 1
ATOM 1317 C C . PRO A 1 169 ? 1.027 -8.945 -20.875 1 98.12 169 PRO A C 1
ATOM 1319 O O . PRO A 1 169 ? 0.644 -10.086 -21.125 1 98.12 169 PRO A O 1
ATOM 1322 N N . PRO A 1 170 ? 1.983 -8.383 -21.516 1 97.69 170 PRO A N 1
ATOM 1323 C CA . PRO A 1 170 ? 2.656 -9.133 -22.578 1 97.69 170 PRO A CA 1
ATOM 1324 C C . PRO A 1 170 ? 3.52 -10.273 -22.047 1 97.69 170 PRO A C 1
ATOM 1326 O O . PRO A 1 170 ? 4.172 -10.117 -21.016 1 97.69 170 PRO A O 1
ATOM 1329 N N . ILE A 1 171 ? 3.502 -11.375 -22.719 1 97.31 171 ILE A N 1
ATOM 1330 C CA . ILE A 1 171 ? 4.453 -12.445 -22.453 1 97.31 171 ILE A CA 1
ATOM 1331 C C . ILE A 1 171 ? 5.816 -12.094 -23.031 1 97.31 171 ILE A C 1
ATOM 1333 O O . ILE A 1 171 ? 5.934 -11.828 -24.234 1 97.31 171 ILE A O 1
ATOM 1337 N N . PRO A 1 172 ? 6.719 -12.062 -22.188 1 96.75 172 PRO A N 1
ATOM 1338 C CA . PRO A 1 172 ? 8.039 -11.75 -22.719 1 96.75 172 PRO A CA 1
ATOM 1339 C C . PRO A 1 172 ? 8.469 -12.703 -23.828 1 96.75 172 PRO A C 1
ATOM 1341 O O . PRO A 1 172 ? 8.18 -13.906 -23.766 1 96.75 172 PRO A O 1
ATOM 1344 N N . GLU A 1 173 ? 9.242 -12.203 -24.766 1 95.12 173 GLU A N 1
ATOM 1345 C CA . GLU A 1 173 ? 9.648 -12.969 -25.938 1 95.12 173 GLU A CA 1
ATOM 1346 C C . GLU A 1 173 ? 10.523 -14.156 -25.547 1 95.12 173 GLU A C 1
ATOM 1348 O O . GLU A 1 173 ? 10.422 -15.234 -26.141 1 95.12 173 GLU A O 1
ATOM 1353 N N . ASP A 1 174 ? 11.305 -14 -24.562 1 94.88 174 ASP A N 1
ATOM 1354 C CA . ASP A 1 174 ? 12.312 -14.992 -24.188 1 94.88 174 ASP A CA 1
ATOM 1355 C C . ASP A 1 174 ? 11.664 -16.219 -23.562 1 94.88 174 ASP A C 1
ATOM 1357 O O . ASP A 1 174 ? 12.305 -17.266 -23.438 1 94.88 174 ASP A O 1
ATOM 1361 N N . ILE A 1 175 ? 10.367 -16.094 -23.25 1 95.5 175 ILE A N 1
ATOM 1362 C CA . ILE A 1 175 ? 9.75 -17.266 -22.625 1 95.5 175 ILE A CA 1
ATOM 1363 C C . ILE A 1 175 ? 8.578 -17.75 -23.484 1 95.5 175 ILE A C 1
ATOM 1365 O O . ILE A 1 175 ? 7.934 -18.75 -23.156 1 95.5 175 ILE A O 1
ATOM 1369 N N . GLN A 1 176 ? 8.297 -17.125 -24.531 1 93.5 176 GLN A N 1
ATOM 1370 C CA . GLN A 1 176 ? 7.125 -17.391 -25.344 1 93.5 176 GLN A CA 1
ATOM 1371 C C . GLN A 1 176 ? 7.117 -18.844 -25.828 1 93.5 176 GLN A C 1
ATOM 1373 O O . GLN A 1 176 ? 6.086 -19.516 -25.797 1 93.5 176 GLN A O 1
ATOM 1378 N N . ASP A 1 177 ? 8.289 -19.328 -26.141 1 93.19 177 ASP A N 1
ATOM 1379 C CA . ASP A 1 177 ? 8.375 -20.672 -26.734 1 93.19 177 ASP A CA 1
ATOM 1380 C C . ASP A 1 177 ? 8.602 -21.734 -25.672 1 93.19 177 ASP A C 1
ATOM 1382 O O . ASP A 1 177 ? 8.602 -22.922 -25.953 1 93.19 177 ASP A O 1
ATOM 1386 N N . THR A 1 178 ? 8.695 -21.297 -24.469 1 94.12 178 THR A N 1
ATOM 1387 C CA . THR A 1 178 ? 8.984 -22.25 -23.406 1 94.12 178 THR A CA 1
ATOM 1388 C C . THR A 1 178 ? 7.734 -22.547 -22.594 1 94.12 178 THR A C 1
ATOM 1390 O O . THR A 1 178 ? 7.691 -23.531 -21.844 1 94.12 178 THR A O 1
ATOM 1393 N N . LEU A 1 179 ? 6.742 -21.797 -22.781 1 96.88 179 LEU A N 1
ATOM 1394 C CA . LEU A 1 179 ? 5.516 -21.969 -22.016 1 96.88 179 LEU A CA 1
ATOM 1395 C C . LEU A 1 179 ? 4.672 -23.109 -22.578 1 96.88 179 LEU A C 1
ATOM 1397 O O . LEU A 1 179 ? 4.449 -23.188 -23.781 1 96.88 179 LEU A O 1
ATOM 1401 N N . GLY A 1 180 ? 4.25 -24 -21.734 1 96.81 180 GLY A N 1
ATOM 1402 C CA . GLY A 1 180 ? 3.281 -25 -22.156 1 96.81 180 GLY A CA 1
ATOM 1403 C C . GLY A 1 180 ? 1.926 -24.422 -22.5 1 96.81 180 GLY A C 1
ATOM 1404 O O . GLY A 1 180 ? 1.552 -23.359 -21.984 1 96.81 180 GLY A O 1
ATOM 1405 N N . PRO A 1 181 ? 1.202 -25.062 -23.328 1 97.31 181 PRO A N 1
ATOM 1406 C CA . PRO A 1 181 ? -0.098 -24.547 -23.75 1 97.31 181 PRO A CA 1
ATOM 1407 C C . PRO A 1 181 ? -1.076 -24.359 -22.594 1 97.31 181 PRO A C 1
ATOM 1409 O O . PRO A 1 181 ? -1.907 -23.453 -22.609 1 97.31 181 PRO A O 1
ATOM 1412 N N . LEU A 1 182 ? -1.014 -25.219 -21.625 1 98.25 182 LEU A N 1
ATOM 1413 C CA . LEU A 1 182 ? -1.933 -25.125 -20.484 1 98.25 182 LEU A CA 1
ATOM 1414 C C . LEU A 1 182 ? -1.659 -23.859 -19.672 1 98.25 182 LEU A C 1
ATOM 1416 O O . LEU A 1 182 ? -2.59 -23.219 -19.172 1 98.25 182 LEU A O 1
ATOM 1420 N N . ALA A 1 183 ? -0.377 -23.547 -19.516 1 98.44 183 ALA A N 1
ATOM 1421 C CA . ALA A 1 183 ? -0.01 -22.328 -18.797 1 98.44 183 ALA A CA 1
ATOM 1422 C C . ALA A 1 183 ? -0.55 -21.078 -19.516 1 98.44 183 ALA A C 1
ATOM 1424 O O . ALA A 1 183 ? -1.104 -20.188 -18.875 1 98.44 183 ALA A O 1
ATOM 1425 N N . VAL A 1 184 ? -0.391 -21.078 -20.812 1 98.44 184 VAL A N 1
ATOM 1426 C CA . VAL A 1 184 ? -0.877 -19.953 -21.609 1 98.44 184 VAL A CA 1
ATOM 1427 C C . VAL A 1 184 ? -2.398 -19.859 -21.5 1 98.44 184 VAL A C 1
ATOM 1429 O O . VAL A 1 184 ? -2.943 -18.781 -21.25 1 98.44 184 VAL A O 1
ATOM 1432 N N . ALA A 1 185 ? -3.057 -20.984 -21.641 1 98.62 185 ALA A N 1
ATOM 1433 C CA . ALA A 1 185 ? -4.516 -21.016 -21.547 1 98.62 185 ALA A CA 1
ATOM 1434 C C . ALA A 1 185 ? -4.984 -20.5 -20.188 1 98.62 185 ALA A C 1
ATOM 1436 O O . ALA A 1 185 ? -5.973 -19.766 -20.094 1 98.62 185 ALA A O 1
ATOM 1437 N N . PHE A 1 186 ? -4.332 -20.922 -19.141 1 98.88 186 PHE A N 1
ATOM 1438 C CA . PHE A 1 186 ? -4.68 -20.484 -17.797 1 98.88 186 PHE A CA 1
ATOM 1439 C C . PHE A 1 186 ? -4.59 -18.969 -17.688 1 98.88 186 PHE A C 1
ATOM 1441 O O . PHE A 1 186 ? -5.527 -18.312 -17.203 1 98.88 186 PHE A O 1
ATOM 1448 N N . MET A 1 187 ? -3.436 -18.391 -18.141 1 98.81 187 MET A N 1
ATOM 1449 C CA . MET A 1 187 ? -3.254 -16.938 -18.078 1 98.81 187 MET A CA 1
ATOM 1450 C C . MET A 1 187 ? -4.316 -16.234 -18.906 1 98.81 187 MET A C 1
ATOM 1452 O O . MET A 1 187 ? -4.852 -15.203 -18.484 1 98.81 187 MET A O 1
ATOM 1456 N N . MET A 1 188 ? -4.672 -16.781 -20.016 1 98.62 188 MET A N 1
ATOM 1457 C CA . MET A 1 188 ? -5.68 -16.156 -20.875 1 98.62 188 MET A CA 1
ATOM 1458 C C . MET A 1 188 ? -7.047 -16.172 -20.203 1 98.62 188 MET A C 1
ATOM 1460 O O . MET A 1 188 ? -7.82 -15.227 -20.344 1 98.62 188 MET A O 1
ATOM 1464 N N . ASP A 1 189 ? -7.336 -17.219 -19.484 1 98.88 189 ASP A N 1
ATOM 1465 C CA . ASP A 1 189 ? -8.578 -17.25 -18.703 1 98.88 189 ASP A CA 1
ATOM 1466 C C . ASP A 1 189 ? -8.586 -16.188 -17.625 1 98.88 189 ASP A C 1
ATOM 1468 O O . ASP A 1 189 ? -9.609 -15.539 -17.391 1 98.88 189 ASP A O 1
ATOM 1472 N N . CYS A 1 190 ? -7.465 -15.977 -17 1 98.88 190 CYS A N 1
ATOM 1473 C CA . CYS A 1 190 ? -7.355 -14.969 -15.945 1 98.88 190 CYS A CA 1
ATOM 1474 C C . CYS A 1 190 ? -7.484 -13.57 -16.531 1 98.88 190 CYS A C 1
ATOM 1476 O O . CYS A 1 190 ? -7.984 -12.664 -15.859 1 98.88 190 CYS A O 1
ATOM 1478 N N . PHE A 1 191 ? -7.074 -13.398 -17.766 1 98.88 191 PHE A N 1
ATOM 1479 C CA . PHE A 1 191 ? -6.945 -12.07 -18.344 1 98.88 191 PHE A CA 1
ATOM 1480 C C .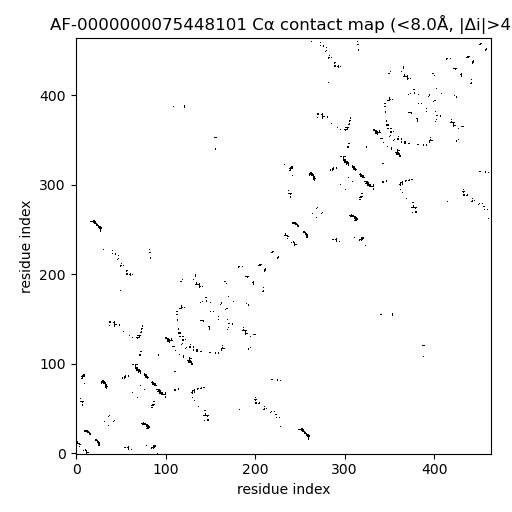 PHE A 1 191 ? -8.156 -11.727 -19.203 1 98.88 191 PHE A C 1
ATOM 1482 O O . PHE A 1 191 ? -8.047 -10.969 -20.172 1 98.88 191 PHE A O 1
ATOM 1489 N N . GLN A 1 192 ? -9.258 -12.383 -18.953 1 98.69 192 GLN A N 1
ATOM 1490 C CA . GLN A 1 192 ? -10.484 -11.898 -19.562 1 98.69 192 GLN A CA 1
ATOM 1491 C C . GLN A 1 192 ? -10.766 -10.453 -19.141 1 98.69 192 GLN A C 1
ATOM 1493 O O . GLN A 1 192 ? -10.93 -10.164 -17.969 1 98.69 192 GLN A O 1
ATOM 1498 N N . VAL A 1 193 ? -10.898 -9.578 -20.078 1 97.81 193 VAL A N 1
ATOM 1499 C CA . VAL A 1 193 ? -11 -8.141 -19.812 1 97.81 193 VAL A CA 1
ATOM 1500 C C . VAL A 1 193 ? -12.336 -7.828 -19.141 1 97.81 193 VAL A C 1
ATOM 1502 O O . VAL A 1 193 ? -12.391 -7.059 -18.188 1 97.81 193 VAL A O 1
ATOM 1505 N N . ASN A 1 194 ? -13.359 -8.445 -19.719 1 96.94 194 ASN A N 1
ATOM 1506 C CA . ASN A 1 194 ? -14.648 -8.352 -19.047 1 96.94 194 ASN A CA 1
ATOM 1507 C C . ASN A 1 194 ? -14.688 -9.211 -17.781 1 96.94 194 ASN A C 1
ATOM 1509 O O . ASN A 1 194 ? -14.602 -10.438 -17.844 1 96.94 194 ASN A O 1
ATOM 1513 N N . PRO A 1 195 ? -14.805 -8.57 -16.625 1 97.56 195 PRO A N 1
ATOM 1514 C CA . PRO A 1 195 ? -14.75 -9.352 -15.383 1 97.56 195 PRO A CA 1
ATOM 1515 C C . PRO A 1 195 ? -15.852 -10.406 -15.297 1 97.56 195 PRO A C 1
ATOM 1517 O O . PRO A 1 195 ? -15.688 -11.422 -14.617 1 97.56 195 PRO A O 1
ATOM 1520 N N . PHE A 1 196 ? -16.906 -10.25 -15.977 1 97 196 PHE A N 1
ATOM 1521 C CA . PHE A 1 196 ? -18.016 -11.203 -15.938 1 97 196 PHE A CA 1
ATOM 1522 C C . PHE A 1 196 ? -17.656 -12.477 -16.688 1 97 196 PHE A C 1
ATOM 1524 O O . PHE A 1 196 ? -18.25 -13.531 -16.453 1 97 196 PHE A O 1
ATOM 1531 N N . ASP A 1 197 ? -16.734 -12.375 -17.562 1 98.31 197 ASP A N 1
ATOM 1532 C CA . ASP A 1 197 ? -16.266 -13.539 -18.312 1 98.31 197 ASP A CA 1
ATOM 1533 C C . ASP A 1 197 ? -15.102 -14.227 -17.609 1 98.31 197 ASP A C 1
ATOM 1535 O O . ASP A 1 197 ? -14.727 -15.352 -17.953 1 98.31 197 ASP A O 1
ATOM 1539 N N . ARG A 1 198 ? -14.531 -13.562 -16.641 1 98.56 198 ARG A N 1
ATOM 1540 C CA . ARG A 1 198 ? -13.398 -14.109 -15.906 1 98.56 198 ARG A CA 1
ATOM 1541 C C . ARG A 1 198 ? -13.859 -15.164 -14.906 1 98.56 198 ARG A C 1
ATOM 1543 O O . ARG A 1 198 ? -14.812 -14.945 -14.148 1 98.56 198 ARG A O 1
ATOM 1550 N N . PRO A 1 199 ? -13.242 -16.344 -14.914 1 98.81 199 PRO A N 1
ATOM 1551 C CA . PRO A 1 199 ? -13.672 -17.406 -14 1 98.81 199 PRO A CA 1
ATOM 1552 C C . PRO A 1 199 ? -13.414 -17.062 -12.539 1 98.81 199 PRO A C 1
ATOM 1554 O O . PRO A 1 199 ? -12.633 -16.156 -12.242 1 98.81 199 PRO A O 1
ATOM 1557 N N . THR A 1 200 ? -14.117 -17.75 -11.688 1 98.81 200 THR A N 1
ATOM 1558 C CA . THR A 1 200 ? -13.852 -17.625 -10.258 1 98.81 200 THR A CA 1
ATOM 1559 C C . THR A 1 200 ? -12.695 -18.531 -9.844 1 98.81 200 THR A C 1
ATOM 1561 O O . THR A 1 200 ? -12.289 -19.422 -10.609 1 98.81 200 THR A O 1
ATOM 1564 N N . ALA A 1 201 ? -12.258 -18.328 -8.664 1 98.81 201 ALA A N 1
ATOM 1565 C CA . ALA A 1 201 ? -11.188 -19.172 -8.133 1 98.81 201 ALA A CA 1
ATOM 1566 C C . ALA A 1 201 ? -11.617 -20.625 -8.062 1 98.81 201 ALA A C 1
ATOM 1568 O O . ALA A 1 201 ? -10.859 -21.531 -8.43 1 98.81 201 ALA A O 1
ATOM 1569 N N . ASP A 1 202 ? -12.844 -20.859 -7.672 1 98.56 202 ASP A N 1
ATOM 1570 C CA . ASP A 1 202 ? -13.359 -22.219 -7.547 1 98.56 202 ASP A CA 1
ATOM 1571 C C . ASP A 1 202 ? -13.391 -22.922 -8.898 1 98.56 202 ASP A C 1
ATOM 1573 O O . ASP A 1 202 ? -13.031 -24.094 -9 1 98.56 202 ASP A O 1
ATOM 1577 N N . VAL A 1 203 ? -13.82 -22.203 -9.867 1 98.75 203 VAL A N 1
ATOM 1578 C CA . VAL A 1 203 ? -13.922 -22.766 -11.203 1 98.75 203 VAL A CA 1
ATOM 1579 C C . VAL A 1 203 ? -12.531 -23.125 -11.719 1 98.75 203 VAL A C 1
ATOM 1581 O O . VAL A 1 203 ? -12.312 -24.25 -12.195 1 98.75 203 VAL A O 1
ATOM 1584 N N . LEU A 1 204 ? -11.578 -22.234 -11.602 1 98.88 204 LEU A N 1
ATOM 1585 C CA . LEU A 1 204 ? -10.219 -22.5 -12.047 1 98.88 204 LEU A CA 1
ATOM 1586 C C . LEU A 1 204 ? -9.617 -23.688 -11.281 1 98.88 204 LEU A C 1
ATOM 1588 O O . LEU A 1 204 ? -9.008 -24.578 -11.883 1 98.88 204 LEU A O 1
ATOM 1592 N N . LEU A 1 205 ? -9.82 -23.703 -9.984 1 98.62 205 LEU A N 1
ATOM 1593 C CA . LEU A 1 205 ? -9.25 -24.734 -9.117 1 98.62 205 LEU A CA 1
ATOM 1594 C C . LEU A 1 205 ? -9.797 -26.109 -9.469 1 98.62 205 LEU A C 1
ATOM 1596 O O . LEU A 1 205 ? -9.039 -27.078 -9.531 1 98.62 205 LEU A O 1
ATOM 1600 N N . SER A 1 206 ? -11.062 -26.203 -9.766 1 98 206 SER A N 1
ATOM 1601 C CA . SER A 1 206 ? -11.719 -27.5 -9.938 1 98 206 SER A CA 1
ATOM 1602 C C . SER A 1 206 ? -11.656 -27.953 -11.391 1 98 206 SER A C 1
ATOM 1604 O O . SER A 1 206 ? -11.68 -29.156 -11.672 1 98 206 SER A O 1
ATOM 1606 N N . GLN A 1 207 ? -11.484 -27 -12.305 1 98.31 207 GLN A N 1
ATOM 1607 C CA . GLN A 1 207 ? -11.75 -27.391 -13.68 1 98.31 207 GLN A CA 1
ATOM 1608 C C . GLN A 1 207 ? -10.523 -27.203 -14.562 1 98.31 207 GLN A C 1
ATOM 1610 O O . GLN A 1 207 ? -10.383 -27.844 -15.602 1 98.31 207 GLN A O 1
ATOM 1615 N N . HIS A 1 208 ? -9.672 -26.328 -14.266 1 98.62 208 HIS A N 1
ATOM 1616 C CA . HIS A 1 208 ? -8.602 -26.016 -15.211 1 98.62 208 HIS A CA 1
ATOM 1617 C C . HIS A 1 208 ? -7.48 -27.047 -15.125 1 98.62 208 HIS A C 1
ATOM 1619 O O . HIS A 1 208 ? -6.922 -27.281 -14.055 1 98.62 208 HIS A O 1
ATOM 1625 N N . PRO A 1 209 ? -7.02 -27.578 -16.219 1 98.31 209 PRO A N 1
ATOM 1626 C CA . PRO A 1 209 ? -6.016 -28.656 -16.203 1 98.31 209 PRO A CA 1
ATOM 1627 C C . PRO A 1 209 ? -4.668 -28.188 -15.656 1 98.31 209 PRO A C 1
ATOM 1629 O O . PRO A 1 209 ? -3.91 -28.984 -15.102 1 98.31 209 PRO A O 1
ATOM 1632 N N . PHE A 1 210 ? -4.309 -26.922 -15.781 1 98.44 210 PHE A N 1
ATOM 1633 C CA . PHE A 1 210 ? -3.041 -26.391 -15.297 1 98.44 210 PHE A CA 1
ATOM 1634 C C . PHE A 1 210 ? -2.947 -26.516 -13.781 1 98.44 210 PHE A C 1
ATOM 1636 O O . PHE A 1 210 ? -1.851 -26.516 -13.219 1 98.44 210 PHE A O 1
ATOM 1643 N N . CYS A 1 211 ? -4.125 -26.609 -13.102 1 96.38 211 CYS A N 1
ATOM 1644 C CA . CYS A 1 211 ? -4.199 -26.609 -11.648 1 96.38 211 CYS A CA 1
ATOM 1645 C C . CYS A 1 211 ? -4.473 -28.016 -11.117 1 96.38 211 CYS A C 1
ATOM 1647 O O . CYS A 1 211 ? -4.754 -28.203 -9.93 1 96.38 211 CYS A O 1
ATOM 1649 N N . GLU A 1 212 ? -4.414 -28.953 -12.008 1 96.31 212 GLU A N 1
ATOM 1650 C CA . GLU A 1 212 ? -4.629 -30.344 -11.578 1 96.31 212 GLU A CA 1
ATOM 1651 C C . GLU A 1 212 ? -3.473 -30.828 -10.711 1 96.31 212 GLU A C 1
ATOM 1653 O O . GLU A 1 212 ? -2.311 -30.547 -10.992 1 96.31 212 GLU A O 1
ATOM 1658 N N . LEU A 1 213 ? -3.852 -31.531 -9.734 1 95.38 213 LEU A N 1
ATOM 1659 C CA . LEU A 1 213 ? -2.832 -32.125 -8.867 1 95.38 213 LEU A CA 1
ATOM 1660 C C . LEU A 1 213 ? -2.008 -33.156 -9.617 1 95.38 213 LEU A C 1
ATOM 1662 O O . LEU A 1 213 ? -2.562 -34.062 -10.242 1 95.38 213 LEU A O 1
ATOM 1666 N N . ASP A 1 214 ? -0.739 -32.969 -9.672 1 95.19 214 ASP A N 1
ATOM 1667 C CA . ASP A 1 214 ? 0.176 -33.969 -10.195 1 95.19 214 ASP A CA 1
ATOM 1668 C C . ASP A 1 214 ? 0.679 -34.906 -9.094 1 95.19 214 ASP A C 1
ATOM 1670 O O . ASP A 1 214 ? 1.487 -34.5 -8.258 1 95.19 214 ASP A O 1
ATOM 1674 N N . PRO A 1 215 ? 0.25 -36.094 -9.047 1 94.56 215 PRO A N 1
ATOM 1675 C CA . PRO A 1 215 ? 0.639 -37.031 -7.969 1 94.56 215 PRO A CA 1
ATOM 1676 C C . PRO A 1 215 ? 2.139 -37.312 -7.949 1 94.56 215 PRO A C 1
ATOM 1678 O O . PRO A 1 215 ? 2.666 -37.781 -6.945 1 94.56 215 PRO A O 1
ATOM 1681 N N . ASN A 1 216 ? 2.803 -37.031 -9.07 1 95.56 216 ASN A N 1
ATOM 1682 C CA . ASN A 1 216 ? 4.234 -37.312 -9.156 1 95.56 216 ASN A CA 1
ATOM 1683 C C . ASN A 1 216 ? 5.066 -36.094 -8.766 1 95.56 216 ASN A C 1
ATOM 1685 O O . ASN A 1 216 ? 6.297 -36.188 -8.703 1 95.56 216 ASN A O 1
ATOM 1689 N N . TYR A 1 217 ? 4.438 -35 -8.562 1 97.06 217 TYR A N 1
ATOM 1690 C CA . TYR A 1 217 ? 5.156 -33.781 -8.18 1 97.06 217 TYR A CA 1
ATOM 1691 C C . TYR A 1 217 ? 5.629 -33.875 -6.734 1 97.06 217 TYR A C 1
ATOM 1693 O O . TYR A 1 217 ? 4.852 -34.188 -5.836 1 97.06 217 TYR A O 1
ATOM 1701 N N . ASN A 1 218 ? 6.91 -33.625 -6.527 1 97.56 218 ASN A N 1
ATOM 1702 C CA . ASN A 1 218 ? 7.543 -33.5 -5.223 1 97.56 218 ASN A CA 1
ATOM 1703 C C . ASN A 1 218 ? 8.445 -32.281 -5.152 1 97.56 218 ASN A C 1
ATOM 1705 O O . ASN A 1 218 ? 9.484 -32.219 -5.809 1 97.56 218 ASN A O 1
ATOM 1709 N N . PHE A 1 219 ? 8.047 -31.344 -4.293 1 97.75 219 PHE A N 1
ATOM 1710 C CA . PHE A 1 219 ? 8.766 -30.078 -4.211 1 97.75 219 PHE A CA 1
ATOM 1711 C C . PHE A 1 219 ? 10.234 -30.312 -3.867 1 97.75 219 PHE A C 1
ATOM 1713 O O . PHE A 1 219 ? 11.109 -29.594 -4.363 1 97.75 219 PHE A O 1
ATOM 1720 N N . TYR A 1 220 ? 10.523 -31.281 -3.119 1 97.06 220 TYR A N 1
ATOM 1721 C CA . TYR A 1 220 ? 11.875 -31.547 -2.646 1 97.06 220 TYR A CA 1
ATOM 1722 C C . TYR A 1 220 ? 12.789 -31.953 -3.799 1 97.06 220 TYR A C 1
ATOM 1724 O O . TYR A 1 220 ? 14.016 -31.953 -3.658 1 97.06 220 TYR A O 1
ATOM 1732 N N . ASP A 1 221 ? 12.188 -32.281 -4.902 1 97.19 221 ASP A N 1
ATOM 1733 C CA . ASP A 1 221 ? 12.961 -32.719 -6.066 1 97.19 221 ASP A CA 1
ATOM 1734 C C . ASP A 1 221 ? 13.227 -31.531 -7.004 1 97.19 221 ASP A C 1
ATOM 1736 O O . ASP A 1 221 ? 13.945 -31.672 -8 1 97.19 221 ASP A O 1
ATOM 1740 N N . THR A 1 222 ? 12.703 -30.406 -6.684 1 97.19 222 THR A N 1
ATOM 1741 C CA . THR A 1 222 ? 12.773 -29.281 -7.605 1 97.19 222 THR A CA 1
ATOM 1742 C C . THR A 1 222 ? 14.086 -28.531 -7.438 1 97.19 222 THR A C 1
ATOM 1744 O O . THR A 1 222 ? 14.719 -28.594 -6.379 1 97.19 222 THR A O 1
ATOM 1747 N N . VAL A 1 223 ? 14.43 -27.797 -8.461 1 96.19 223 VAL A N 1
ATOM 1748 C CA . VAL A 1 223 ? 15.594 -26.938 -8.43 1 96.19 223 VAL A CA 1
ATOM 1749 C C . VAL A 1 223 ? 15.375 -25.812 -7.41 1 96.19 223 VAL A C 1
ATOM 1751 O O . VAL A 1 223 ? 16.297 -25.453 -6.664 1 96.19 223 VAL A O 1
ATOM 1754 N N . LEU A 1 224 ? 14.164 -25.312 -7.344 1 96.62 224 LEU A N 1
ATOM 1755 C CA . LEU A 1 224 ? 13.844 -24.219 -6.441 1 96.62 224 LEU A CA 1
ATOM 1756 C C . LEU A 1 224 ? 14.062 -24.609 -4.988 1 96.62 224 LEU A C 1
ATOM 1758 O O . LEU A 1 224 ? 14.641 -23.859 -4.211 1 96.62 224 LEU A O 1
ATOM 1762 N N . TYR A 1 225 ? 13.656 -25.781 -4.656 1 96.19 225 TYR A N 1
ATOM 1763 C CA . TYR A 1 225 ? 13.852 -26.25 -3.291 1 96.19 225 TYR A CA 1
ATOM 1764 C C . TYR A 1 225 ? 15.328 -26.219 -2.91 1 96.19 225 TYR A C 1
ATOM 1766 O O . TYR A 1 225 ? 15.688 -25.719 -1.843 1 96.19 225 TYR A O 1
ATOM 1774 N N . HIS A 1 226 ? 16.188 -26.672 -3.789 1 95.44 226 HIS A N 1
ATOM 1775 C CA . HIS A 1 226 ? 17.609 -26.75 -3.5 1 95.44 226 HIS A CA 1
ATOM 1776 C C . HIS A 1 226 ? 18.234 -25.359 -3.369 1 95.44 226 HIS A C 1
ATOM 1778 O O . HIS A 1 226 ? 19.172 -25.172 -2.604 1 95.44 226 HIS A O 1
ATOM 1784 N N . LYS A 1 227 ? 17.625 -24.5 -4.035 1 94.44 227 LYS A N 1
ATOM 1785 C CA . LYS A 1 227 ? 18.141 -23.125 -3.965 1 94.44 227 LYS A CA 1
ATOM 1786 C C . LYS A 1 227 ? 17.719 -22.453 -2.664 1 94.44 227 LYS A C 1
ATOM 1788 O O . LYS A 1 227 ? 18.484 -21.688 -2.084 1 94.44 227 LYS A O 1
ATOM 1793 N N . ILE A 1 228 ? 16.516 -22.734 -2.168 1 92 228 ILE A N 1
ATOM 1794 C CA . ILE A 1 228 ? 16 -21.953 -1.048 1 92 228 ILE A CA 1
ATOM 1795 C C . ILE A 1 228 ? 16.375 -22.625 0.269 1 92 228 ILE A C 1
ATOM 1797 O O . ILE A 1 228 ? 16.391 -21.984 1.322 1 92 228 ILE A O 1
ATOM 1801 N N . LYS A 1 229 ? 16.625 -23.938 0.239 1 87.94 229 LYS A N 1
ATOM 1802 C CA . LYS A 1 229 ? 17.078 -24.625 1.447 1 87.94 229 LYS A CA 1
ATOM 1803 C C . LYS A 1 229 ? 18.469 -24.172 1.855 1 87.94 229 LYS A C 1
ATOM 1805 O O . LYS A 1 229 ? 18.828 -24.203 3.037 1 87.94 229 LYS A O 1
ATOM 1810 N N . SER A 1 230 ? 19.359 -23.859 0.921 1 71.12 230 SER A N 1
ATOM 1811 C CA . SER A 1 230 ? 20.75 -23.516 1.184 1 71.12 230 SER A CA 1
ATOM 1812 C C . SER A 1 230 ? 20.859 -22.156 1.88 1 71.12 230 SER A C 1
ATOM 1814 O O . SER A 1 230 ? 21.906 -21.828 2.441 1 71.12 230 SER A O 1
ATOM 1816 N N . PHE A 1 231 ? 19.922 -21.281 1.783 1 57.22 231 PHE A N 1
ATOM 1817 C CA . PHE A 1 231 ? 20.062 -19.953 2.352 1 57.22 231 PHE A CA 1
ATOM 1818 C C . PHE A 1 231 ? 19.578 -19.922 3.797 1 57.22 231 PHE A C 1
ATOM 1820 O O . PHE A 1 231 ? 19.516 -18.859 4.41 1 57.22 231 PHE A O 1
ATOM 1827 N N . LYS A 1 232 ? 19.344 -21.109 4.344 1 46.66 232 LYS A N 1
ATOM 1828 C CA . LYS A 1 232 ? 19.188 -21.062 5.793 1 46.66 232 LYS A CA 1
ATOM 1829 C C . LYS A 1 232 ? 20.547 -21.031 6.492 1 46.66 232 LYS A C 1
ATOM 1831 O O . LYS A 1 232 ? 21.516 -21.641 6.012 1 46.66 232 LYS A O 1
ATOM 1836 N N . MET B 1 1 ? 13.281 -0.29 10.219 1 58.44 1 MET B N 1
ATOM 1837 C CA . MET B 1 1 ? 12.695 0.785 11.016 1 58.44 1 MET B CA 1
ATOM 1838 C C . MET B 1 1 ? 12.977 0.583 12.5 1 58.44 1 MET B C 1
ATOM 1840 O O . MET B 1 1 ? 12.555 1.385 13.328 1 58.44 1 MET B O 1
ATOM 1844 N N . GLN B 1 2 ? 13.703 -0.352 12.805 1 65.19 2 GLN B N 1
ATOM 1845 C CA . GLN B 1 2 ? 13.891 -0.854 14.164 1 65.19 2 GLN B CA 1
ATOM 1846 C C . GLN B 1 2 ? 14.586 0.182 15.039 1 65.19 2 GLN B C 1
ATOM 1848 O O . GLN B 1 2 ? 14.414 0.192 16.25 1 65.19 2 GLN B O 1
ATOM 1853 N N . HIS B 1 3 ? 14.906 1.309 14.375 1 81.5 3 HIS B N 1
ATOM 1854 C CA . HIS B 1 3 ? 15.703 2.127 15.281 1 81.5 3 HIS B CA 1
ATOM 1855 C C . HIS B 1 3 ? 15.219 3.574 15.289 1 81.5 3 HIS B C 1
ATOM 1857 O O . HIS B 1 3 ? 15.914 4.461 15.781 1 81.5 3 HIS B O 1
ATOM 1863 N N . LEU B 1 4 ? 14.141 3.74 14.922 1 90.81 4 LEU B N 1
ATOM 1864 C CA . LEU B 1 4 ? 13.664 5.117 14.891 1 90.81 4 LEU B CA 1
ATOM 1865 C C . LEU B 1 4 ? 13.078 5.52 16.234 1 90.81 4 LEU B C 1
ATOM 1867 O O . LEU B 1 4 ? 12.266 4.789 16.812 1 90.81 4 LEU B O 1
ATOM 1871 N N . ASP B 1 5 ? 13.617 6.637 16.797 1 94.25 5 ASP B N 1
ATOM 1872 C CA . ASP B 1 5 ? 13.141 7.184 18.078 1 94.25 5 ASP B CA 1
ATOM 1873 C C . ASP B 1 5 ? 12.859 8.68 17.953 1 94.25 5 ASP B C 1
ATOM 1875 O O . ASP B 1 5 ? 13.773 9.5 18.031 1 94.25 5 ASP B O 1
ATOM 1879 N N . HIS B 1 6 ? 11.68 9.023 17.781 1 97.5 6 HIS B N 1
ATOM 1880 C CA . HIS B 1 6 ? 11.227 10.406 17.641 1 97.5 6 HIS B CA 1
ATOM 1881 C C . HIS B 1 6 ? 9.773 10.555 18.062 1 97.5 6 HIS B C 1
ATOM 1883 O O . HIS B 1 6 ? 8.945 9.672 17.797 1 97.5 6 HIS B O 1
ATOM 1889 N N . ILE B 1 7 ? 9.414 11.625 18.609 1 97.75 7 ILE B N 1
ATOM 1890 C CA . ILE B 1 7 ? 8.109 11.867 19.203 1 97.75 7 ILE B CA 1
ATOM 1891 C C . ILE B 1 7 ? 7.023 11.812 18.141 1 97.75 7 ILE B C 1
ATOM 1893 O O . ILE B 1 7 ? 5.867 11.5 18.422 1 97.75 7 ILE B O 1
ATOM 1897 N N . ASN B 1 8 ? 7.352 12.078 16.875 1 98.62 8 ASN B N 1
ATOM 1898 C CA . ASN B 1 8 ? 6.363 12.117 15.805 1 98.62 8 ASN B CA 1
ATOM 1899 C C . ASN B 1 8 ? 6.488 10.914 14.883 1 98.62 8 ASN B C 1
ATOM 1901 O O . ASN B 1 8 ? 6.035 10.961 13.734 1 98.62 8 ASN B O 1
ATOM 1905 N N . ILE B 1 9 ? 7.168 9.859 15.328 1 98.25 9 ILE B N 1
ATOM 1906 C CA . ILE B 1 9 ? 7.273 8.578 14.633 1 98.25 9 ILE B CA 1
ATOM 1907 C C . ILE B 1 9 ? 6.758 7.457 15.531 1 98.25 9 ILE B C 1
ATOM 1909 O O . ILE B 1 9 ? 7.152 7.352 16.688 1 98.25 9 ILE B O 1
ATOM 1913 N N . VAL B 1 10 ? 5.809 6.703 14.992 1 97.19 10 VAL B N 1
ATOM 1914 C CA . VAL B 1 10 ? 5.344 5.551 15.758 1 97.19 10 VAL B CA 1
ATOM 1915 C C . VAL B 1 10 ? 6.52 4.633 16.078 1 97.19 10 VAL B C 1
ATOM 1917 O O . VAL B 1 10 ? 7.371 4.387 15.219 1 97.19 10 VAL B O 1
ATOM 1920 N N . GLN B 1 11 ? 6.516 4.121 17.266 1 94.75 11 GLN B N 1
ATOM 1921 C CA . GLN B 1 11 ? 7.668 3.34 17.688 1 94.75 11 GLN B CA 1
ATOM 1922 C C . GLN B 1 11 ? 7.473 1.855 17.391 1 94.75 11 GLN B C 1
ATOM 1924 O O . GLN B 1 11 ? 6.418 1.29 17.703 1 94.75 11 GLN B O 1
ATOM 1929 N N . TYR B 1 12 ? 8.445 1.353 16.688 1 92.94 12 TYR B N 1
ATOM 1930 C CA . TYR B 1 12 ? 8.625 -0.094 16.672 1 92.94 12 TYR B CA 1
ATOM 1931 C C . TYR B 1 12 ? 9.344 -0.564 17.938 1 92.94 12 TYR B C 1
ATOM 1933 O O . TYR B 1 12 ? 10.516 -0.259 18.141 1 92.94 12 TYR B O 1
ATOM 1941 N N . LEU B 1 13 ? 8.625 -1.305 18.734 1 92.94 13 LEU B N 1
ATOM 1942 C CA . LEU B 1 13 ? 9.148 -1.642 20.062 1 92.94 13 LEU B CA 1
ATOM 1943 C C . LEU B 1 13 ? 10 -2.904 20 1 92.94 13 LEU B C 1
ATOM 1945 O O . LEU B 1 13 ? 10.859 -3.119 20.859 1 92.94 13 LEU B O 1
ATOM 1949 N N . GLY B 1 14 ? 9.734 -3.773 19.062 1 90.12 14 GLY B N 1
ATOM 1950 C CA . GLY B 1 14 ? 10.562 -4.949 18.859 1 90.12 14 GLY B CA 1
ATOM 1951 C C . GLY B 1 14 ? 9.836 -6.09 18.172 1 90.12 14 GLY B C 1
ATOM 1952 O O . GLY B 1 14 ? 8.68 -5.938 17.766 1 90.12 14 GLY B O 1
ATOM 1953 N N . CYS B 1 15 ? 10.617 -7.082 17.891 1 91.88 15 CYS B N 1
ATOM 1954 C CA . CYS B 1 15 ? 10.078 -8.289 17.281 1 91.88 15 CYS B CA 1
ATOM 1955 C C . CYS B 1 15 ? 10.734 -9.539 17.859 1 91.88 15 CYS B C 1
ATOM 1957 O O . CYS B 1 15 ? 11.898 -9.508 18.234 1 91.88 15 CYS B O 1
ATOM 1959 N N . GLU B 1 16 ? 9.914 -10.492 18.062 1 93.5 16 GLU B N 1
ATOM 1960 C CA . GLU B 1 16 ? 10.398 -11.797 18.5 1 93.5 16 GLU B CA 1
ATOM 1961 C C . GLU B 1 16 ? 10 -12.898 17.516 1 93.5 16 GLU B C 1
ATOM 1963 O O . GLU B 1 16 ? 8.828 -13.023 17.156 1 93.5 16 GLU B O 1
ATOM 1968 N N . ARG B 1 17 ? 11.016 -13.57 17.078 1 93 17 ARG B N 1
ATOM 1969 C CA . ARG B 1 17 ? 10.766 -14.695 16.188 1 93 17 ARG B CA 1
ATOM 1970 C C . ARG B 1 17 ? 10.883 -16.016 16.938 1 93 17 ARG B C 1
ATOM 1972 O O . ARG B 1 17 ? 11.852 -16.25 17.656 1 93 17 ARG B O 1
ATOM 1979 N N . LYS B 1 18 ? 9.883 -16.797 16.812 1 92.69 18 LYS B N 1
ATOM 1980 C CA . LYS B 1 18 ? 9.914 -18.188 17.25 1 92.69 18 LYS B CA 1
ATOM 1981 C C . LYS B 1 18 ? 9.945 -19.141 16.062 1 92.69 18 LYS B C 1
ATOM 1983 O O . LYS B 1 18 ? 10.109 -18.703 14.922 1 92.69 18 LYS B O 1
ATOM 1988 N N . GLU B 1 19 ? 9.891 -20.391 16.359 1 88.75 19 GLU B N 1
ATOM 1989 C CA . GLU B 1 19 ? 9.992 -21.406 15.305 1 88.75 19 GLU B CA 1
ATOM 1990 C C . GLU B 1 19 ? 8.844 -21.281 14.312 1 88.75 19 GLU B C 1
ATOM 1992 O O . GLU B 1 19 ? 9.047 -21.406 13.102 1 88.75 19 GLU B O 1
ATOM 1997 N N . THR B 1 20 ? 7.719 -20.984 14.828 1 91.25 20 THR B N 1
ATOM 1998 C CA . THR B 1 20 ? 6.562 -21.031 13.945 1 91.25 20 THR B CA 1
ATOM 1999 C C . THR B 1 20 ? 5.766 -19.734 14.016 1 91.25 20 THR B C 1
ATOM 2001 O O . THR B 1 20 ? 4.656 -19.656 13.492 1 91.25 20 THR B O 1
ATOM 2004 N N . SER B 1 21 ? 6.355 -18.766 14.711 1 94.31 21 SER B N 1
ATOM 2005 C CA . SER B 1 21 ? 5.598 -17.531 14.859 1 94.31 21 SER B CA 1
ATOM 2006 C C . SER B 1 21 ? 6.523 -16.312 14.992 1 94.31 21 SER B C 1
ATOM 2008 O O . SER B 1 21 ? 7.691 -16.469 15.359 1 94.31 21 SER B O 1
ATOM 2010 N N . ILE B 1 22 ? 5.996 -15.219 14.625 1 93.94 22 ILE B N 1
ATOM 2011 C CA . ILE B 1 22 ? 6.676 -13.938 14.805 1 93.94 22 ILE B CA 1
ATOM 2012 C C . ILE B 1 22 ? 5.781 -12.984 15.594 1 93.94 22 ILE B C 1
ATOM 2014 O O . ILE B 1 22 ? 4.566 -12.938 15.375 1 93.94 22 ILE B O 1
ATOM 2018 N N . SER B 1 23 ? 6.359 -12.312 16.562 1 94.88 23 SER B N 1
ATOM 2019 C CA . SER B 1 23 ? 5.672 -11.312 17.359 1 94.88 23 SER B CA 1
ATOM 2020 C C . SER B 1 23 ? 6.211 -9.914 17.078 1 94.88 23 SER B C 1
ATOM 2022 O O . SER B 1 23 ? 7.418 -9.68 17.188 1 94.88 23 SER B O 1
ATOM 2024 N N . ILE B 1 24 ? 5.285 -9.086 16.75 1 93.44 24 ILE B N 1
ATOM 2025 C CA . ILE B 1 24 ? 5.648 -7.695 16.484 1 93.44 24 ILE B CA 1
ATOM 2026 C C . ILE B 1 24 ? 5.066 -6.797 17.578 1 93.44 24 ILE B C 1
ATOM 2028 O O . ILE B 1 24 ? 3.871 -6.875 17.875 1 93.44 24 ILE B O 1
ATOM 2032 N N . PHE B 1 25 ? 5.867 -5.98 18.141 1 94.38 25 PHE B N 1
ATOM 2033 C CA . PHE B 1 25 ? 5.457 -5.07 19.203 1 94.38 25 PHE B CA 1
ATOM 2034 C C . PHE B 1 25 ? 5.527 -3.621 18.734 1 94.38 25 PHE B C 1
ATOM 2036 O O . PHE B 1 25 ? 6.594 -3.139 18.344 1 94.38 25 PHE B O 1
ATOM 2043 N N . LEU B 1 26 ? 4.367 -2.984 18.781 1 94.5 26 LEU B N 1
ATOM 2044 C CA . LEU B 1 26 ? 4.277 -1.603 18.312 1 94.5 26 LEU B CA 1
ATOM 2045 C C . LEU B 1 26 ? 3.717 -0.702 19.422 1 94.5 26 LEU B C 1
ATOM 2047 O O . LEU B 1 26 ? 3.008 -1.172 20.312 1 94.5 26 LEU B O 1
ATOM 2051 N N . GLU B 1 27 ? 4.141 0.573 19.344 1 95.25 27 GLU B N 1
ATOM 2052 C CA . GLU B 1 27 ? 3.473 1.591 20.156 1 95.25 27 GLU B CA 1
ATOM 2053 C C . GLU B 1 27 ? 1.987 1.679 19.812 1 95.25 27 GLU B C 1
ATOM 2055 O O . GLU B 1 27 ? 1.61 1.624 18.641 1 95.25 27 GLU B O 1
ATOM 2060 N N . TYR B 1 28 ? 1.231 1.745 20.969 1 94.44 28 TYR B N 1
ATOM 2061 C CA . TYR B 1 28 ? -0.201 1.932 20.766 1 94.44 28 TYR B CA 1
ATOM 2062 C C . TYR B 1 28 ? -0.584 3.4 20.891 1 94.44 28 TYR B C 1
ATOM 2064 O O . TYR B 1 28 ? -0.248 4.051 21.891 1 94.44 28 TYR B O 1
ATOM 2072 N N . ILE B 1 29 ? -1.248 3.971 19.812 1 93.75 29 ILE B N 1
ATOM 2073 C CA . ILE B 1 29 ? -1.748 5.34 19.828 1 93.75 29 ILE B CA 1
ATOM 2074 C C . ILE B 1 29 ? -3.273 5.332 19.859 1 93.75 29 ILE B C 1
ATOM 2076 O O . ILE B 1 29 ? -3.924 4.82 18.953 1 93.75 29 ILE B O 1
ATOM 2080 N N . SER B 1 30 ? -3.957 5.945 20.75 1 90.44 30 SER B N 1
ATOM 2081 C CA . SER B 1 30 ? -5.352 5.715 21.109 1 90.44 30 SER B CA 1
ATOM 2082 C C . SER B 1 30 ? -6.293 6.551 20.25 1 90.44 30 SER B C 1
ATOM 2084 O O . SER B 1 30 ? -7.445 6.176 20.031 1 90.44 30 SER B O 1
ATOM 2086 N N . GLY B 1 31 ? -5.91 7.648 19.734 1 91.88 31 GLY B N 1
ATOM 2087 C CA . GLY B 1 31 ? -6.836 8.562 19.094 1 91.88 31 GLY B CA 1
ATOM 2088 C C . GLY B 1 31 ? -7.16 8.18 17.656 1 91.88 31 GLY B C 1
ATOM 2089 O O . GLY B 1 31 ? -8.031 8.781 17.031 1 91.88 31 GLY B O 1
ATOM 2090 N N . GLY B 1 32 ? -6.453 7.227 17.078 1 93.44 32 GLY B N 1
ATOM 2091 C CA . GLY B 1 32 ? -6.68 6.824 15.695 1 93.44 32 GLY B CA 1
ATOM 2092 C C . GLY B 1 32 ? -5.848 7.609 14.703 1 93.44 32 GLY B C 1
ATOM 2093 O O . GLY B 1 32 ? -5.004 8.414 15.094 1 93.44 32 GLY B O 1
ATOM 2094 N N . SER B 1 33 ? -6.129 7.363 13.445 1 97.69 33 SER B N 1
ATOM 2095 C CA . SER B 1 33 ? -5.406 8.094 12.406 1 97.69 33 SER B CA 1
ATOM 2096 C C . SER B 1 33 ? -6.09 9.414 12.078 1 97.69 33 SER B C 1
ATOM 2098 O O . SER B 1 33 ? -7.285 9.578 12.328 1 97.69 33 SER B O 1
ATOM 2100 N N . ILE B 1 34 ? -5.375 10.352 11.539 1 98.5 34 ILE B N 1
ATOM 2101 C CA . ILE B 1 34 ? -5.965 11.594 11.047 1 98.5 34 ILE B CA 1
ATOM 2102 C C . ILE B 1 34 ? -7.047 11.273 10.016 1 98.5 34 ILE B C 1
ATOM 2104 O O . ILE B 1 34 ? -8.117 11.898 10.023 1 98.5 34 ILE B O 1
ATOM 2108 N N . GLY B 1 35 ? -6.766 10.273 9.195 1 97.88 35 GLY B N 1
ATOM 2109 C CA . GLY B 1 35 ? -7.766 9.867 8.219 1 97.88 35 GLY B CA 1
ATOM 2110 C C . GLY B 1 35 ? -9.07 9.43 8.852 1 97.88 35 GLY B C 1
ATOM 2111 O O . GLY B 1 35 ? -10.148 9.828 8.406 1 97.88 35 GLY B O 1
ATOM 2112 N N . SER B 1 36 ? -9 8.594 9.867 1 96.38 36 SER B N 1
ATOM 2113 C CA . SER B 1 36 ? -10.203 8.125 10.555 1 96.38 36 SER B CA 1
ATOM 2114 C C . SER B 1 36 ? -10.922 9.281 11.25 1 96.38 36 SER B C 1
ATOM 2116 O O . SER B 1 36 ? -12.148 9.328 11.266 1 96.38 36 SER B O 1
ATOM 2118 N N . CYS B 1 37 ? -10.211 10.195 11.789 1 97.25 37 CYS B N 1
ATOM 2119 C CA . CYS B 1 37 ? -10.797 11.367 12.43 1 97.25 37 CYS B CA 1
ATOM 2120 C C . CYS B 1 37 ? -11.547 12.219 11.422 1 97.25 37 CYS B C 1
ATOM 2122 O O . CYS B 1 37 ? -12.648 12.703 11.703 1 97.25 37 CYS B O 1
ATOM 2124 N N . LEU B 1 38 ? -10.93 12.367 10.289 1 97.81 38 LEU B N 1
ATOM 2125 C CA . LEU B 1 38 ? -11.578 13.148 9.242 1 97.81 38 LEU B CA 1
ATOM 2126 C C . LEU B 1 38 ? -12.898 12.508 8.82 1 97.81 38 LEU B C 1
ATOM 2128 O O . LEU B 1 38 ? -13.906 13.195 8.664 1 97.81 38 LEU B O 1
ATOM 2132 N N . ARG B 1 39 ? -12.906 11.25 8.641 1 95.25 39 ARG B N 1
ATOM 2133 C CA . ARG B 1 39 ? -14.109 10.531 8.219 1 95.25 39 ARG B CA 1
ATOM 2134 C C . ARG B 1 39 ? -15.203 10.625 9.281 1 95.25 39 ARG B C 1
ATOM 2136 O O . ARG B 1 39 ? -16.375 10.781 8.945 1 95.25 39 ARG B O 1
ATOM 2143 N N . LYS B 1 40 ? -14.82 10.602 10.508 1 95.94 40 LYS B N 1
ATOM 2144 C CA . LYS B 1 40 ? -15.781 10.539 11.609 1 95.94 40 LYS B CA 1
ATOM 2145 C C . LYS B 1 40 ? -16.234 11.938 12.023 1 95.94 40 LYS B C 1
ATOM 2147 O O . LYS B 1 40 ? -17.391 12.133 12.383 1 95.94 40 LYS B O 1
ATOM 2152 N N . HIS B 1 41 ? -15.289 12.891 11.945 1 96.19 41 HIS B N 1
ATOM 2153 C CA . HIS B 1 41 ? -15.57 14.156 12.617 1 96.19 41 HIS B CA 1
ATOM 2154 C C . HIS B 1 41 ? -15.484 15.328 11.648 1 96.19 41 HIS B C 1
ATOM 2156 O O . HIS B 1 41 ? -15.797 16.469 12.016 1 96.19 41 HIS B O 1
ATOM 2162 N N . GLY B 1 42 ? -15.047 15.109 10.445 1 96.38 42 GLY B N 1
ATOM 2163 C CA . GLY B 1 42 ? -14.977 16.172 9.453 1 96.38 42 GLY B CA 1
ATOM 2164 C C . GLY B 1 42 ? -13.672 16.938 9.5 1 96.38 42 GLY B C 1
ATOM 2165 O O . GLY B 1 42 ? -12.703 16.484 10.117 1 96.38 42 GLY B O 1
ATOM 2166 N N . LYS B 1 43 ? -13.664 18.047 8.812 1 97.62 43 LYS B N 1
ATOM 2167 C CA . LYS B 1 43 ? -12.445 18.828 8.609 1 97.62 43 LYS B CA 1
ATOM 2168 C C . LYS B 1 43 ? -11.969 19.453 9.922 1 97.62 43 LYS B C 1
ATOM 2170 O O . LYS B 1 43 ? -12.719 19.516 10.898 1 97.62 43 LYS B O 1
ATOM 2175 N N . PHE B 1 44 ? -10.75 19.906 9.922 1 98.12 44 PHE B N 1
ATOM 2176 C CA . PHE B 1 44 ? -10.125 20.422 11.133 1 98.12 44 PHE B CA 1
ATOM 2177 C C . PHE B 1 44 ? -10.047 21.938 11.102 1 98.12 44 PHE B C 1
ATOM 2179 O O . PHE B 1 44 ? -10.094 22.547 10.031 1 98.12 44 PHE B O 1
ATOM 2186 N N . GLU B 1 45 ? -9.891 22.484 12.312 1 95.81 45 GLU B N 1
ATOM 2187 C CA . GLU B 1 45 ? -9.609 23.922 12.461 1 95.81 45 GLU B CA 1
ATOM 2188 C C . GLU B 1 45 ? -8.172 24.234 12.055 1 95.81 45 GLU B C 1
ATOM 2190 O O . GLU B 1 45 ? -7.273 23.422 12.227 1 95.81 45 GLU B O 1
ATOM 2195 N N . GLU B 1 46 ? -8.016 25.469 11.609 1 96.88 46 GLU B N 1
ATOM 2196 C CA . GLU B 1 46 ? -6.715 25.875 11.086 1 96.88 46 GLU B CA 1
ATOM 2197 C C . GLU B 1 46 ? -5.613 25.703 12.125 1 96.88 46 GLU B C 1
ATOM 2199 O O . GLU B 1 46 ? -4.504 25.281 11.789 1 96.88 46 GLU B O 1
ATOM 2204 N N . SER B 1 47 ? -5.895 26.031 13.391 1 97.25 47 SER B N 1
ATOM 2205 C CA . SER B 1 47 ? -4.871 25.922 14.422 1 97.25 47 SER B CA 1
ATOM 2206 C C . SER B 1 47 ? -4.441 24.469 14.609 1 97.25 47 SER B C 1
ATOM 2208 O O . SER B 1 47 ? -3.264 24.188 14.836 1 97.25 47 SER B O 1
ATOM 2210 N N . VAL B 1 48 ? -5.402 23.531 14.492 1 98.38 48 VAL B N 1
ATOM 2211 C CA . VAL B 1 48 ? -5.109 22.109 14.586 1 98.38 48 VAL B CA 1
ATOM 2212 C C . VAL B 1 48 ? -4.254 21.688 13.391 1 98.38 48 VAL B C 1
ATOM 2214 O O . VAL B 1 48 ? -3.238 21 13.562 1 98.38 48 VAL B O 1
ATOM 2217 N N . VAL B 1 49 ? -4.641 22.141 12.172 1 98.75 49 VAL B N 1
ATOM 2218 C CA . VAL B 1 49 ? -3.926 21.781 10.953 1 98.75 49 VAL B CA 1
ATOM 2219 C C . VAL B 1 49 ? -2.484 22.281 11.039 1 98.75 49 VAL B C 1
ATOM 2221 O O . VAL B 1 49 ? -1.549 21.547 10.719 1 98.75 49 VAL B O 1
ATOM 2224 N N . SER B 1 50 ? -2.357 23.5 11.484 1 98.69 50 SER B N 1
ATOM 2225 C CA . SER B 1 50 ? -1.022 24.078 11.609 1 98.69 50 SER B CA 1
ATOM 2226 C C . SER B 1 50 ? -0.166 23.266 12.586 1 98.69 50 SER B C 1
ATOM 2228 O O . SER B 1 50 ? 0.972 22.922 12.273 1 98.69 50 SER B O 1
ATOM 2230 N N . SER B 1 51 ? -0.694 22.969 13.719 1 98.75 51 SER B N 1
ATOM 2231 C CA . SER B 1 51 ? 0.029 22.219 14.742 1 98.75 51 SER B CA 1
ATOM 2232 C C . SER B 1 51 ? 0.42 20.828 14.242 1 98.75 51 SER B C 1
ATOM 2234 O O . SER B 1 51 ? 1.576 20.422 14.375 1 98.75 51 SER B O 1
ATOM 2236 N N . LEU B 1 52 ? -0.522 20.109 13.633 1 98.81 52 LEU B N 1
ATOM 2237 C CA . LEU B 1 52 ? -0.271 18.766 13.141 1 98.81 52 LEU B CA 1
ATOM 2238 C C . LEU B 1 52 ? 0.728 18.781 11.984 1 98.81 52 LEU B C 1
ATOM 2240 O O . LEU B 1 52 ? 1.551 17.875 11.859 1 98.81 52 LEU B O 1
ATOM 2244 N N . THR B 1 53 ? 0.655 19.812 11.172 1 98.94 53 THR B N 1
ATOM 2245 C CA . THR B 1 53 ? 1.598 19.953 10.07 1 98.94 53 THR B CA 1
ATOM 2246 C C . THR B 1 53 ? 3.02 20.125 10.594 1 98.94 53 THR B C 1
ATOM 2248 O O . THR B 1 53 ? 3.949 19.484 10.109 1 98.94 53 THR B O 1
ATOM 2251 N N . ARG B 1 54 ? 3.174 20.984 11.586 1 98.88 54 ARG B N 1
ATOM 2252 C CA . ARG B 1 54 ? 4.484 21.188 12.195 1 98.88 54 ARG B CA 1
ATOM 2253 C C . ARG B 1 54 ? 5.047 19.875 12.75 1 98.88 54 ARG B C 1
ATOM 2255 O O . ARG B 1 54 ? 6.219 19.562 12.539 1 98.88 54 ARG B O 1
ATOM 2262 N N . GLN B 1 55 ? 4.242 19.141 13.406 1 98.81 55 GLN B N 1
ATOM 2263 C CA . GLN B 1 55 ? 4.664 17.875 14 1 98.81 55 GLN B CA 1
ATOM 2264 C C . GLN B 1 55 ? 5.043 16.859 12.93 1 98.81 55 GLN B C 1
ATOM 2266 O O . GLN B 1 55 ? 6.062 16.172 13.047 1 98.81 55 GLN B O 1
ATOM 2271 N N . THR B 1 56 ? 4.219 16.766 11.883 1 98.94 56 THR B N 1
ATOM 2272 C CA . THR B 1 56 ? 4.52 15.859 10.781 1 98.94 56 THR B CA 1
ATOM 2273 C C . THR B 1 56 ? 5.836 16.234 10.109 1 98.94 56 THR B C 1
ATOM 2275 O O . THR B 1 56 ? 6.645 15.359 9.789 1 98.94 56 THR B O 1
ATOM 2278 N N . LEU B 1 57 ? 6.035 17.531 9.961 1 98.94 57 LEU B N 1
ATOM 2279 C CA . LEU B 1 57 ? 7.293 18.016 9.398 1 98.94 57 LEU B CA 1
ATOM 2280 C C . LEU B 1 57 ? 8.469 17.625 10.289 1 98.94 57 LEU B C 1
ATOM 2282 O O . LEU B 1 57 ? 9.531 17.25 9.781 1 98.94 57 LEU B O 1
ATOM 2286 N N . SER B 1 58 ? 8.266 17.766 11.547 1 98.88 58 SER B N 1
ATOM 2287 C CA . SER B 1 58 ? 9.312 17.344 12.477 1 98.88 58 SER B CA 1
ATOM 2288 C C . SER B 1 58 ? 9.664 15.875 12.297 1 98.88 58 SER B C 1
ATOM 2290 O O . SER B 1 58 ? 10.844 15.516 12.242 1 98.88 58 SER B O 1
ATOM 2292 N N . GLY B 1 59 ? 8.648 15.023 12.188 1 98.81 59 GLY B N 1
ATOM 2293 C CA . GLY B 1 59 ? 8.867 13.617 11.906 1 98.81 59 GLY B CA 1
ATOM 2294 C C . GLY B 1 59 ? 9.562 13.367 10.578 1 98.81 59 GLY B C 1
ATOM 2295 O O . GLY B 1 59 ? 10.5 12.578 10.5 1 98.81 59 GLY B O 1
ATOM 2296 N N . LEU B 1 60 ? 9.125 14.062 9.523 1 98.88 60 LEU B N 1
ATOM 2297 C CA . LEU B 1 60 ? 9.711 13.906 8.195 1 98.88 60 LEU B CA 1
ATOM 2298 C C . LEU B 1 60 ? 11.172 14.352 8.195 1 98.88 60 LEU B C 1
ATOM 2300 O O . LEU B 1 60 ? 12.023 13.703 7.582 1 98.88 60 LEU B O 1
ATOM 2304 N N . ALA B 1 61 ? 11.375 15.492 8.852 1 98.75 61 ALA B N 1
ATOM 2305 C CA . ALA B 1 61 ? 12.75 15.977 8.93 1 98.75 61 ALA B CA 1
ATOM 2306 C C . ALA B 1 61 ? 13.664 14.938 9.578 1 98.75 61 ALA B C 1
ATOM 2308 O O . ALA B 1 61 ? 14.766 14.68 9.094 1 98.75 61 ALA B O 1
ATOM 2309 N N . TYR B 1 62 ? 13.242 14.359 10.648 1 98.62 62 TYR B N 1
ATOM 2310 C CA . TYR B 1 62 ? 13.984 13.297 11.328 1 98.62 62 TYR B CA 1
ATOM 2311 C C . TYR B 1 62 ? 14.219 12.109 10.406 1 98.62 62 TYR B C 1
ATOM 2313 O O . TYR B 1 62 ? 15.344 11.625 10.273 1 98.62 62 TYR B O 1
ATOM 2321 N N . LEU B 1 63 ? 13.133 11.617 9.711 1 98.5 63 LEU B N 1
ATOM 2322 C CA . LEU B 1 63 ? 13.242 10.492 8.797 1 98.5 63 LEU B CA 1
ATOM 2323 C C . LEU B 1 63 ? 14.273 10.781 7.703 1 98.5 63 LEU B C 1
ATOM 2325 O O . LEU B 1 63 ? 15.133 9.945 7.414 1 98.5 63 LEU B O 1
ATOM 2329 N N . HIS B 1 64 ? 14.141 11.961 7.129 1 98.56 64 HIS B N 1
ATOM 2330 C CA . HIS B 1 64 ? 15.031 12.32 6.027 1 98.56 64 HIS B CA 1
ATOM 2331 C C . HIS B 1 64 ? 16.484 12.422 6.496 1 98.56 64 HIS B C 1
ATOM 2333 O O . HIS B 1 64 ? 17.391 12.016 5.777 1 98.56 64 HIS B O 1
ATOM 2339 N N . ARG B 1 65 ? 16.672 12.906 7.691 1 97.81 65 ARG B N 1
ATOM 2340 C CA . ARG B 1 65 ? 18.016 12.945 8.258 1 97.81 65 ARG B CA 1
ATOM 2341 C C . ARG B 1 65 ? 18.562 11.531 8.453 1 97.81 65 ARG B C 1
ATOM 2343 O O . ARG B 1 65 ? 19.766 11.297 8.305 1 97.81 65 ARG B O 1
ATOM 2350 N N . GLU B 1 66 ? 17.719 10.648 8.773 1 97.19 66 GLU B N 1
ATOM 2351 C CA . GLU B 1 66 ? 18.109 9.258 8.961 1 97.19 66 GLU B CA 1
ATOM 2352 C C . GLU B 1 66 ? 18.203 8.523 7.625 1 97.19 66 GLU B C 1
ATOM 2354 O O . GLU B 1 66 ? 18.422 7.312 7.59 1 97.19 66 GLU B O 1
ATOM 2359 N N . GLY B 1 67 ? 17.922 9.242 6.5 1 97.56 67 GLY B N 1
ATOM 2360 C CA . GLY B 1 67 ? 18.062 8.68 5.168 1 97.56 67 GLY B CA 1
ATOM 2361 C C . GLY B 1 67 ? 16.859 7.836 4.75 1 97.56 67 GLY B C 1
ATOM 2362 O O . GLY B 1 67 ? 17 6.898 3.961 1 97.56 67 GLY B O 1
ATOM 2363 N N . ILE B 1 68 ? 15.719 8.195 5.27 1 97.75 68 ILE B N 1
ATOM 2364 C CA . ILE B 1 68 ? 14.539 7.383 4.992 1 97.75 68 ILE B CA 1
ATOM 2365 C C . ILE B 1 68 ? 13.5 8.219 4.254 1 97.75 68 ILE B C 1
ATOM 2367 O O . ILE B 1 68 ? 13.07 9.266 4.742 1 97.75 68 ILE B O 1
ATOM 2371 N N . LEU B 1 69 ? 13.117 7.891 3.027 1 97.56 69 LEU B N 1
ATOM 2372 C CA . LEU B 1 69 ? 11.938 8.438 2.369 1 97.56 69 LEU B CA 1
ATOM 2373 C C . LEU B 1 69 ? 10.711 7.578 2.643 1 97.56 69 LEU B C 1
ATOM 2375 O O . LEU B 1 69 ? 10.766 6.355 2.508 1 97.56 69 LEU B O 1
ATOM 2379 N N . HIS B 1 70 ? 9.617 8.125 3.086 1 98 70 HIS B N 1
ATOM 2380 C CA . HIS B 1 70 ? 8.422 7.426 3.543 1 98 70 HIS B CA 1
ATOM 2381 C C . HIS B 1 70 ? 7.641 6.844 2.369 1 98 70 HIS B C 1
ATOM 2383 O O . HIS B 1 70 ? 7.312 5.656 2.363 1 98 70 HIS B O 1
ATOM 2389 N N . ARG B 1 71 ? 7.219 7.672 1.371 1 97.19 71 ARG B N 1
ATOM 2390 C CA . ARG B 1 71 ? 6.684 7.34 0.054 1 97.19 71 ARG B CA 1
ATOM 2391 C C . ARG B 1 71 ? 5.188 7.059 0.123 1 97.19 71 ARG B C 1
ATOM 2393 O O . ARG B 1 71 ? 4.551 6.801 -0.901 1 97.19 71 ARG B O 1
ATOM 2400 N N . ASP B 1 72 ? 4.594 7.195 1.29 1 97.12 72 ASP B N 1
ATOM 2401 C CA . ASP B 1 72 ? 3.156 6.961 1.374 1 97.12 72 ASP B CA 1
ATOM 2402 C C . ASP B 1 72 ? 2.521 7.836 2.451 1 97.12 72 ASP B C 1
ATOM 2404 O O . ASP B 1 72 ? 1.68 7.367 3.223 1 97.12 72 ASP B O 1
ATOM 2408 N N . LEU B 1 73 ? 2.963 9.008 2.551 1 98.31 73 LEU B N 1
ATOM 2409 C CA . LEU B 1 73 ? 2.363 9.938 3.508 1 98.31 73 LEU B CA 1
ATOM 2410 C C . LEU B 1 73 ? 0.954 10.328 3.078 1 98.31 73 LEU B C 1
ATOM 2412 O O . LEU B 1 73 ? 0.744 10.75 1.939 1 98.31 73 LEU B O 1
ATOM 2416 N N . LYS B 1 74 ? 0.011 10.078 3.914 1 97.94 74 LYS B N 1
ATOM 2417 C CA . LYS B 1 74 ? -1.404 10.43 3.814 1 97.94 74 LYS B CA 1
ATOM 2418 C C . LYS B 1 74 ? -2.061 10.461 5.191 1 97.94 74 LYS B C 1
ATOM 2420 O O . LYS B 1 74 ? -1.453 10.055 6.184 1 97.94 74 LYS B O 1
ATOM 2425 N N . ALA B 1 75 ? -3.238 10.953 5.285 1 98.5 75 ALA B N 1
ATOM 2426 C CA . ALA B 1 75 ? -3.908 11.148 6.57 1 98.5 75 ALA B CA 1
ATOM 2427 C C . ALA B 1 75 ? -4.086 9.82 7.301 1 98.5 75 ALA B C 1
ATOM 2429 O O . ALA B 1 75 ? -4.02 9.766 8.531 1 98.5 75 ALA B O 1
ATOM 2430 N N . ASP B 1 76 ? -4.219 8.727 6.547 1 96.94 76 ASP B N 1
ATOM 2431 C CA . ASP B 1 76 ? -4.445 7.414 7.141 1 96.94 76 ASP B CA 1
ATOM 2432 C C . ASP B 1 76 ? -3.176 6.883 7.801 1 96.94 76 ASP B C 1
ATOM 2434 O O . ASP B 1 76 ? -3.23 5.953 8.609 1 96.94 76 ASP B O 1
ATOM 2438 N N . ASN B 1 77 ? -2.027 7.449 7.43 1 97.44 77 ASN B N 1
ATOM 2439 C CA . ASN B 1 77 ? -0.755 6.949 7.938 1 97.44 77 ASN B CA 1
ATOM 2440 C C . ASN B 1 77 ? -0.16 7.891 8.984 1 97.44 77 ASN B C 1
ATOM 2442 O O . ASN B 1 77 ? 1.037 7.828 9.266 1 97.44 77 ASN B O 1
ATOM 2446 N N . ILE B 1 78 ? -0.987 8.812 9.484 1 98.81 78 ILE B N 1
ATOM 2447 C CA . ILE B 1 78 ? -0.618 9.672 10.609 1 98.81 78 ILE B CA 1
ATOM 2448 C C . ILE B 1 78 ? -1.581 9.445 11.773 1 98.81 78 ILE B C 1
ATOM 2450 O O . ILE B 1 78 ? -2.77 9.758 11.672 1 98.81 78 ILE B O 1
ATOM 2454 N N . LEU B 1 79 ? -1.027 8.945 12.82 1 98.12 79 LEU B N 1
ATOM 2455 C CA . LEU B 1 79 ? -1.821 8.648 14.008 1 98.12 79 LEU B CA 1
ATOM 2456 C C . LEU B 1 79 ? -1.901 9.867 14.93 1 98.12 79 LEU B C 1
ATOM 2458 O O . LEU B 1 79 ? -0.95 10.641 15.023 1 98.12 79 LEU B O 1
ATOM 2462 N N . LEU B 1 80 ? -3.037 10.039 15.492 1 98.12 80 LEU B N 1
ATOM 2463 C CA . LEU B 1 80 ? -3.279 11.148 16.406 1 98.12 80 LEU B CA 1
ATOM 2464 C C . LEU B 1 80 ? -3.584 10.633 17.812 1 98.12 80 LEU B C 1
ATOM 2466 O O . LEU B 1 80 ? -4.543 9.883 18.016 1 98.12 80 LEU B O 1
ATOM 2470 N N . ASP B 1 81 ? -2.793 11.055 18.734 1 96.56 81 ASP B N 1
ATOM 2471 C CA . ASP B 1 81 ? -3.016 10.672 20.125 1 96.56 81 ASP B CA 1
ATOM 2472 C C . ASP B 1 81 ? -3.977 11.641 20.812 1 96.56 81 ASP B C 1
ATOM 2474 O O . ASP B 1 81 ? -4.234 12.734 20.297 1 96.56 81 ASP B O 1
ATOM 2478 N N . LEU B 1 82 ? -4.379 11.297 21.984 1 95 82 LEU B N 1
ATOM 2479 C CA . LEU B 1 82 ? -5.391 12.07 22.703 1 95 82 LEU B CA 1
ATOM 2480 C C . LEU B 1 82 ? -4.793 13.352 23.266 1 95 82 LEU B C 1
ATOM 2482 O O . LEU B 1 82 ? -5.52 14.289 23.609 1 95 82 LEU B O 1
ATOM 2486 N N . ASP B 1 83 ? -3.549 13.406 23.328 1 96.31 83 ASP B N 1
ATOM 2487 C CA . ASP B 1 83 ? -2.932 14.617 23.859 1 96.31 83 ASP B CA 1
ATOM 2488 C C . ASP B 1 83 ? -2.57 15.586 22.734 1 96.31 83 ASP B C 1
ATOM 2490 O O . ASP B 1 83 ? -1.953 16.625 22.969 1 96.31 83 ASP B O 1
ATOM 2494 N N . GLY B 1 84 ? -2.848 15.195 21.531 1 97.5 84 GLY B N 1
ATOM 2495 C CA . GLY B 1 84 ? -2.627 16.078 20.391 1 97.5 84 GLY B CA 1
ATOM 2496 C C . GLY B 1 84 ? -1.332 15.797 19.656 1 97.5 84 GLY B C 1
ATOM 2497 O O . GLY B 1 84 ? -1.032 16.438 18.641 1 97.5 84 GLY B O 1
ATOM 2498 N N . THR B 1 85 ? -0.589 14.82 20.094 1 98.25 85 THR B N 1
ATOM 2499 C CA . THR B 1 85 ? 0.629 14.414 19.406 1 98.25 85 THR B CA 1
ATOM 2500 C C . THR B 1 85 ? 0.303 13.523 18.219 1 98.25 85 THR B C 1
ATOM 2502 O O . THR B 1 85 ? -0.485 12.586 18.328 1 98.25 85 THR B O 1
ATOM 2505 N N . CYS B 1 86 ? 0.831 13.844 17.047 1 98.5 86 CYS B N 1
ATOM 2506 C CA . CYS B 1 86 ? 0.627 12.945 15.914 1 98.5 86 CYS B CA 1
ATOM 2507 C C . CYS B 1 86 ? 1.914 12.203 15.57 1 98.5 86 CYS B C 1
ATOM 2509 O O . CYS B 1 86 ? 3.008 12.672 15.883 1 98.5 86 CYS B O 1
ATOM 2511 N N . LYS B 1 87 ? 1.8 11.023 15.055 1 98.56 87 LYS B N 1
ATOM 2512 C CA . LYS B 1 87 ? 2.941 10.172 14.727 1 98.56 87 LYS B CA 1
ATOM 2513 C C . LYS B 1 87 ? 2.785 9.555 13.344 1 98.56 87 LYS B C 1
ATOM 2515 O O . LYS B 1 87 ? 1.745 8.969 13.031 1 98.56 87 LYS B O 1
ATOM 2520 N N . ILE B 1 88 ? 3.832 9.719 12.523 1 98.62 88 ILE B N 1
ATOM 2521 C CA . ILE B 1 88 ? 3.881 9.062 11.227 1 98.62 88 ILE B CA 1
ATOM 2522 C C . ILE B 1 88 ? 3.99 7.551 11.422 1 98.62 88 ILE B C 1
ATOM 2524 O O . ILE B 1 88 ? 4.742 7.082 12.281 1 98.62 88 ILE B O 1
ATOM 2528 N N . SER B 1 89 ? 3.215 6.859 10.695 1 96.56 89 SER B N 1
ATOM 2529 C CA . SER B 1 89 ? 3.205 5.402 10.773 1 96.56 89 SER B CA 1
ATOM 2530 C C . SER B 1 89 ? 3.232 4.777 9.383 1 96.56 89 SER B C 1
ATOM 2532 O O . SER B 1 89 ? 3.4 5.48 8.383 1 96.56 89 SER B O 1
ATOM 2534 N N . ASP B 1 90 ? 3.188 3.438 9.281 1 91.69 90 ASP B N 1
ATOM 2535 C CA . ASP B 1 90 ? 3.141 2.645 8.055 1 91.69 90 ASP B CA 1
ATOM 2536 C C . ASP B 1 90 ? 4.379 2.891 7.195 1 91.69 90 ASP B C 1
ATOM 2538 O O . ASP B 1 90 ? 4.344 3.705 6.27 1 91.69 90 ASP B O 1
ATOM 2542 N N . PHE B 1 91 ? 5.391 2.17 7.395 1 93.5 91 PHE B N 1
ATOM 2543 C CA . PHE B 1 91 ? 6.652 2.268 6.672 1 93.5 91 PHE B CA 1
ATOM 2544 C C . PHE B 1 91 ? 6.809 1.11 5.695 1 93.5 91 PHE B C 1
ATOM 2546 O O . PHE B 1 91 ? 7.926 0.699 5.383 1 93.5 91 PHE B O 1
ATOM 2553 N N . GLY B 1 92 ? 5.68 0.608 5.285 1 87.69 92 GLY B N 1
ATOM 2554 C CA . GLY B 1 92 ? 5.645 -0.593 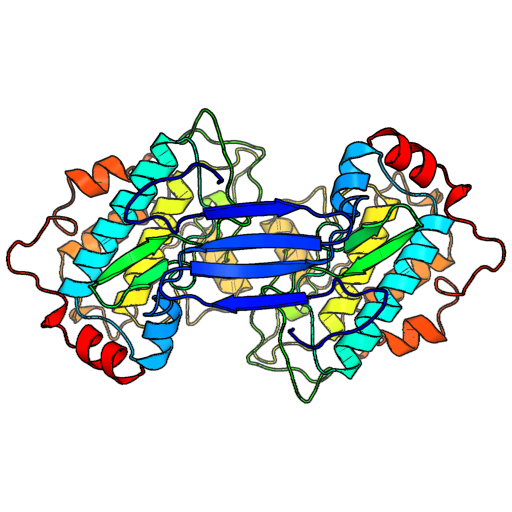4.465 1 87.69 92 GLY B CA 1
ATOM 2555 C C . GLY B 1 92 ? 6.375 -0.437 3.146 1 87.69 92 GLY B C 1
ATOM 2556 O O . GLY B 1 92 ? 6.879 -1.415 2.59 1 87.69 92 GLY B O 1
ATOM 2557 N N . ILE B 1 93 ? 6.473 0.77 2.623 1 89.94 93 ILE B N 1
ATOM 2558 C CA . ILE B 1 93 ? 7.121 0.959 1.331 1 89.94 93 ILE B CA 1
ATOM 2559 C C . ILE B 1 93 ? 8.203 2.029 1.45 1 89.94 93 ILE B C 1
ATOM 2561 O O . ILE B 1 93 ? 8.594 2.645 0.454 1 89.94 93 ILE B O 1
ATOM 2565 N N . SER B 1 94 ? 8.609 2.285 2.686 1 95.38 94 SER B N 1
ATOM 2566 C CA . SER B 1 94 ? 9.711 3.223 2.889 1 95.38 94 SER B CA 1
ATOM 2567 C C . SER B 1 94 ? 11.016 2.678 2.32 1 95.38 94 SER B C 1
ATOM 2569 O O . SER B 1 94 ? 11.125 1.479 2.053 1 95.38 94 SER B O 1
ATOM 2571 N N . LYS B 1 95 ? 11.945 3.611 2.121 1 95.38 95 LYS B N 1
ATOM 2572 C CA . LYS B 1 95 ? 13.234 3.217 1.556 1 95.38 95 LYS B CA 1
ATOM 2573 C C . LYS B 1 95 ? 14.375 3.994 2.199 1 95.38 95 LYS B C 1
ATOM 2575 O O . LYS B 1 95 ? 14.273 5.207 2.395 1 95.38 95 LYS B O 1
ATOM 2580 N N . LYS B 1 96 ? 15.406 3.316 2.533 1 95.62 96 LYS B N 1
ATOM 2581 C CA . LYS B 1 96 ? 16.625 3.949 3.027 1 95.62 96 LYS B CA 1
ATOM 2582 C C . LYS B 1 96 ? 17.562 4.297 1.878 1 95.62 96 LYS B C 1
ATOM 2584 O O . LYS B 1 96 ? 17.703 3.521 0.929 1 95.62 96 LYS B O 1
ATOM 2589 N N . THR B 1 97 ? 18.141 5.383 1.991 1 96.62 97 THR B N 1
ATOM 2590 C CA . THR B 1 97 ? 19.078 5.832 0.965 1 96.62 97 THR B CA 1
ATOM 2591 C C . THR B 1 97 ? 20.188 6.691 1.577 1 96.62 97 THR B C 1
ATOM 2593 O O . THR B 1 97 ? 19.984 7.32 2.617 1 96.62 97 THR B O 1
ATOM 2596 N N . ASP B 1 98 ? 21.312 6.703 0.932 1 96.19 98 ASP B N 1
ATOM 2597 C CA . ASP B 1 98 ? 22.422 7.527 1.376 1 96.19 98 ASP B CA 1
ATOM 2598 C C . ASP B 1 98 ? 22.344 8.93 0.773 1 96.19 98 ASP B C 1
ATOM 2600 O O . ASP B 1 98 ? 23.078 9.828 1.192 1 96.19 98 ASP B O 1
ATOM 2604 N N . ASN B 1 99 ? 21.531 9.117 -0.178 1 97.5 99 ASN B N 1
ATOM 2605 C CA . ASN B 1 99 ? 21.312 10.406 -0.825 1 97.5 99 ASN B CA 1
ATOM 2606 C C . ASN B 1 99 ? 19.828 10.781 -0.836 1 97.5 99 ASN B C 1
ATOM 2608 O O . ASN B 1 99 ? 19.172 10.688 -1.874 1 97.5 99 ASN B O 1
ATOM 2612 N N . ILE B 1 100 ? 19.391 11.305 0.21 1 98.06 100 ILE B N 1
ATOM 2613 C CA . ILE B 1 100 ? 17.984 11.406 0.554 1 98.06 100 ILE B CA 1
ATOM 2614 C C . ILE B 1 100 ? 17.281 12.352 -0.416 1 98.06 100 ILE B C 1
ATOM 2616 O O . ILE B 1 100 ? 16.109 12.164 -0.743 1 98.06 100 ILE B O 1
ATOM 2620 N N . TYR B 1 101 ? 17.953 13.352 -0.908 1 97.75 101 TYR B N 1
ATOM 2621 C CA . TYR B 1 101 ? 17.312 14.312 -1.794 1 97.75 101 TYR B CA 1
ATOM 2622 C C . TYR B 1 101 ? 17.875 14.219 -3.207 1 97.75 101 TYR B C 1
ATOM 2624 O O . TYR B 1 101 ? 17.703 15.133 -4.016 1 97.75 101 TYR B O 1
ATOM 2632 N N . GLY B 1 102 ? 18.578 13.133 -3.473 1 96.94 102 GLY B N 1
ATOM 2633 C CA . GLY B 1 102 ? 18.938 12.75 -4.828 1 96.94 102 GLY B CA 1
ATOM 2634 C C . GLY B 1 102 ? 18 11.727 -5.434 1 96.94 102 GLY B C 1
ATOM 2635 O O . GLY B 1 102 ? 17.578 10.789 -4.754 1 96.94 102 GLY B O 1
ATOM 2636 N N . ASN B 1 103 ? 17.75 11.977 -6.676 1 95.75 103 ASN B N 1
ATOM 2637 C CA . ASN B 1 103 ? 16.906 11 -7.363 1 95.75 103 ASN B CA 1
ATOM 2638 C C . ASN B 1 103 ? 17.562 9.617 -7.395 1 95.75 103 ASN B C 1
ATOM 2640 O O . ASN B 1 103 ? 18.781 9.508 -7.605 1 95.75 103 ASN B O 1
ATOM 2644 N N . ASP B 1 104 ? 16.766 8.695 -7.141 1 95.31 104 ASP B N 1
ATOM 2645 C CA . ASP B 1 104 ? 17.188 7.293 -7.188 1 95.31 104 ASP B CA 1
ATOM 2646 C C . ASP B 1 104 ? 16.375 6.512 -8.219 1 95.31 104 ASP B C 1
ATOM 2648 O O . ASP B 1 104 ? 15.164 6.324 -8.047 1 95.31 104 ASP B O 1
ATOM 2652 N N . LYS B 1 105 ? 16.953 5.965 -9.219 1 90.75 105 LYS B N 1
ATOM 2653 C CA . LYS B 1 105 ? 16.297 5.305 -10.352 1 90.75 105 LYS B CA 1
ATOM 2654 C C . LYS B 1 105 ? 15.562 4.047 -9.906 1 90.75 105 LYS B C 1
ATOM 2656 O O . LYS B 1 105 ? 14.68 3.553 -10.609 1 90.75 105 LYS B O 1
ATOM 2661 N N . THR B 1 106 ? 15.992 3.547 -8.773 1 89.25 106 THR B N 1
ATOM 2662 C CA . THR B 1 106 ? 15.352 2.326 -8.289 1 89.25 106 THR B CA 1
ATOM 2663 C C . THR B 1 106 ? 14.031 2.645 -7.586 1 89.25 106 THR B C 1
ATOM 2665 O O . THR B 1 106 ? 13.273 1.737 -7.246 1 89.25 106 THR B O 1
ATOM 2668 N N . ASN B 1 107 ? 13.781 3.885 -7.383 1 91.5 107 ASN B N 1
ATOM 2669 C CA . ASN B 1 107 ? 12.484 4.289 -6.855 1 91.5 107 ASN B CA 1
ATOM 2670 C C . ASN B 1 107 ? 11.398 4.227 -7.926 1 91.5 107 ASN B C 1
ATOM 2672 O O . ASN B 1 107 ? 11.242 5.16 -8.711 1 91.5 107 ASN B O 1
ATOM 2676 N N . ASN B 1 108 ? 10.664 3.152 -7.875 1 86.56 108 ASN B N 1
ATOM 2677 C CA . ASN B 1 108 ? 9.531 2.988 -8.773 1 86.56 108 ASN B CA 1
ATOM 2678 C C . ASN B 1 108 ? 8.25 3.561 -8.172 1 86.56 108 ASN B C 1
ATOM 2680 O O . ASN B 1 108 ? 8.266 4.078 -7.055 1 86.56 108 ASN B O 1
ATOM 2684 N N . MET B 1 109 ? 7.211 3.537 -8.984 1 86.75 109 MET B N 1
ATOM 2685 C CA . MET B 1 109 ? 5.938 4.074 -8.516 1 86.75 109 MET B CA 1
ATOM 2686 C C . MET B 1 109 ? 5.426 3.295 -7.309 1 86.75 109 MET B C 1
ATOM 2688 O O . MET B 1 109 ? 5.074 2.121 -7.43 1 86.75 109 MET B O 1
ATOM 2692 N N . GLN B 1 110 ? 5.457 3.895 -6.176 1 86.75 110 GLN B N 1
ATOM 2693 C CA . GLN B 1 110 ? 4.965 3.389 -4.898 1 86.75 110 GLN B CA 1
ATOM 2694 C C . GLN B 1 110 ? 4.121 4.438 -4.18 1 86.75 110 GLN B C 1
ATOM 2696 O O . GLN B 1 110 ? 4.34 5.641 -4.348 1 86.75 110 GLN B O 1
ATOM 2701 N N . GLY B 1 111 ? 3.098 3.943 -3.436 1 89.81 111 GLY B N 1
ATOM 2702 C CA . GLY B 1 111 ? 2.318 4.867 -2.625 1 89.81 111 GLY B CA 1
ATOM 2703 C C . GLY B 1 111 ? 0.855 4.918 -3.02 1 89.81 111 GLY B C 1
ATOM 2704 O O . GLY B 1 111 ? 0.363 4.027 -3.715 1 89.81 111 GLY B O 1
ATOM 2705 N N . SER B 1 112 ? 0.197 5.887 -2.498 1 92.56 112 SER B N 1
ATOM 2706 C CA . SER B 1 112 ? -1.216 6.102 -2.791 1 92.56 112 SER B CA 1
ATOM 2707 C C . SER B 1 112 ? -1.403 7.172 -3.859 1 92.56 112 SER B C 1
ATOM 2709 O O . SER B 1 112 ? -0.959 8.312 -3.689 1 92.56 112 SER B O 1
ATOM 2711 N N . VAL B 1 113 ? -2.119 6.918 -4.793 1 89.94 113 VAL B N 1
ATOM 2712 C CA . VAL B 1 113 ? -2.18 7.629 -6.066 1 89.94 113 VAL B CA 1
ATOM 2713 C C . VAL B 1 113 ? -2.512 9.094 -5.824 1 89.94 113 VAL B C 1
ATOM 2715 O O . VAL B 1 113 ? -1.806 9.984 -6.301 1 89.94 113 VAL B O 1
ATOM 2718 N N . PHE B 1 114 ? -3.488 9.406 -5.008 1 94.44 114 PHE B N 1
ATOM 2719 C CA . PHE B 1 114 ? -4.043 10.75 -4.91 1 94.44 114 PHE B CA 1
ATOM 2720 C C . PHE B 1 114 ? -3.107 11.672 -4.129 1 94.44 114 PHE B C 1
ATOM 2722 O O . PHE B 1 114 ? -3.289 12.891 -4.121 1 94.44 114 PHE B O 1
ATOM 2729 N N . TRP B 1 115 ? -2.07 11.109 -3.582 1 97.44 115 TRP B N 1
ATOM 2730 C CA . TRP B 1 115 ? -1.109 11.883 -2.801 1 97.44 115 TRP B CA 1
ATOM 2731 C C . TRP B 1 115 ? 0.25 11.922 -3.492 1 97.44 115 TRP B C 1
ATOM 2733 O O . TRP B 1 115 ? 1.208 12.484 -2.963 1 97.44 115 TRP B O 1
ATOM 2743 N N . MET B 1 116 ? 0.325 11.367 -4.723 1 96.56 116 MET B N 1
ATOM 2744 C CA . MET B 1 116 ? 1.605 11.195 -5.406 1 96.56 116 MET B CA 1
ATOM 2745 C C . MET B 1 116 ? 2.074 12.516 -6.023 1 96.56 116 MET B C 1
ATOM 2747 O O . MET B 1 116 ? 1.27 13.266 -6.57 1 96.56 116 MET B O 1
ATOM 2751 N N . ALA B 1 117 ? 3.35 12.688 -5.949 1 97.94 117 ALA B N 1
ATOM 2752 C CA . ALA B 1 117 ? 3.986 13.773 -6.691 1 97.94 117 ALA B CA 1
ATOM 2753 C C . ALA B 1 117 ? 4.113 13.422 -8.172 1 97.94 117 ALA B C 1
ATOM 2755 O O . ALA B 1 117 ? 4.137 12.25 -8.539 1 97.94 117 ALA B O 1
ATOM 2756 N N . PRO B 1 118 ? 4.215 14.438 -9.016 1 96.62 118 PRO B N 1
ATOM 2757 C CA . PRO B 1 118 ? 4.301 14.188 -10.453 1 96.62 118 PRO B CA 1
ATOM 2758 C C . PRO B 1 118 ? 5.473 13.281 -10.828 1 96.62 118 PRO B C 1
ATOM 2760 O O . PRO B 1 118 ? 5.332 12.406 -11.688 1 96.62 118 PRO B O 1
ATOM 2763 N N . GLU B 1 119 ? 6.609 13.391 -10.156 1 96.44 119 GLU B N 1
ATOM 2764 C CA . GLU B 1 119 ? 7.816 12.664 -10.531 1 96.44 119 GLU B CA 1
ATOM 2765 C C . GLU B 1 119 ? 7.727 11.195 -10.109 1 96.44 119 GLU B C 1
ATOM 2767 O O . GLU B 1 119 ? 8.531 10.375 -10.547 1 96.44 119 GLU B O 1
ATOM 2772 N N . VAL B 1 120 ? 6.781 10.883 -9.266 1 95.06 120 VAL B N 1
ATOM 2773 C CA . VAL B 1 120 ? 6.559 9.477 -8.938 1 95.06 120 VAL B CA 1
ATOM 2774 C C . VAL B 1 120 ? 5.934 8.766 -10.133 1 95.06 120 VAL B C 1
ATOM 2776 O O . VAL B 1 120 ? 6.234 7.594 -10.391 1 95.06 120 VAL B O 1
ATOM 2779 N N . ILE B 1 121 ? 5.023 9.477 -10.789 1 90.94 121 ILE B N 1
ATOM 2780 C CA . ILE B 1 121 ? 4.277 8.922 -11.914 1 90.94 121 ILE B CA 1
ATOM 2781 C C . ILE B 1 121 ? 5.121 9.008 -13.18 1 90.94 121 ILE B C 1
ATOM 2783 O O . ILE B 1 121 ? 5.23 8.031 -13.93 1 90.94 121 ILE B O 1
ATOM 2787 N N . ARG B 1 122 ? 5.711 10.109 -13.383 1 87.88 122 ARG B N 1
ATOM 2788 C CA . ARG B 1 122 ? 6.555 10.352 -14.547 1 87.88 122 ARG B CA 1
ATOM 2789 C C . ARG B 1 122 ? 7.988 10.656 -14.133 1 87.88 122 ARG B C 1
ATOM 2791 O O . ARG B 1 122 ? 8.383 11.828 -14.055 1 87.88 122 ARG B O 1
ATOM 2798 N N . SER B 1 123 ? 8.719 9.625 -13.867 1 80.94 123 SER B N 1
ATOM 2799 C CA . SER B 1 123 ? 10.094 9.836 -13.406 1 80.94 123 SER B CA 1
ATOM 2800 C C . SER B 1 123 ? 11.047 10 -14.586 1 80.94 123 SER B C 1
ATOM 2802 O O . SER B 1 123 ? 12.164 10.492 -14.43 1 80.94 123 SER B O 1
ATOM 2804 N N . GLN B 1 124 ? 10.625 9.609 -15.766 1 79.62 124 GLN B N 1
ATOM 2805 C CA . GLN B 1 124 ? 11.445 9.633 -16.969 1 79.62 124 GLN B CA 1
ATOM 2806 C C . GLN 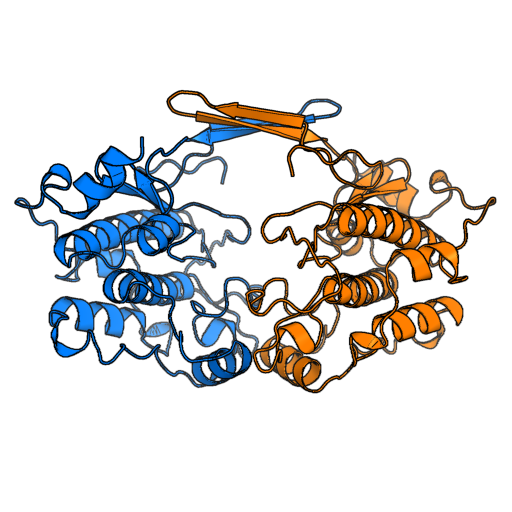B 1 124 ? 12.766 8.891 -16.766 1 79.62 124 GLN B C 1
ATOM 2808 O O . GLN B 1 124 ? 13.828 9.398 -17.109 1 79.62 124 GLN B O 1
ATOM 2813 N N . GLY B 1 125 ? 12.719 7.809 -15.984 1 82.12 125 GLY B N 1
ATOM 2814 C CA . GLY B 1 125 ? 13.875 6.949 -15.781 1 82.12 125 GLY B CA 1
ATOM 2815 C C . GLY B 1 125 ? 14.82 7.465 -14.711 1 82.12 125 GLY B C 1
ATOM 2816 O O . GLY B 1 125 ? 15.789 6.789 -14.359 1 82.12 125 GLY B O 1
ATOM 2817 N N . GLU B 1 126 ? 14.539 8.586 -14.094 1 91.19 126 GLU B N 1
ATOM 2818 C CA . GLU B 1 126 ? 15.453 9.195 -13.133 1 91.19 126 GLU B CA 1
ATOM 2819 C C . GLU B 1 126 ? 15.086 8.812 -11.703 1 91.19 126 GLU B C 1
ATOM 2821 O O . GLU B 1 126 ? 15.875 9.016 -10.773 1 91.19 126 GLU B O 1
ATOM 2826 N N . GLY B 1 127 ? 13.945 8.32 -11.547 1 93.62 127 GLY B N 1
ATOM 2827 C CA . GLY B 1 127 ? 13.461 8.07 -10.203 1 93.62 127 GLY B CA 1
ATOM 2828 C C . GLY B 1 127 ? 13.086 9.336 -9.461 1 93.62 127 GLY B C 1
ATOM 2829 O O . GLY B 1 127 ? 12.734 10.344 -10.078 1 93.62 127 GLY B O 1
ATOM 2830 N N . TYR B 1 128 ? 13.055 9.227 -8.164 1 97 128 TYR B N 1
ATOM 2831 C CA . TYR B 1 128 ? 12.672 10.375 -7.348 1 97 128 TYR B CA 1
ATOM 2832 C C . TYR B 1 128 ? 13.344 10.312 -5.98 1 97 128 TYR B C 1
ATOM 2834 O O . TYR B 1 128 ? 14 9.328 -5.645 1 97 128 TYR B O 1
ATOM 2842 N N . SER B 1 129 ? 13.234 11.406 -5.254 1 98.12 129 SER B N 1
ATOM 2843 C CA . SER B 1 129 ? 13.859 11.562 -3.947 1 98.12 129 SER B CA 1
ATOM 2844 C C . SER B 1 129 ? 12.812 11.75 -2.852 1 98.12 129 SER B C 1
ATOM 2846 O O . SER B 1 129 ? 11.617 11.57 -3.09 1 98.12 129 SER B O 1
ATOM 2848 N N . ALA B 1 130 ? 13.273 12.102 -1.663 1 98.62 130 ALA B N 1
ATOM 2849 C CA . ALA B 1 130 ? 12.398 12.266 -0.507 1 98.62 130 ALA B CA 1
ATOM 2850 C C . ALA B 1 130 ? 11.508 13.5 -0.669 1 98.62 130 ALA B C 1
ATOM 2852 O O . ALA B 1 130 ? 10.594 13.719 0.127 1 98.62 130 ALA B O 1
ATOM 2853 N N . LYS B 1 131 ? 11.734 14.289 -1.784 1 98.81 131 LYS B N 1
ATOM 2854 C CA . LYS B 1 131 ? 10.898 15.461 -2.059 1 98.81 131 LYS B CA 1
ATOM 2855 C C . LYS B 1 131 ? 9.445 15.055 -2.273 1 98.81 131 LYS B C 1
ATOM 2857 O O . LYS B 1 131 ? 8.539 15.867 -2.08 1 98.81 131 LYS B O 1
ATOM 2862 N N . VAL B 1 132 ? 9.211 13.766 -2.598 1 98.75 132 VAL B N 1
ATOM 2863 C CA . VAL B 1 132 ? 7.848 13.297 -2.836 1 98.75 132 VAL B CA 1
ATOM 2864 C C . VAL B 1 132 ? 7.062 13.305 -1.527 1 98.75 132 VAL B C 1
ATOM 2866 O O . VAL B 1 132 ? 5.844 13.5 -1.53 1 98.75 132 VAL B O 1
ATOM 2869 N N . ASP B 1 133 ? 7.746 13.164 -0.375 1 98.88 133 ASP B N 1
ATOM 2870 C CA . ASP B 1 133 ? 7.09 13.219 0.927 1 98.88 133 ASP B CA 1
ATOM 2871 C C . ASP B 1 133 ? 6.547 14.617 1.209 1 98.88 133 ASP B C 1
ATOM 2873 O O . ASP B 1 133 ? 5.508 14.766 1.858 1 98.88 133 ASP B O 1
ATOM 2877 N N . ILE B 1 134 ? 7.246 15.594 0.696 1 98.94 134 ILE B N 1
ATOM 2878 C CA . ILE B 1 134 ? 6.84 16.984 0.9 1 98.94 134 ILE B CA 1
ATOM 2879 C C . ILE B 1 134 ? 5.57 17.266 0.104 1 98.94 134 ILE B C 1
ATOM 2881 O O . ILE B 1 134 ? 4.645 17.906 0.608 1 98.94 134 ILE B O 1
ATOM 2885 N N . TRP B 1 135 ? 5.539 16.812 -1.123 1 98.88 135 TRP B N 1
ATOM 2886 C CA . TRP B 1 135 ? 4.316 16.922 -1.911 1 98.88 135 TRP B CA 1
ATOM 2887 C C . TRP B 1 135 ? 3.145 16.266 -1.192 1 98.88 135 TRP B C 1
ATOM 2889 O O . TRP B 1 135 ? 2.078 16.875 -1.054 1 98.88 135 TRP B O 1
ATOM 2899 N N . SER B 1 136 ? 3.357 15.055 -0.72 1 98.88 136 SER B N 1
ATOM 2900 C CA . SER B 1 136 ? 2.314 14.312 -0.021 1 98.88 136 SER B CA 1
ATOM 2901 C C . SER B 1 136 ? 1.84 15.055 1.221 1 98.88 136 SER B C 1
ATOM 2903 O O . SER B 1 136 ? 0.657 15.016 1.565 1 98.88 136 SER B O 1
ATOM 2905 N N . LEU B 1 137 ? 2.771 15.703 1.895 1 98.94 137 LEU B N 1
ATOM 2906 C CA . LEU B 1 137 ? 2.371 16.484 3.055 1 98.94 137 LEU B CA 1
ATOM 2907 C C . LEU B 1 137 ? 1.42 17.609 2.65 1 98.94 137 LEU B C 1
ATOM 2909 O O . LEU B 1 137 ? 0.429 17.875 3.338 1 98.94 137 LEU B O 1
ATOM 2913 N N . GLY B 1 138 ? 1.742 18.297 1.552 1 98.94 138 GLY B N 1
ATOM 2914 C CA . GLY B 1 138 ? 0.794 19.281 1.038 1 98.94 138 GLY B CA 1
ATOM 2915 C C . GLY B 1 138 ? -0.597 18.703 0.832 1 98.94 138 GLY B C 1
ATOM 2916 O O . GLY B 1 138 ? -1.593 19.344 1.174 1 98.94 138 GLY B O 1
ATOM 2917 N N . CYS B 1 139 ? -0.64 17.5 0.324 1 98.88 139 CYS B N 1
ATOM 2918 C CA . CYS B 1 139 ? -1.908 16.812 0.121 1 98.88 139 CYS B CA 1
ATOM 2919 C C . CYS B 1 139 ? -2.605 16.547 1.451 1 98.88 139 CYS B C 1
ATOM 2921 O O . CYS B 1 139 ? -3.824 16.688 1.557 1 98.88 139 CYS B O 1
ATOM 2923 N N . VAL B 1 140 ? -1.892 16.172 2.465 1 98.88 140 VAL B N 1
ATOM 2924 C CA . VAL B 1 140 ? -2.451 15.898 3.783 1 98.88 140 VAL B CA 1
ATOM 2925 C C . VAL B 1 140 ? -3.031 17.172 4.379 1 98.88 140 VAL B C 1
ATOM 2927 O O . VAL B 1 140 ? -4.105 17.156 4.984 1 98.88 140 VAL B O 1
ATOM 2930 N N . VAL B 1 141 ? -2.283 18.25 4.215 1 98.88 141 VAL B N 1
ATOM 2931 C CA . VAL B 1 141 ? -2.766 19.547 4.699 1 98.88 141 VAL B CA 1
ATOM 2932 C C . VAL B 1 141 ? -4.09 19.891 4.02 1 98.88 141 VAL B C 1
ATOM 2934 O O . VAL B 1 141 ? -5.059 20.266 4.688 1 98.88 141 VAL B O 1
ATOM 2937 N N . LEU B 1 142 ? -4.117 19.703 2.732 1 98.81 142 LEU B N 1
ATOM 2938 C CA . LEU B 1 142 ? -5.352 19.938 1.985 1 98.81 142 LEU B CA 1
ATOM 2939 C C . LEU B 1 142 ? -6.465 19.016 2.492 1 98.81 142 LEU B C 1
ATOM 2941 O O . LEU B 1 142 ? -7.605 19.469 2.668 1 98.81 142 LEU B O 1
ATOM 2945 N N . GLU B 1 143 ? -6.18 17.766 2.785 1 98.31 143 GLU B N 1
ATOM 2946 C CA . GLU B 1 143 ? -7.133 16.812 3.33 1 98.31 143 GLU B CA 1
ATOM 2947 C C . GLU B 1 143 ? -7.711 17.297 4.656 1 98.31 143 GLU B C 1
ATOM 2949 O O . GLU B 1 143 ? -8.922 17.188 4.887 1 98.31 143 GLU B O 1
ATOM 2954 N N . MET B 1 144 ? -6.863 17.797 5.473 1 98.75 144 MET B N 1
ATOM 2955 C CA . MET B 1 144 ? -7.309 18.203 6.801 1 98.75 144 MET B CA 1
ATOM 2956 C C . MET B 1 144 ? -8.234 19.422 6.711 1 98.75 144 MET B C 1
ATOM 2958 O O . MET B 1 144 ? -9.203 19.516 7.469 1 98.75 144 MET B O 1
ATOM 2962 N N . PHE B 1 145 ? -7.957 20.281 5.742 1 98.56 145 PHE B N 1
ATOM 2963 C CA . PHE B 1 145 ? -8.797 21.469 5.578 1 98.56 145 PHE B CA 1
ATOM 2964 C C . PHE B 1 145 ? -10.109 21.109 4.895 1 98.56 145 PHE B C 1
ATOM 2966 O O . PHE B 1 145 ? -11.156 21.672 5.207 1 98.56 145 PHE B O 1
ATOM 2973 N N . ALA B 1 146 ? -10.023 20.141 3.959 1 97.88 146 ALA B N 1
ATOM 2974 C CA . ALA B 1 146 ? -11.18 19.859 3.107 1 97.88 146 ALA B CA 1
ATOM 2975 C C . ALA B 1 146 ? -12.047 18.766 3.705 1 97.88 146 ALA B C 1
ATOM 2977 O O . ALA B 1 146 ? -13.242 18.672 3.406 1 97.88 146 ALA B O 1
ATOM 2978 N N . GLY B 1 147 ? -11.414 17.859 4.484 1 97.5 147 GLY B N 1
ATOM 2979 C CA . GLY B 1 147 ? -12.125 16.734 5.047 1 97.5 147 GLY B CA 1
ATOM 2980 C C . GLY B 1 147 ? -12.281 15.578 4.07 1 97.5 147 GLY B C 1
ATOM 2981 O O . GLY B 1 147 ? -13.055 14.656 4.312 1 97.5 147 GLY B O 1
ATOM 2982 N N . LYS B 1 148 ? -11.625 15.672 2.969 1 95.44 148 LYS B N 1
ATOM 2983 C CA . LYS B 1 148 ? -11.648 14.641 1.934 1 95.44 148 LYS B CA 1
ATOM 2984 C C . LYS B 1 148 ? -10.305 14.547 1.216 1 95.44 148 LYS B C 1
ATOM 2986 O O . LYS B 1 148 ? -9.484 15.461 1.308 1 95.44 148 LYS B O 1
ATOM 2991 N N . ARG B 1 149 ? -10.109 13.477 0.511 1 94.88 149 ARG B N 1
ATOM 2992 C CA . ARG B 1 149 ? -8.844 13.25 -0.179 1 94.88 149 ARG B CA 1
ATOM 2993 C C . ARG B 1 149 ? -8.641 14.258 -1.303 1 94.88 149 ARG B C 1
ATOM 2995 O O . ARG B 1 149 ? -9.609 14.82 -1.817 1 94.88 149 ARG B O 1
ATOM 3002 N N . PRO B 1 150 ? -7.316 14.453 -1.747 1 97.25 150 PRO B N 1
ATOM 3003 C CA . PRO B 1 150 ? -7.082 15.234 -2.961 1 97.25 150 PRO B CA 1
ATOM 3004 C C . PRO B 1 150 ? -7.695 14.594 -4.203 1 97.25 150 PRO B C 1
ATOM 3006 O O . PRO B 1 150 ? -7.895 13.375 -4.242 1 97.25 150 PRO B O 1
ATOM 3009 N N . TRP B 1 151 ? -8.148 15.453 -5.137 1 95.81 151 TRP B N 1
ATOM 3010 C CA . TRP B 1 151 ? -8.703 15 -6.406 1 95.81 151 TRP B CA 1
ATOM 3011 C C . TRP B 1 151 ? -10 14.227 -6.188 1 95.81 151 TRP B C 1
ATOM 3013 O O . TRP B 1 151 ? -10.258 13.234 -6.867 1 95.81 151 TRP B O 1
ATOM 3023 N N . ALA B 1 152 ? -10.727 14.625 -5.184 1 91.25 152 ALA B N 1
ATOM 3024 C CA . ALA B 1 152 ? -11.906 13.898 -4.742 1 91.25 152 ALA B CA 1
ATOM 3025 C C . ALA B 1 152 ? -12.914 13.75 -5.879 1 91.25 152 ALA B C 1
ATOM 3027 O O . ALA B 1 152 ? -13.727 12.82 -5.883 1 91.25 152 ALA B O 1
ATOM 3028 N N . LYS B 1 153 ? -12.867 14.602 -6.895 1 89.88 153 LYS B N 1
ATOM 3029 C CA . LYS B 1 153 ? -13.828 14.562 -7.988 1 89.88 153 LYS B CA 1
ATOM 3030 C C . LYS B 1 153 ? -13.312 13.719 -9.148 1 89.88 153 LYS B C 1
ATOM 3032 O O . LYS B 1 153 ? -14.016 13.516 -10.141 1 89.88 153 LYS B O 1
ATOM 3037 N N . GLU B 1 154 ? -12.109 13.211 -9.008 1 89.25 154 GLU B N 1
ATOM 3038 C CA . GLU B 1 154 ? -11.492 12.43 -10.078 1 89.25 154 GLU B CA 1
ATOM 3039 C C . GLU B 1 154 ? -11.477 10.938 -9.734 1 89.25 154 GLU B C 1
ATOM 3041 O O . GLU B 1 154 ? -11.273 10.57 -8.578 1 89.25 154 GLU B O 1
ATOM 3046 N N . GLU B 1 155 ? -11.664 10.188 -10.758 1 83.62 155 GLU B N 1
ATOM 3047 C CA . GLU B 1 155 ? -11.258 8.789 -10.664 1 83.62 155 GLU B CA 1
ATOM 3048 C C . GLU B 1 155 ? -9.742 8.648 -10.773 1 83.62 155 GLU B C 1
ATOM 3050 O O . GLU B 1 155 ? -9.047 9.594 -11.164 1 83.62 155 GLU B O 1
ATOM 3055 N N . ALA B 1 156 ? -9.266 7.496 -10.445 1 83.75 156 ALA B N 1
ATOM 3056 C CA . ALA B 1 156 ? -7.828 7.262 -10.359 1 83.75 156 ALA B CA 1
ATOM 3057 C C . ALA B 1 156 ? -7.133 7.625 -11.672 1 83.75 156 ALA B C 1
ATOM 3059 O O . ALA B 1 156 ? -6.121 8.328 -11.672 1 83.75 156 ALA B O 1
ATOM 3060 N N . VAL B 1 157 ? -7.656 7.25 -12.773 1 84 157 VAL B N 1
ATOM 3061 C CA . VAL B 1 157 ? -7.016 7.469 -14.07 1 84 157 VAL B CA 1
ATOM 3062 C C . VAL B 1 157 ? -6.965 8.969 -14.367 1 84 157 VAL B C 1
ATOM 3064 O O . VAL B 1 157 ? -5.941 9.477 -14.828 1 84 157 VAL B O 1
ATOM 3067 N N . GLY B 1 158 ? -8.078 9.602 -14.086 1 88.5 158 GLY B N 1
ATOM 3068 C CA . GLY B 1 158 ? -8.102 11.047 -14.273 1 88.5 158 GLY B CA 1
ATOM 3069 C C . GLY B 1 158 ? -7.094 11.781 -13.406 1 88.5 158 GLY B C 1
ATOM 3070 O O . GLY B 1 158 ? -6.395 12.68 -13.875 1 88.5 158 GLY B O 1
ATOM 3071 N N . ALA B 1 159 ? -7.027 11.344 -12.18 1 92 159 ALA B N 1
ATOM 3072 C CA . ALA B 1 159 ? -6.074 11.953 -11.25 1 92 159 ALA B CA 1
ATOM 3073 C C . ALA B 1 159 ? -4.641 11.727 -11.711 1 92 159 ALA B C 1
ATOM 3075 O O . ALA B 1 159 ? -3.832 12.656 -11.734 1 92 159 ALA B O 1
ATOM 3076 N N . ILE B 1 160 ? -4.379 10.516 -12.117 1 91.5 160 ILE B N 1
ATOM 3077 C CA . ILE B 1 160 ? -3.031 10.141 -12.531 1 91.5 160 ILE B CA 1
ATOM 3078 C C . ILE B 1 160 ? -2.592 11.008 -13.711 1 91.5 160 ILE B C 1
ATOM 3080 O O . ILE B 1 160 ? -1.471 11.523 -13.719 1 91.5 160 ILE B O 1
ATOM 3084 N N . TYR B 1 161 ? -3.459 11.18 -14.609 1 90.06 161 TYR B N 1
ATOM 3085 C CA . TYR B 1 161 ? -3.131 11.984 -15.781 1 90.06 161 TYR B CA 1
ATOM 3086 C C . TYR B 1 161 ? -2.848 13.43 -15.391 1 90.06 161 TYR B C 1
ATOM 3088 O O . TYR B 1 161 ? -1.863 14.016 -15.844 1 90.06 161 TYR B O 1
ATOM 3096 N N . LYS B 1 162 ? -3.648 13.961 -14.562 1 95.12 162 LYS B N 1
ATOM 3097 C CA . LYS B 1 162 ? -3.49 15.344 -14.141 1 95.12 162 LYS B CA 1
ATOM 3098 C C . LYS B 1 162 ? -2.213 15.531 -13.328 1 95.12 162 LYS B C 1
ATOM 3100 O O . LYS B 1 162 ? -1.475 16.5 -13.531 1 95.12 162 LYS B O 1
ATOM 3105 N N . ILE B 1 163 ? -1.938 14.586 -12.477 1 95.5 163 ILE B N 1
ATOM 3106 C CA . ILE B 1 163 ? -0.73 14.625 -11.656 1 95.5 163 ILE B CA 1
ATOM 3107 C C . ILE B 1 163 ? 0.502 14.508 -12.547 1 95.5 163 ILE B C 1
ATOM 3109 O O . ILE B 1 163 ? 1.44 15.305 -12.43 1 95.5 163 ILE B O 1
ATOM 3113 N N . ALA B 1 164 ? 0.46 13.594 -13.438 1 92.38 164 ALA B N 1
ATOM 3114 C CA . ALA B 1 164 ? 1.582 13.375 -14.344 1 92.38 164 ALA B CA 1
ATOM 3115 C C . ALA B 1 164 ? 1.892 14.641 -15.141 1 92.38 164 ALA B C 1
ATOM 3117 O O . ALA B 1 164 ? 3.049 14.906 -15.484 1 92.38 164 ALA B O 1
ATOM 3118 N N . ASN B 1 165 ? 0.91 15.453 -15.359 1 93.56 165 ASN B N 1
ATOM 3119 C CA . ASN B 1 165 ? 1.061 16.672 -16.141 1 93.56 165 ASN B CA 1
ATOM 3120 C C . ASN B 1 165 ? 1.468 17.859 -15.25 1 93.56 165 ASN B C 1
ATOM 3122 O O . ASN B 1 165 ? 1.522 19 -15.711 1 93.56 165 ASN B O 1
ATOM 3126 N N . GLY B 1 166 ? 1.631 17.625 -14.031 1 96.12 166 GLY B N 1
ATOM 3127 C CA . GLY B 1 166 ? 2.135 18.641 -13.125 1 96.12 166 GLY B CA 1
ATOM 3128 C C . GLY B 1 166 ? 1.04 19.5 -12.523 1 96.12 166 GLY B C 1
ATOM 3129 O O . GLY B 1 166 ? 1.307 20.594 -12.031 1 96.12 166 GLY B O 1
ATOM 3130 N N . GLU B 1 167 ? -0.166 19.016 -12.594 1 97.69 167 GLU B N 1
ATOM 3131 C CA . GLU B 1 167 ? -1.248 19.781 -11.977 1 97.69 167 GLU B CA 1
ATOM 3132 C C . GLU B 1 167 ? -1.241 19.609 -10.461 1 97.69 167 GLU B C 1
ATOM 3134 O O . GLU B 1 167 ? -0.959 18.516 -9.953 1 97.69 167 GLU B O 1
ATOM 3139 N N . ARG B 1 168 ? -1.561 20.656 -9.75 1 97.94 168 ARG B N 1
ATOM 3140 C CA . ARG B 1 168 ? -1.707 20.609 -8.297 1 97.94 168 ARG B CA 1
ATOM 3141 C C . ARG B 1 168 ? -3.109 20.172 -7.902 1 97.94 168 ARG B C 1
ATOM 3143 O O . ARG B 1 168 ? -4.074 20.406 -8.633 1 97.94 168 ARG B O 1
ATOM 3150 N N . PRO B 1 169 ? -3.172 19.453 -6.797 1 98.12 169 PRO B N 1
ATOM 3151 C CA . PRO B 1 169 ? -4.539 19.156 -6.359 1 98.12 169 PRO B CA 1
ATOM 3152 C C . PRO B 1 169 ? -5.395 20.406 -6.207 1 98.12 169 PRO B C 1
ATOM 3154 O O . PRO B 1 169 ? -4.949 21.391 -5.621 1 98.12 169 PRO B O 1
ATOM 3157 N N . PRO B 1 170 ? -6.562 20.391 -6.73 1 97.69 170 PRO B N 1
ATOM 3158 C CA . PRO B 1 170 ? -7.406 21.578 -6.621 1 97.69 170 PRO B CA 1
ATOM 3159 C C . PRO B 1 170 ? -7.914 21.828 -5.203 1 97.69 170 PRO B C 1
ATOM 3161 O O . PRO B 1 170 ? -8.258 20.859 -4.5 1 97.69 170 PRO B O 1
ATOM 3164 N N . ILE B 1 171 ? -7.953 23.047 -4.805 1 97.31 171 ILE B N 1
ATOM 3165 C CA . ILE B 1 171 ? -8.633 23.422 -3.57 1 97.31 171 ILE B CA 1
ATOM 3166 C C . ILE B 1 171 ? -10.141 23.453 -3.803 1 97.31 171 ILE B C 1
ATOM 3168 O O . ILE B 1 171 ? -10.633 24.141 -4.691 1 97.31 171 ILE B O 1
ATOM 3172 N N . PRO B 1 172 ? -10.758 22.688 -3.045 1 96.81 172 PRO B N 1
ATOM 3173 C CA . PRO B 1 172 ? -12.211 22.703 -3.23 1 96.81 172 PRO B CA 1
ATOM 3174 C C . PRO B 1 172 ? -12.805 24.109 -3.072 1 96.81 172 PRO B C 1
ATOM 3176 O O . PRO B 1 172 ? -12.352 24.875 -2.225 1 96.81 172 PRO B O 1
ATOM 3179 N N . GLU B 1 173 ? -13.867 24.359 -3.779 1 95.12 173 GLU B N 1
ATOM 3180 C CA . GLU B 1 173 ? -14.484 25.688 -3.809 1 95.12 173 GLU B CA 1
ATOM 3181 C C . GLU B 1 173 ? -15.039 26.062 -2.439 1 95.12 173 GLU B C 1
ATOM 3183 O O . GLU B 1 173 ? -14.969 27.234 -2.035 1 95.12 173 GLU B O 1
ATOM 3188 N N . ASP B 1 174 ? -15.523 25.125 -1.736 1 94.81 174 ASP B N 1
ATOM 3189 C CA . ASP B 1 174 ? -16.25 25.375 -0.492 1 94.81 174 ASP B CA 1
ATOM 3190 C C . ASP B 1 174 ? -15.289 25.797 0.621 1 94.81 174 ASP B C 1
ATOM 3192 O O . ASP B 1 174 ? -15.727 26.312 1.653 1 94.81 174 ASP B O 1
ATOM 3196 N N . ILE B 1 175 ? -13.977 25.656 0.343 1 95.5 175 ILE B N 1
ATOM 3197 C CA . ILE B 1 175 ? -13.062 26.047 1.41 1 95.5 175 ILE B CA 1
ATOM 3198 C C . ILE B 1 175 ? -12.125 27.141 0.913 1 95.5 175 ILE B C 1
ATOM 3200 O O . ILE B 1 175 ? -11.289 27.656 1.67 1 95.5 175 ILE B O 1
ATOM 3204 N N . GLN B 1 176 ? -12.25 27.547 -0.263 1 93.44 176 GLN B N 1
ATOM 3205 C CA . GLN B 1 176 ? -11.328 28.484 -0.891 1 93.44 176 GLN B CA 1
ATOM 3206 C C . GLN B 1 176 ? -11.273 29.797 -0.111 1 93.44 176 GLN B C 1
ATOM 3208 O O . GLN B 1 176 ? -10.188 30.344 0.117 1 93.44 176 GLN B O 1
ATOM 3213 N N . ASP B 1 177 ? -12.398 30.203 0.413 1 93.25 177 ASP B N 1
ATOM 3214 C CA . ASP B 1 177 ? -12.477 31.516 1.068 1 93.25 177 ASP B CA 1
ATOM 3215 C C . ASP B 1 177 ? -12.234 31.391 2.57 1 93.25 177 ASP B C 1
ATOM 3217 O O . ASP B 1 177 ? -12.156 32.375 3.279 1 93.25 177 ASP B O 1
ATOM 3221 N N . THR B 1 178 ? -12.039 30.188 2.99 1 94.12 178 THR B N 1
ATOM 3222 C CA . THR B 1 178 ? -11.883 30 4.426 1 94.12 178 THR B CA 1
ATOM 3223 C C . THR B 1 178 ? -10.414 29.75 4.777 1 94.12 178 THR B C 1
ATOM 3225 O O . THR B 1 178 ? -10.031 29.844 5.945 1 94.12 178 THR B O 1
ATOM 3228 N N . LEU B 1 179 ? -9.625 29.547 3.812 1 96.94 179 LEU B N 1
ATOM 3229 C CA . LEU B 1 179 ? -8.219 29.25 4.055 1 96.94 179 LEU B CA 1
ATOM 3230 C C . LEU B 1 179 ? -7.43 30.531 4.309 1 96.94 179 LEU B C 1
ATOM 3232 O O . LEU B 1 179 ? -7.555 31.5 3.562 1 96.94 179 LEU B O 1
ATOM 3236 N N . GLY B 1 180 ? -6.66 30.547 5.355 1 96.81 180 GLY B N 1
ATOM 3237 C CA . GLY B 1 180 ? -5.727 31.641 5.57 1 96.81 180 GLY B CA 1
ATOM 3238 C C . GLY B 1 180 ? -4.617 31.688 4.531 1 96.81 180 GLY B C 1
ATOM 3239 O O . GLY B 1 180 ? -4.258 30.656 3.955 1 96.81 180 GLY B O 1
ATOM 3240 N N . PRO B 1 181 ? -4.078 32.812 4.297 1 97.25 181 PRO B N 1
ATOM 3241 C CA . PRO B 1 181 ? -3.037 32.938 3.277 1 97.25 181 PRO B CA 1
ATOM 3242 C C . PRO B 1 181 ? -1.802 32.094 3.566 1 97.25 181 PRO B C 1
ATOM 3244 O O . PRO B 1 181 ? -1.143 31.625 2.639 1 97.25 181 PRO B O 1
ATOM 3247 N N . LEU B 1 182 ? -1.475 31.922 4.805 1 98.25 182 LEU B N 1
ATOM 3248 C CA . LEU B 1 182 ? -0.292 31.156 5.156 1 98.25 182 LEU B CA 1
ATOM 3249 C C . LEU B 1 182 ? -0.485 29.672 4.805 1 98.25 182 LEU B C 1
ATOM 3251 O O . LEU B 1 182 ? 0.453 29.016 4.359 1 98.25 182 LEU B O 1
ATOM 3255 N N . ALA B 1 183 ? -1.696 29.203 5.027 1 98.44 183 ALA B N 1
ATOM 3256 C CA . ALA B 1 183 ? -2.002 27.812 4.668 1 98.44 183 ALA B CA 1
ATOM 3257 C C . ALA B 1 183 ? -1.862 27.594 3.164 1 98.44 183 ALA B C 1
ATOM 3259 O O . ALA B 1 183 ? -1.275 26.609 2.727 1 98.44 183 ALA B O 1
ATOM 3260 N N . VAL B 1 184 ? -2.385 28.531 2.422 1 98.44 184 VAL B N 1
ATOM 3261 C CA . VAL B 1 184 ? -2.307 28.453 0.967 1 98.44 184 VAL B CA 1
ATOM 3262 C C . VAL B 1 184 ? -0.846 28.5 0.525 1 98.44 184 VAL B C 1
ATOM 3264 O O . VAL B 1 184 ? -0.407 27.688 -0.292 1 98.44 184 VAL B O 1
ATOM 3267 N N . ALA B 1 185 ? -0.105 29.422 1.073 1 98.62 185 ALA B N 1
ATOM 3268 C CA . ALA B 1 185 ? 1.308 29.562 0.73 1 98.62 185 ALA B CA 1
ATOM 3269 C C . ALA B 1 185 ? 2.076 28.281 1.044 1 98.62 185 ALA B C 1
ATOM 3271 O O . ALA B 1 185 ? 2.934 27.859 0.266 1 98.62 185 ALA B O 1
ATOM 3272 N N . PHE B 1 186 ? 1.812 27.703 2.176 1 98.88 186 PHE B N 1
ATOM 3273 C CA . PHE B 1 186 ? 2.467 26.453 2.562 1 98.88 186 PHE B CA 1
ATOM 3274 C C . PHE B 1 186 ? 2.207 25.375 1.533 1 98.88 186 PHE B C 1
ATOM 3276 O O . PHE B 1 186 ? 3.143 24.719 1.067 1 98.88 186 PHE B O 1
ATOM 3283 N N . MET B 1 187 ? 0.899 25.188 1.157 1 98.81 187 MET B N 1
ATOM 3284 C CA . MET B 1 187 ? 0.548 24.156 0.175 1 98.81 187 MET B CA 1
ATOM 3285 C C . MET B 1 187 ? 1.222 24.438 -1.164 1 98.81 187 MET B C 1
ATOM 3287 O O . MET B 1 187 ? 1.71 23.516 -1.822 1 98.81 187 MET B O 1
ATOM 3291 N N . MET B 1 188 ? 1.313 25.672 -1.529 1 98.62 188 MET B N 1
ATOM 3292 C CA . MET B 1 188 ? 1.941 26.031 -2.799 1 98.62 188 MET B CA 1
ATOM 3293 C C . MET B 1 188 ? 3.432 25.703 -2.775 1 98.62 188 MET B C 1
ATOM 3295 O O . MET B 1 188 ? 3.998 25.297 -3.787 1 98.62 188 MET B O 1
ATOM 3299 N N . ASP B 1 189 ? 4.055 25.906 -1.644 1 98.88 189 ASP B N 1
ATOM 3300 C CA . ASP B 1 189 ? 5.457 25.531 -1.506 1 98.88 189 ASP B CA 1
ATOM 3301 C C . ASP B 1 189 ? 5.633 24.016 -1.643 1 98.88 189 ASP B C 1
ATOM 3303 O O . ASP B 1 189 ? 6.586 23.547 -2.275 1 98.88 189 ASP B O 1
ATOM 3307 N N . CYS B 1 190 ? 4.723 23.266 -1.093 1 98.88 190 CYS B N 1
ATOM 3308 C CA . CYS B 1 190 ? 4.781 21.812 -1.173 1 98.88 190 CYS B CA 1
ATOM 3309 C C . CYS B 1 190 ? 4.551 21.328 -2.602 1 98.88 190 CYS B C 1
ATOM 3311 O O . CYS B 1 190 ? 5.098 20.312 -3.014 1 98.88 190 CYS B O 1
ATOM 3313 N N . PHE B 1 191 ? 3.785 22.094 -3.357 1 98.88 191 PHE B N 1
ATOM 3314 C CA . PHE B 1 191 ? 3.314 21.625 -4.656 1 98.88 191 PHE B CA 1
ATOM 3315 C C . PHE B 1 191 ? 4.172 22.203 -5.777 1 98.88 191 PHE B C 1
ATOM 3317 O O . PHE B 1 191 ? 3.688 22.406 -6.895 1 98.88 191 PHE B O 1
ATOM 3324 N N . GLN B 1 192 ? 5.375 22.594 -5.453 1 98.69 192 GLN B N 1
ATOM 3325 C CA . GLN B 1 192 ? 6.297 22.875 -6.547 1 98.69 192 GLN B CA 1
ATOM 3326 C C . GLN B 1 192 ? 6.492 21.672 -7.445 1 98.69 192 GLN B C 1
ATOM 3328 O O . GLN B 1 192 ? 6.941 20.609 -6.992 1 98.69 192 GLN B O 1
ATOM 3333 N N . VAL B 1 193 ? 6.234 21.781 -8.695 1 97.88 193 VAL B N 1
ATOM 3334 C CA . VAL B 1 193 ? 6.203 20.656 -9.633 1 97.88 193 VAL B CA 1
ATOM 3335 C C . VAL B 1 193 ? 7.621 20.125 -9.844 1 97.88 193 VAL B C 1
ATOM 3337 O O . VAL B 1 193 ? 7.84 18.922 -9.844 1 97.88 193 VAL B O 1
ATOM 3340 N N . ASN B 1 194 ? 8.516 21.094 -10.023 1 97 194 ASN B N 1
ATOM 3341 C CA . ASN B 1 194 ? 9.914 20.703 -10.062 1 97 194 ASN B CA 1
ATOM 3342 C C . ASN B 1 194 ? 10.43 20.328 -8.672 1 97 194 ASN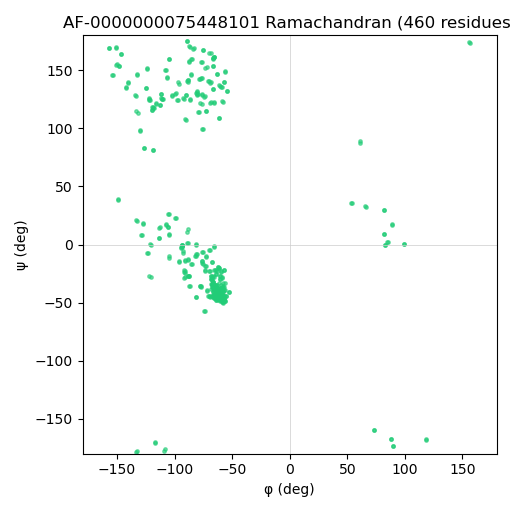 B C 1
ATOM 3344 O O . ASN B 1 194 ? 10.492 21.188 -7.781 1 97 194 ASN B O 1
ATOM 3348 N N . PRO B 1 195 ? 10.789 19.078 -8.469 1 97.62 195 PRO B N 1
ATOM 3349 C CA . PRO B 1 195 ? 11.195 18.656 -7.129 1 97.62 195 PRO B CA 1
ATOM 3350 C C . PRO B 1 195 ? 12.406 19.438 -6.613 1 97.62 195 PRO B C 1
ATOM 3352 O O . PRO B 1 195 ? 12.586 19.578 -5.398 1 97.62 195 PRO B O 1
ATOM 3355 N N . PHE B 1 196 ? 13.195 19.984 -7.445 1 97.06 196 PHE B N 1
ATOM 3356 C CA . PHE B 1 196 ? 14.383 20.719 -7.031 1 97.06 196 PHE B CA 1
ATOM 3357 C C . PHE B 1 196 ? 13.992 22.078 -6.438 1 97.06 196 PHE B C 1
ATOM 3359 O O . PHE B 1 196 ? 14.766 22.672 -5.68 1 97.06 196 PHE B O 1
ATOM 3366 N N . ASP B 1 197 ? 12.844 22.531 -6.777 1 98.31 197 ASP B N 1
ATOM 3367 C CA . ASP B 1 197 ? 12.352 23.797 -6.234 1 98.31 197 ASP B CA 1
ATOM 3368 C C . ASP B 1 197 ? 11.547 23.562 -4.953 1 98.31 197 ASP B C 1
ATOM 3370 O O . ASP B 1 197 ? 11.25 24.516 -4.227 1 98.31 197 ASP B O 1
ATOM 3374 N N . ARG B 1 198 ? 11.188 22.328 -4.707 1 98.56 198 ARG B N 1
ATOM 3375 C CA . ARG B 1 198 ? 10.406 22 -3.523 1 98.56 198 ARG B CA 1
ATOM 3376 C C . ARG B 1 198 ? 11.273 22 -2.27 1 98.56 198 ARG B C 1
ATOM 3378 O O . ARG B 1 198 ? 12.359 21.422 -2.254 1 98.56 198 ARG B O 1
ATOM 3385 N N . PRO B 1 199 ? 10.844 22.719 -1.223 1 98.81 199 PRO B N 1
ATOM 3386 C CA . PRO B 1 199 ? 11.664 22.797 -0.01 1 98.81 199 PRO B CA 1
ATOM 3387 C C . PRO B 1 199 ? 11.789 21.438 0.697 1 98.81 199 PRO B C 1
ATOM 3389 O O . PRO B 1 199 ? 11.016 20.531 0.426 1 98.81 199 PRO B O 1
ATOM 3392 N N . THR B 1 200 ? 12.789 21.359 1.524 1 98.81 200 THR B N 1
ATOM 3393 C CA . THR B 1 200 ? 12.93 20.188 2.381 1 98.81 200 THR B CA 1
ATOM 3394 C C . THR B 1 200 ? 12.078 20.328 3.639 1 98.81 200 THR B C 1
ATOM 3396 O O . THR B 1 200 ? 11.586 21.406 3.941 1 98.81 200 THR B O 1
ATOM 3399 N N . ALA B 1 201 ? 11.969 19.25 4.328 1 98.81 201 ALA B N 1
ATOM 3400 C CA . ALA B 1 201 ? 11.219 19.266 5.582 1 98.81 201 ALA B CA 1
ATOM 3401 C C . ALA B 1 201 ? 11.844 20.234 6.582 1 98.81 201 ALA B C 1
ATOM 3403 O O . ALA B 1 201 ? 11.141 21.016 7.238 1 98.81 201 ALA B O 1
ATOM 3404 N N . ASP B 1 202 ? 13.141 20.281 6.629 1 98.56 202 ASP B N 1
ATOM 3405 C CA . ASP B 1 202 ? 13.852 21.141 7.562 1 98.56 202 ASP B CA 1
ATOM 3406 C C . ASP B 1 202 ? 13.586 22.609 7.254 1 98.56 202 ASP B C 1
ATOM 3408 O O . ASP B 1 202 ? 13.383 23.422 8.164 1 98.56 202 ASP B O 1
ATOM 3412 N N . VAL B 1 203 ? 13.625 22.906 6.016 1 98.75 203 VAL B N 1
ATOM 3413 C CA . VAL B 1 203 ? 13.414 24.281 5.594 1 98.75 203 VAL B CA 1
ATOM 3414 C C . VAL B 1 203 ? 11.992 24.719 5.957 1 98.75 203 VAL B C 1
ATOM 3416 O O . VAL B 1 203 ? 11.797 25.781 6.551 1 98.75 203 VAL B O 1
ATOM 3419 N N . LEU B 1 204 ? 11.008 23.922 5.645 1 98.88 204 LEU B N 1
ATOM 3420 C CA . LEU B 1 204 ? 9.625 24.25 5.965 1 98.88 204 LEU B CA 1
ATOM 3421 C C . LEU B 1 204 ? 9.43 24.375 7.473 1 98.88 204 LEU B C 1
ATOM 3423 O O . LEU B 1 204 ? 8.805 25.328 7.945 1 98.88 204 LEU B O 1
ATOM 3427 N N . LEU B 1 205 ? 10.008 23.453 8.211 1 98.62 205 LEU B N 1
ATOM 3428 C CA . LEU B 1 205 ? 9.852 23.406 9.656 1 98.62 205 LEU B CA 1
ATOM 3429 C C . LEU B 1 205 ? 10.453 24.641 10.312 1 98.62 205 LEU B C 1
ATOM 3431 O O . LEU B 1 205 ? 9.852 25.234 11.211 1 98.62 205 LEU B O 1
ATOM 3435 N N . SER B 1 206 ? 11.578 25.109 9.836 1 98 206 SER B N 1
ATOM 3436 C CA . SER B 1 206 ? 12.328 26.172 10.5 1 98 206 SER B CA 1
ATOM 3437 C C . SER B 1 206 ? 11.922 27.531 9.969 1 98 206 SER B C 1
ATOM 3439 O O . SER B 1 206 ? 12.023 28.531 10.688 1 98 206 SER B O 1
ATOM 3441 N N . GLN B 1 207 ? 11.359 27.562 8.766 1 98.31 207 GLN B N 1
ATOM 3442 C CA . GLN B 1 207 ? 11.281 28.875 8.148 1 98.31 207 GLN B CA 1
ATOM 3443 C C . GLN B 1 207 ? 9.836 29.234 7.82 1 98.31 207 GLN B C 1
ATOM 3445 O O . GLN B 1 207 ? 9.492 30.422 7.715 1 98.31 207 GLN B O 1
ATOM 3450 N N . HIS B 1 208 ? 8.992 28.344 7.602 1 98.62 208 HIS B N 1
ATOM 3451 C CA . HIS B 1 208 ? 7.664 28.703 7.113 1 98.62 208 HIS B CA 1
ATOM 3452 C C . HIS B 1 208 ? 6.766 29.172 8.25 1 98.62 208 HIS B C 1
ATOM 3454 O O . HIS B 1 208 ? 6.574 28.453 9.234 1 98.62 208 HIS B O 1
ATOM 3460 N N . PRO B 1 209 ? 6.082 30.266 8.117 1 98.31 209 PRO B N 1
ATOM 3461 C CA . PRO B 1 209 ? 5.281 30.828 9.203 1 98.31 209 PRO B CA 1
ATOM 3462 C C . PRO B 1 209 ? 4.094 29.953 9.578 1 98.31 209 PRO B C 1
ATOM 3464 O O . PRO B 1 209 ? 3.645 29.969 10.727 1 98.31 209 PRO B O 1
ATOM 3467 N N . PHE B 1 210 ? 3.553 29.156 8.68 1 98.44 210 PHE B N 1
ATOM 3468 C CA . PHE B 1 210 ? 2.418 28.281 8.945 1 98.44 210 PHE B CA 1
ATOM 3469 C C . PHE B 1 210 ? 2.781 27.219 9.977 1 98.44 210 PHE B C 1
ATOM 3471 O O . PHE B 1 210 ? 1.903 26.672 10.648 1 98.44 210 PHE B O 1
ATOM 3478 N N . CYS B 1 211 ? 4.098 26.938 10.125 1 96.25 211 CYS B N 1
ATOM 3479 C CA . CYS B 1 211 ? 4.586 25.875 10.984 1 96.25 211 CYS B CA 1
ATOM 3480 C C . CYS B 1 211 ? 5.188 26.438 12.266 1 96.25 211 CYS B C 1
ATOM 3482 O O . CYS B 1 211 ? 5.82 25.719 13.039 1 96.25 211 CYS B O 1
ATOM 3484 N N . GLU B 1 212 ? 5.004 27.703 12.445 1 96.31 212 GLU B N 1
ATOM 3485 C CA . GLU B 1 212 ? 5.52 28.328 13.664 1 96.31 212 GLU B CA 1
ATOM 3486 C C . GLU B 1 212 ? 4.738 27.859 14.891 1 96.31 212 GLU B C 1
ATOM 3488 O O . GLU B 1 212 ? 3.512 27.719 14.844 1 96.31 212 GLU B O 1
ATOM 3493 N N . LEU B 1 213 ? 5.465 27.641 15.883 1 95.31 213 LEU B N 1
ATOM 3494 C CA . LEU B 1 213 ? 4.828 27.25 17.125 1 95.31 213 LEU B CA 1
ATOM 3495 C C . LEU B 1 213 ? 3.973 28.375 17.688 1 95.31 213 LEU B C 1
ATOM 3497 O O . LEU B 1 213 ? 4.449 29.516 17.828 1 95.31 213 LEU B O 1
ATOM 3501 N N . ASP B 1 214 ? 2.736 28.141 17.891 1 95.06 214 ASP B N 1
ATOM 3502 C CA . ASP B 1 214 ? 1.854 29.078 18.578 1 95.06 214 ASP B CA 1
ATOM 3503 C C . ASP B 1 214 ? 1.823 28.797 20.078 1 95.06 214 ASP B C 1
ATOM 3505 O O . ASP B 1 214 ? 1.246 27.797 20.516 1 95.06 214 ASP B O 1
ATOM 3509 N N . PRO B 1 215 ? 2.398 29.609 20.875 1 94.5 215 PRO B N 1
ATOM 3510 C CA . PRO B 1 215 ? 2.465 29.375 22.312 1 94.5 215 PRO B CA 1
ATOM 3511 C C . PRO B 1 215 ? 1.088 29.344 22.969 1 94.5 215 PRO B C 1
ATOM 3513 O O . PRO B 1 215 ? 0.944 28.859 24.094 1 94.5 215 PRO B O 1
ATOM 3516 N N . ASN B 1 216 ? 0.102 29.906 22.297 1 95.56 216 ASN B N 1
ATOM 3517 C CA . ASN B 1 216 ? -1.239 29.969 22.875 1 95.56 216 ASN B CA 1
ATOM 3518 C C . ASN B 1 216 ? -2.088 28.766 22.438 1 95.56 216 ASN B C 1
ATOM 3520 O O . ASN B 1 216 ? -3.221 28.609 22.891 1 95.56 216 ASN B O 1
ATOM 3524 N N . TYR B 1 217 ? -1.577 27.969 21.578 1 97.12 217 TYR B N 1
ATOM 3525 C CA . TYR B 1 217 ? -2.316 26.797 21.109 1 97.12 217 TYR B CA 1
ATOM 3526 C C . TYR B 1 217 ? -2.34 25.719 22.172 1 97.12 217 TYR B C 1
ATOM 3528 O O . TYR B 1 217 ? -1.299 25.375 22.75 1 97.12 217 TYR B O 1
ATOM 3536 N N . ASN B 1 218 ? -3.525 25.234 22.516 1 97.56 218 ASN B N 1
ATOM 3537 C CA . ASN B 1 218 ? -3.77 24.109 23.391 1 97.56 218 ASN B CA 1
ATOM 3538 C C . ASN B 1 218 ? -4.77 23.125 22.781 1 97.56 218 ASN B C 1
ATOM 3540 O O . ASN B 1 218 ? -5.953 23.453 22.641 1 97.56 218 ASN B O 1
ATOM 3544 N N . PHE B 1 219 ? -4.266 21.938 22.469 1 97.75 219 PHE B N 1
ATOM 3545 C CA . PHE B 1 219 ? -5.094 20.953 21.797 1 97.75 219 PHE B CA 1
ATOM 3546 C C . PHE B 1 219 ? -6.355 20.656 22.594 1 97.75 219 PHE B C 1
ATOM 3548 O O . PHE B 1 219 ? -7.422 20.438 22.031 1 97.75 219 PHE B O 1
ATOM 3555 N N . TYR B 1 220 ? -6.289 20.703 23.859 1 97 220 TYR B N 1
ATOM 3556 C CA . TYR B 1 220 ? -7.402 20.344 24.734 1 97 220 TYR B CA 1
ATOM 3557 C C . TYR B 1 220 ? -8.539 21.344 24.594 1 97 220 TYR B C 1
ATOM 3559 O O . TYR B 1 220 ? -9.664 21.094 25.031 1 97 220 TYR B O 1
ATOM 3567 N N . ASP B 1 221 ? -8.25 22.469 24 1 97.19 221 ASP B N 1
ATOM 3568 C CA . ASP B 1 221 ? -9.258 23.5 23.828 1 97.19 221 ASP B CA 1
ATOM 3569 C C . ASP B 1 221 ? -9.938 23.391 22.469 1 97.19 221 ASP B C 1
ATOM 3571 O O . ASP B 1 221 ? -10.875 24.125 22.172 1 97.19 221 ASP B O 1
ATOM 3575 N N . THR B 1 222 ? -9.5 22.469 21.688 1 97.19 222 THR B N 1
ATOM 3576 C CA . THR B 1 222 ? -9.977 22.406 20.312 1 97.19 222 THR B CA 1
ATOM 3577 C C . THR B 1 222 ? -11.281 21.609 20.234 1 97.19 222 THR B C 1
ATOM 3579 O O . THR B 1 222 ? -11.562 20.797 21.109 1 97.19 222 THR B O 1
ATOM 3582 N N . VAL B 1 223 ? -11.992 21.844 19.172 1 96.19 223 VAL B N 1
ATOM 3583 C CA . VAL B 1 223 ? -13.203 21.094 18.891 1 96.19 223 VAL B CA 1
ATOM 3584 C C . VAL B 1 223 ? -12.859 19.641 18.609 1 96.19 223 VAL B C 1
ATOM 3586 O O . VAL B 1 223 ? -13.555 18.719 19.078 1 96.19 223 VAL B O 1
ATOM 3589 N N . LEU B 1 224 ? -11.766 19.406 17.938 1 96.62 224 LEU B N 1
ATOM 3590 C CA . LEU B 1 224 ? -11.352 18.062 17.562 1 96.62 224 LEU B CA 1
ATOM 3591 C C . LEU B 1 224 ? -11.086 17.219 18.812 1 96.62 224 LEU B C 1
ATOM 3593 O O . LEU B 1 224 ? -11.516 16.062 18.891 1 96.62 224 LEU B O 1
ATOM 3597 N N . TYR B 1 225 ? -10.438 17.812 19.766 1 96.25 225 TYR B N 1
ATOM 3598 C CA . TYR B 1 225 ? -10.164 17.078 21 1 96.25 225 TYR B CA 1
ATOM 3599 C C . TYR B 1 225 ? -11.461 16.578 21.625 1 96.25 225 TYR B C 1
ATOM 3601 O O . TYR B 1 225 ? -11.562 15.406 22 1 96.25 225 TYR B O 1
ATOM 3609 N N . HIS B 1 226 ? -12.461 17.422 21.672 1 95.5 226 HIS B N 1
ATOM 3610 C CA . HIS B 1 226 ? -13.719 17.078 22.312 1 95.5 226 HIS B CA 1
ATOM 3611 C C . HIS B 1 226 ? -14.453 15.977 21.547 1 95.5 226 HIS B C 1
ATOM 3613 O O . HIS B 1 226 ? -15.164 15.164 22.141 1 95.5 226 HIS B O 1
ATOM 3619 N N . LYS B 1 227 ? -14.203 15.977 20.328 1 94.44 227 LYS B N 1
ATOM 3620 C CA . LYS B 1 227 ? -14.852 14.953 19.516 1 94.44 227 LYS B CA 1
ATOM 3621 C C . LYS B 1 227 ? -14.172 13.602 19.672 1 94.44 227 LYS B C 1
ATOM 3623 O O . LYS B 1 227 ? -14.844 12.562 19.688 1 94.44 227 LYS B O 1
ATOM 3628 N N . ILE B 1 228 ? -12.859 13.57 19.828 1 92.06 228 ILE B N 1
ATOM 3629 C CA . ILE B 1 228 ? -12.156 12.297 19.781 1 92.06 228 ILE B CA 1
ATOM 3630 C C . ILE B 1 228 ? -12.047 11.711 21.188 1 92.06 228 ILE B C 1
ATOM 3632 O O . ILE B 1 228 ? -11.844 10.508 21.359 1 92.06 228 ILE B O 1
ATOM 3636 N N . LYS B 1 229 ? -12.109 12.562 22.219 1 88 229 LYS B N 1
ATOM 3637 C CA . LYS B 1 229 ? -12.086 12.062 23.578 1 88 229 LYS B CA 1
ATOM 3638 C C . LYS B 1 229 ? -13.359 11.281 23.906 1 88 229 LYS B C 1
ATOM 3640 O O . LYS B 1 229 ? -13.344 10.383 24.75 1 88 229 LYS B O 1
ATOM 3645 N N . SER B 1 230 ? -14.516 11.656 23.359 1 71.5 230 SER B N 1
ATOM 3646 C CA . SER B 1 230 ? -15.805 11.055 23.672 1 71.5 230 SER B CA 1
ATOM 3647 C C . SER B 1 230 ? -15.898 9.641 23.109 1 71.5 230 SER B C 1
ATOM 3649 O O . SER B 1 230 ? -16.766 8.867 23.516 1 71.5 230 SER B O 1
ATOM 3651 N N . PHE B 1 231 ? -15.172 9.258 22.141 1 57.34 231 PHE B N 1
ATOM 3652 C CA . PHE B 1 231 ? -15.328 7.941 21.531 1 57.34 231 PHE B CA 1
ATOM 3653 C C . PHE B 1 231 ? -14.469 6.902 22.25 1 57.34 231 PHE B C 1
ATOM 3655 O O . PHE B 1 231 ? -14.344 5.77 21.781 1 57.34 231 PHE B O 1
ATOM 3662 N N . LYS B 1 232 ? -13.953 7.277 23.438 1 46.41 232 LYS B N 1
ATOM 3663 C CA . LYS B 1 232 ? -13.414 6.172 24.219 1 46.41 232 LYS B CA 1
ATOM 3664 C C . LYS B 1 232 ? -14.531 5.426 24.953 1 46.41 232 LYS B C 1
ATOM 3666 O O . LYS B 1 232 ? -15.492 6.035 25.406 1 46.41 232 LYS B O 1
#

Organism: Fusarium oxysporum f. sp. cubense (strain race 4) (NCBI:txid2502994)

Foldseek 3Di:
DQDDDDQQAWHFPDWDDDPVDIDTDTDDAQLAFQLVLLVVPNAFDLLLLLQQLLLVLVQLVSCLVQQKQQLADARNQWGAHLQSHIHGHDSPPMDGDPCQFAFDLPAAQDYDQLLFALCNLVVVSRHGHSLRVLSSSLQRSLCNQGSHGFPRVDDSVRSSVCRNVLHRGDRDPVCVVVDDPLNVVSSVLSSDNPSVSRDHSVCCNVPRPSNDDDPPDGPCPTPSSVVSVVVD/DQDDDDQQAWHFPDWDDDPVDIDTDTDDAQLAFQLVLLVVPNAFDLLLLLQQLLLVLVQLVSCLVQQKQQLADARNQWGAHLQSHIHGHDSPPMDGDPCQFAFDLPAAQDYDQLLFALCNLVVVSRHGHSLRVLSSSLQRSLCNHGSDGFPRVDDSVRSSVCRNVLHRGDRDPVCVVVDDPLNVVSSVLSSDNPSVSRDHSVCCSPPRPSNDDDPPDGPCPTPSSVVSVVVD

Nearest PDB structures (foldseek):
  2wtk-assembly2_C  TM=8.182E-01  e=5.128E-15  Homo sapiens
  8vsu-assembly1_C  TM=8.514E-01  e=1.581E-14  Homo sapiens
  2wtk-assembly1_F  TM=8.260E-01  e=2.968E-12  Homo sapiens
  4iti-assembly2_B  TM=8.395E-01  e=1.024E-11  Homo sapiens
  6hho-assembly1_A  TM=8.148E-01  e=8.176E-12  Homo sapiens

Radius of gyration: 23.0 Å; Cα contacts (8 Å, |Δi|>4): 861; chains: 2; bounding box: 44×70×54 Å